Protein AF-0000000080647807 (afdb_homodimer)

Nearest PDB structures (foldseek):
  3f67-assembly1_A  TM=8.325E-01  e=1.699E-20  Klebsiella pneumoniae subsp. pneumoniae MGH 78578
  8b4u-assembly1_A  TM=8.383E-01  e=4.611E-15  Candidatus Bathyarchaeota archaeon
  6lzh-assembly1_B  TM=7.858E-01  e=2.453E-11  Penicillium sp. sh18
  5jib-assembly1_A  TM=7.283E-01  e=8.075E-11  Thermotoga maritima MSB8
  8jh9-assembly1_A  TM=7.045E-01  e=5.667E-08  Sodiomyces alcalophilus

Solvent-accessible surface area (backbone atoms only — not comparable to full-atom values): 27982 Å² total; per-residue (Å²): 134,81,79,75,78,77,77,77,76,76,73,77,74,75,74,72,75,69,77,70,71,71,73,72,78,67,78,42,53,72,74,72,41,59,63,42,74,51,75,47,79,44,72,39,89,96,40,78,34,54,21,46,34,18,24,50,47,76,62,85,82,74,55,84,67,70,60,21,34,28,32,43,39,32,51,35,84,89,44,82,36,63,19,55,54,51,52,33,40,51,45,4,17,71,56,23,30,26,39,33,53,43,79,45,78,88,35,86,70,60,56,69,68,59,51,50,47,41,52,52,44,51,50,51,55,42,45,72,35,86,55,28,36,61,85,16,23,32,35,30,14,29,40,60,13,4,24,47,32,55,47,45,49,26,79,35,82,65,37,43,27,36,38,24,30,53,33,37,50,82,40,27,65,87,75,65,51,76,30,19,65,77,42,53,86,49,40,75,40,44,32,38,40,39,40,22,57,49,9,74,94,44,42,40,69,58,51,55,50,51,51,50,52,34,50,75,71,70,38,53,37,34,39,40,39,37,50,72,33,36,70,57,57,51,50,52,95,49,30,55,39,79,48,71,67,33,50,52,50,52,48,51,51,55,51,48,48,55,66,51,46,104,133,81,80,75,79,77,79,77,75,78,75,77,75,74,74,72,76,68,75,69,72,71,73,71,77,66,77,43,52,72,74,71,42,59,64,43,75,50,77,46,79,42,72,38,89,96,40,78,34,55,21,45,34,18,25,50,47,77,63,86,83,72,58,84,65,70,60,20,33,28,32,43,39,33,49,34,85,88,41,82,35,64,19,55,54,50,51,35,41,51,46,4,17,70,55,24,31,27,39,33,53,45,77,45,79,90,34,87,68,60,56,70,68,59,51,51,47,41,51,52,43,50,49,52,54,43,44,72,35,85,55,28,36,61,83,16,22,32,36,30,16,30,40,60,14,4,23,46,32,55,47,44,49,25,77,34,82,67,37,43,28,36,39,23,30,53,32,36,51,81,41,28,65,87,75,64,50,76,28,21,64,77,43,55,85,48,40,76,40,45,32,36,37,38,40,23,57,49,10,72,95,44,43,41,69,59,53,55,50,49,50,50,52,34,50,75,69,68,37,54,37,36,40,40,38,37,52,72,33,37,70,60,59,52,49,52,94,50,29,55,39,80,48,71,69,33,48,51,50,53,48,52,53,54,52,50,49,55,65,52,47,104

Radius of gyration: 27.38 Å; Cα contacts (8 Å, |Δi|>4): 1092; chains: 2; bounding box: 144×73×65 Å

InterPro domains:
  IPR002925 Dienelactone hydrolase [PF01738] (64-260)
  IPR029058 Alpha/Beta hydrolase fold [G3DSA:3.40.50.1820] (34-259)
  IPR029058 Alpha/Beta hydrolase fold [SSF53474] (39-262)
  IPR051049 Dienelactone hydrolase-like enzyme [PTHR46623] (39-260)

pLDDT: mean 89.29, std 20.25, range [26.98, 98.94]

Sequence (524 aa):
MKILFLILTTVAFVVTAGCVDRAEERGGSAPPLPVESSTATIESGDLTYPAYVASPAPRQDGGDDPTYPGIVMIHSFNGLEPGYRDLADRLAASGHVVIAPEWQTFNRTPRDEVVEELVRTSAAYLVDREDVDGDSLGLTGFCAGGRYTMLFLPGMEEFRSGVAWYGFPYSGGFNDEARPADLIDGLAAPILIIHGTRDVPSPISGIYDYSAALDAAGKYFELKVYQGEGHGFMIASGEREVSFAARDAEGEMARFFERTLKMKILFLILTTVAFVVTAGCVDRAEERGGSAPPLPVESSTATIESGDLTYPAYVASPAPRQDGGDDPTYPGIVMIHSFNGLEPGYRDLADRLAASGHVVIAPEWQTFNRTPRDEVVEELVRTSAAYLVDREDVDGDSLGLTGFCAGGRYTMLFLPGMEEFRSGVAWYGFPYSGGFNDEARPADLIDGLAAPILIIHGTRDVPSPISGIYDYSAALDAAGKYFELKVYQGEGHGFMIASGEREVSFAARDAEGEMARFFERTLK

Organism: Methanothrix harundinacea (strain 6Ac) (NCBI:txid1110509)

Foldseek 3Di:
DPPPPPPPPPPPPPPPPPPPPPPPVPVPQPFFAAKDKDWDWFDFPPDIWIKIKMAGDADPVPDDQAAAAEEEEEEALVWLFVAVSVLQNRLRRSGYIYIYTGQPVPHSFDDLVSVLRRSVRVLVVQLPDPRHDQQQYEYEYAACSLQNQLQNQLPDPSYQEYEHELYAQAACGPVRHDGSLVRLLSHDHEYEYEYECAAPVHHVVVVVVSVVSNVVSVHHYHYHYDYPQYGPNQDDPSHGDDDPSNVVVSVVVSVRSVVRRD/DPPPPPPPPPPPPPPPPPPPPPPPVCVPQPFFAAKDKDWDWFDFPPDIWIKIKMAGDADPVPDDQAAAAEEEEEEALVWLFVAVSVLQNRLRRSGYIYIYTGQPVPHSFDDLVSVLRRSVRVLVVQLPDPRHDQQQYEYEYAACSLQNQLQNQLPDPSYQEYERELYAQAACGPVRHDGSLVRLLSHDHEYEYEYECAAPVHHVVVVVVSVVSNVVSVHHYHYHYDYPQYGPNQADPSHGDDDPSNVVVSVVVSVRSVVRRD

Structure (mmCIF, N/CA/C/O backbone):
data_AF-0000000080647807-model_v1
#
loop_
_entity.id
_entity.type
_entity.pdbx_description
1 polymer 'Dienelactone hydrolase'
#
loop_
_atom_site.group_PDB
_atom_site.id
_atom_site.type_symbol
_atom_site.label_atom_id
_atom_site.label_alt_id
_atom_site.label_comp_id
_atom_site.label_asym_id
_atom_site.label_entity_id
_atom_site.label_seq_id
_atom_site.pdbx_PDB_ins_code
_atom_site.Cartn_x
_atom_site.Cartn_y
_atom_site.Cartn_z
_atom_site.occupancy
_atom_site.B_iso_or_equiv
_atom_site.auth_seq_id
_atom_site.auth_comp_id
_atom_site.auth_asym_id
_atom_site.auth_atom_id
_atom_site.pdbx_PDB_model_num
ATOM 1 N N . MET A 1 1 ? -75.25 -8.133 -22.609 1 26.98 1 MET A N 1
ATOM 2 C CA . MET A 1 1 ? -74.062 -8.945 -22.422 1 26.98 1 MET A CA 1
ATOM 3 C C . MET A 1 1 ? -72.938 -8.547 -23.406 1 26.98 1 MET A C 1
ATOM 5 O O . MET A 1 1 ? -72.75 -9.203 -24.422 1 26.98 1 MET A O 1
ATOM 9 N N . LYS A 1 2 ? -72.938 -7.191 -23.75 1 31.86 2 LYS A N 1
ATOM 10 C CA . LYS A 1 2 ? -72.062 -6.602 -24.719 1 31.86 2 LYS A CA 1
ATOM 11 C C . LYS A 1 2 ? -70.562 -6.906 -24.344 1 31.86 2 LYS A C 1
ATOM 13 O O . LYS A 1 2 ? -70.188 -6.664 -23.203 1 31.86 2 LYS A O 1
ATOM 18 N N . ILE A 1 3 ? -70 -7.863 -25 1 32.81 3 ILE A N 1
ATOM 19 C CA . ILE A 1 3 ? -68.625 -8.352 -24.922 1 32.81 3 ILE A CA 1
ATOM 20 C C . ILE A 1 3 ? -67.688 -7.215 -25.25 1 32.81 3 ILE A C 1
ATOM 22 O O . ILE A 1 3 ? -67.688 -6.676 -26.359 1 32.81 3 ILE A O 1
ATOM 26 N N . LEU A 1 4 ? -67.438 -6.32 -24.281 1 35.28 4 LEU A N 1
ATOM 27 C CA . LEU A 1 4 ? -66.438 -5.266 -24.391 1 35.28 4 LEU A CA 1
ATOM 28 C C . LEU A 1 4 ? -65.062 -5.848 -24.734 1 35.28 4 LEU A C 1
ATOM 30 O O . LEU A 1 4 ? -64.562 -6.734 -24.047 1 35.28 4 LEU A O 1
ATOM 34 N N . PHE A 1 5 ? -64.75 -5.871 -26.031 1 34.56 5 PHE A N 1
ATOM 35 C CA . PHE A 1 5 ? -63.469 -6.219 -26.594 1 34.56 5 PHE A CA 1
ATOM 36 C C . PHE A 1 5 ? -62.375 -5.352 -25.984 1 34.56 5 PHE A C 1
ATOM 38 O O . PHE A 1 5 ? -62.406 -4.125 -26.062 1 34.56 5 PHE A O 1
ATOM 45 N N . LEU A 1 6 ? -61.75 -5.801 -24.875 1 34.25 6 LEU A N 1
ATOM 46 C CA . LEU A 1 6 ? -60.594 -5.219 -24.219 1 34.25 6 LEU A CA 1
ATOM 47 C C . LEU A 1 6 ? -59.406 -5.188 -25.156 1 34.25 6 LEU A C 1
ATOM 49 O O . LEU A 1 6 ? -58.938 -6.23 -25.625 1 34.25 6 LEU A O 1
ATOM 53 N N . ILE A 1 7 ? -59.312 -4.168 -25.984 1 34 7 ILE A N 1
ATOM 54 C CA . ILE A 1 7 ? -58.156 -3.953 -26.828 1 34 7 ILE A CA 1
ATOM 55 C C . ILE A 1 7 ? -56.906 -3.832 -25.969 1 34 7 ILE A C 1
ATOM 57 O O . ILE A 1 7 ? -56.844 -2.975 -25.094 1 34 7 ILE A O 1
ATOM 61 N N . LEU A 1 8 ? -56.188 -4.941 -25.75 1 32.09 8 LEU A N 1
ATOM 62 C CA . LEU A 1 8 ? -54.906 -5.051 -25.109 1 32.09 8 LEU A CA 1
ATOM 63 C C . LEU A 1 8 ? -53.844 -4.258 -25.875 1 32.09 8 LEU A C 1
ATOM 65 O O . LEU A 1 8 ? -53.531 -4.574 -27.031 1 32.09 8 LEU A O 1
ATOM 69 N N . THR A 1 9 ? -53.875 -2.936 -25.781 1 33.09 9 THR A N 1
ATOM 70 C CA . THR A 1 9 ? -52.781 -2.148 -26.391 1 33.09 9 THR A CA 1
ATOM 71 C C . THR A 1 9 ? -51.438 -2.561 -25.828 1 33.09 9 THR A C 1
ATOM 73 O O . THR A 1 9 ? -51.219 -2.537 -24.609 1 33.09 9 THR A O 1
ATOM 76 N N . THR A 1 10 ? -50.781 -3.488 -26.484 1 32.62 10 THR A N 1
ATOM 77 C CA . THR A 1 10 ? -49.406 -3.871 -26.219 1 32.62 10 THR A CA 1
ATOM 78 C C . THR A 1 10 ? -48.469 -2.666 -26.328 1 32.62 10 THR A C 1
ATOM 80 O O . THR A 1 10 ? -48.375 -2.039 -27.391 1 32.62 10 THR A O 1
ATOM 83 N N . VAL A 1 11 ? -48.438 -1.833 -25.328 1 33.22 11 VAL A N 1
ATOM 84 C CA . VAL A 1 11 ? -47.438 -0.768 -25.328 1 33.22 11 VAL A CA 1
ATOM 85 C C . VAL A 1 11 ? -46.031 -1.371 -25.406 1 33.22 11 VAL A C 1
ATOM 87 O O . VAL A 1 11 ? -45.625 -2.16 -24.547 1 33.22 11 VAL A O 1
ATOM 90 N N . ALA A 1 12 ? -45.531 -1.524 -26.641 1 32.16 12 ALA A N 1
ATOM 91 C CA . ALA A 1 12 ? -44.125 -1.856 -26.859 1 32.16 12 ALA A CA 1
ATOM 92 C C . ALA A 1 12 ? -43.219 -0.862 -26.156 1 32.16 12 ALA A C 1
ATOM 94 O O . ALA A 1 12 ? -43.219 0.33 -26.469 1 32.16 12 ALA A O 1
ATOM 95 N N . PHE A 1 13 ? -42.938 -1.121 -24.844 1 32.56 13 PHE A N 1
ATOM 96 C CA . PHE A 1 13 ? -41.906 -0.36 -24.156 1 32.56 13 PHE A CA 1
ATOM 97 C C . PHE A 1 13 ? -40.594 -0.429 -24.938 1 32.56 13 PHE A C 1
ATOM 99 O O . PHE A 1 13 ? -40.031 -1.511 -25.109 1 32.56 13 PHE A O 1
ATOM 106 N N . VAL A 1 14 ? -40.438 0.444 -25.891 1 33.66 14 VAL A N 1
ATOM 107 C CA . VAL A 1 14 ? -39.094 0.639 -26.469 1 33.66 14 VAL A CA 1
ATOM 108 C C . VAL A 1 14 ? -38.094 0.962 -25.344 1 33.66 14 VAL A C 1
ATOM 110 O O . VAL A 1 14 ? -38.219 1.992 -24.688 1 33.66 14 V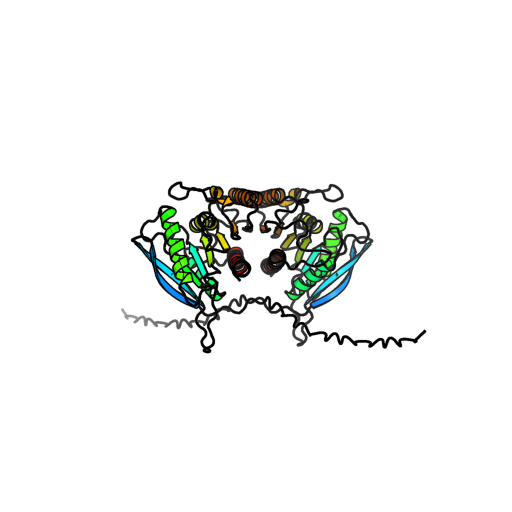AL A O 1
ATOM 113 N N . VAL A 1 15 ? -37.594 -0.108 -24.688 1 31.3 15 VAL A N 1
ATOM 114 C CA . VAL A 1 15 ? -36.438 0.089 -23.812 1 31.3 15 VAL A CA 1
ATOM 115 C C . VAL A 1 15 ? -35.312 0.758 -24.609 1 31.3 15 VAL A C 1
ATOM 117 O O . VAL A 1 15 ? -34.781 0.178 -25.547 1 31.3 15 VAL A O 1
ATOM 120 N N . THR A 1 16 ? -35.406 2.072 -24.766 1 32.31 16 THR A N 1
ATOM 121 C CA . THR A 1 16 ? -34.188 2.744 -25.234 1 32.31 16 THR A CA 1
ATOM 122 C C . THR A 1 16 ? -33 2.326 -24.406 1 32.31 16 THR A C 1
ATOM 124 O O . THR A 1 16 ? -33.031 2.387 -23.172 1 32.31 16 THR A O 1
ATOM 127 N N . ALA A 1 17 ? -32.312 1.291 -24.891 1 32.06 17 ALA A N 1
ATOM 128 C CA . ALA A 1 17 ? -30.953 1 -24.391 1 32.06 17 ALA A CA 1
ATOM 129 C C . ALA A 1 17 ? -30.141 2.277 -24.25 1 32.06 17 ALA A C 1
ATOM 131 O O . ALA A 1 17 ? -29.734 2.881 -25.25 1 32.06 17 ALA A O 1
ATOM 132 N N . GLY A 1 18 ? -30.562 3.141 -23.266 1 29.88 18 GLY A N 1
ATOM 133 C CA . GLY A 1 18 ? -29.609 4.207 -23 1 29.88 18 GLY A CA 1
ATOM 134 C C . GLY A 1 18 ? -28.172 3.73 -22.984 1 29.88 18 GLY A C 1
ATOM 135 O O . GLY A 1 18 ? -27.859 2.725 -22.344 1 29.88 18 GLY A O 1
ATOM 136 N N . CYS A 1 19 ? -27.422 3.998 -24.016 1 30.75 19 CYS A N 1
ATOM 137 C CA . CYS A 1 19 ? -25.969 3.889 -24 1 30.75 19 CYS A CA 1
ATOM 138 C C . CYS A 1 19 ? -25.391 4.422 -22.703 1 30.75 19 CYS A C 1
ATOM 140 O O . CYS A 1 19 ? -25.453 5.625 -22.438 1 30.75 19 CYS A O 1
ATOM 142 N N . VAL A 1 20 ? -25.625 3.66 -21.641 1 31.44 20 VAL A N 1
ATOM 143 C CA . VAL A 1 20 ? -24.766 4.027 -20.516 1 31.44 20 VAL A CA 1
ATOM 144 C C . VAL A 1 20 ? -23.359 4.328 -21.016 1 31.44 20 VAL A C 1
ATOM 146 O O . VAL A 1 20 ? -22.703 3.467 -21.609 1 31.44 20 VAL A O 1
ATOM 149 N N . ASP A 1 21 ? -23.078 5.48 -21.359 1 28.31 21 ASP A N 1
ATOM 150 C CA . ASP A 1 21 ? -21.688 5.93 -21.453 1 28.31 21 ASP A CA 1
ATOM 151 C C . ASP A 1 21 ? -20.844 5.34 -20.328 1 28.31 21 ASP A C 1
ATOM 153 O O . ASP A 1 21 ? -21.109 5.59 -19.156 1 28.31 21 ASP A O 1
ATOM 157 N N . ARG A 1 22 ? -20.5 4.094 -20.453 1 27 22 ARG A N 1
ATOM 158 C CA . ARG A 1 22 ? -19.453 3.59 -19.578 1 27 22 ARG A CA 1
ATOM 159 C C . ARG A 1 22 ? -18.375 4.641 -19.359 1 27 22 ARG A C 1
ATOM 161 O O . ARG A 1 22 ? -17.609 4.945 -20.281 1 27 22 ARG A O 1
ATOM 168 N N . ALA A 1 23 ? -18.672 5.645 -18.531 1 32.81 23 ALA A N 1
ATOM 169 C CA . ALA A 1 23 ? -17.547 6.441 -18.047 1 32.81 23 ALA A CA 1
ATOM 170 C C . ALA A 1 23 ? -16.281 5.598 -17.938 1 32.81 23 ALA A C 1
ATOM 172 O O . ALA A 1 23 ? -16.234 4.633 -17.172 1 32.81 23 ALA A O 1
ATOM 173 N N . GLU A 1 24 ? -15.508 5.383 -18.969 1 30.88 24 GLU A N 1
ATOM 174 C CA . GLU A 1 24 ? -14.148 4.859 -19 1 30.88 24 GLU A CA 1
ATOM 175 C C . GLU A 1 24 ? -13.359 5.297 -17.766 1 30.88 24 GLU A C 1
ATOM 177 O O . GLU A 1 24 ? -13.195 6.496 -17.516 1 30.88 24 GLU A O 1
ATOM 182 N N . GLU A 1 25 ? -13.547 4.719 -16.641 1 34.53 25 GLU A N 1
ATOM 183 C CA . GLU A 1 25 ? -12.617 4.852 -15.523 1 34.53 25 GLU A CA 1
ATOM 184 C C . GLU A 1 25 ? -11.18 4.957 -16.016 1 34.53 25 GLU A C 1
ATOM 186 O O . GLU A 1 25 ? -10.562 3.947 -16.344 1 34.53 25 GLU A O 1
ATOM 191 N N . ARG A 1 26 ? -10.875 5.867 -16.828 1 34.81 26 ARG A N 1
ATOM 192 C CA . ARG A 1 26 ? -9.508 6.168 -17.234 1 34.81 26 ARG A CA 1
ATOM 193 C C . ARG A 1 26 ? -8.562 6.125 -16.031 1 34.81 26 ARG A C 1
ATOM 195 O O . ARG A 1 26 ? -8.555 7.039 -15.211 1 34.81 26 ARG A O 1
ATOM 202 N N . GLY A 1 27 ? -8.367 5.09 -15.414 1 39.53 27 GLY A N 1
ATOM 203 C CA . GLY A 1 27 ? -7.371 4.836 -14.391 1 39.53 27 GLY A CA 1
ATOM 204 C C . GLY A 1 27 ? -6.066 5.57 -14.633 1 39.53 27 GLY A C 1
ATOM 205 O O . GLY A 1 27 ? -5.035 5.219 -14.055 1 39.53 27 GLY A O 1
ATOM 206 N N . GLY A 1 28 ? -5.918 6.164 -15.773 1 44.56 28 GLY A N 1
ATOM 207 C CA . GLY A 1 28 ? -4.668 6.867 -16.016 1 44.56 28 GLY A CA 1
ATOM 208 C C . GLY A 1 28 ? -4.504 8.102 -15.148 1 44.56 28 GLY A C 1
ATOM 209 O O . GLY A 1 28 ? -5.461 8.852 -14.945 1 44.56 28 GLY A O 1
ATOM 210 N N . SER A 1 29 ? -3.631 8.062 -14.141 1 54.59 29 SER A N 1
ATOM 211 C CA . SER A 1 29 ? -3.35 9.289 -13.391 1 54.59 29 SER A CA 1
ATOM 212 C C . SER A 1 29 ? -3.275 10.5 -14.32 1 54.59 29 SER A C 1
ATOM 214 O O . SER A 1 29 ? -2.645 10.438 -15.375 1 54.59 29 SER A O 1
ATOM 216 N N . ALA A 1 30 ? -4.191 11.484 -14.234 1 63.38 30 ALA A N 1
ATOM 217 C CA . ALA A 1 30 ? -4.133 12.766 -14.945 1 63.38 30 ALA A CA 1
ATOM 218 C C . ALA A 1 30 ? -2.715 13.328 -14.945 1 63.38 30 ALA A C 1
ATOM 220 O O . ALA A 1 30 ? -1.951 13.102 -14.008 1 63.38 30 ALA A O 1
ATOM 221 N N . PRO A 1 31 ? -2.246 13.812 -16.062 1 77.88 31 PRO A N 1
ATOM 222 C CA . PRO A 1 31 ? -0.929 14.453 -16.062 1 77.88 31 PRO A CA 1
ATOM 223 C C . PRO A 1 31 ? -0.747 15.43 -14.906 1 77.88 31 PRO A C 1
ATOM 225 O O . PRO A 1 31 ? -1.718 16.031 -14.453 1 77.88 31 PRO A O 1
ATOM 228 N N . PRO A 1 32 ? 0.466 15.477 -14.453 1 89.88 32 PRO A N 1
ATOM 229 C CA . PRO A 1 32 ? 0.713 16.406 -13.352 1 89.88 32 PRO A CA 1
ATOM 230 C C . PRO A 1 32 ? 0.361 17.844 -13.711 1 89.88 32 PRO A C 1
ATOM 232 O O . PRO A 1 32 ? 0.574 18.281 -14.852 1 89.88 32 PRO A O 1
ATOM 235 N N . LEU A 1 33 ? -0.166 18.562 -12.789 1 92.25 33 LEU A N 1
ATOM 236 C CA . LEU A 1 33 ? -0.517 19.969 -12.945 1 92.25 33 LEU A CA 1
ATOM 237 C C . LEU A 1 33 ? 0.7 20.859 -12.727 1 92.25 33 LEU A C 1
ATOM 239 O O . LEU A 1 33 ? 1.596 20.516 -11.953 1 92.25 33 LEU A O 1
ATOM 243 N N . PRO A 1 34 ? 0.728 22 -13.445 1 94.56 34 PRO A N 1
ATOM 244 C CA . PRO A 1 34 ? 1.737 23 -13.07 1 94.56 34 PRO A CA 1
ATOM 245 C C . PRO A 1 34 ? 1.571 23.484 -11.633 1 94.56 34 PRO A C 1
ATOM 247 O O . PRO A 1 34 ? 0.445 23.609 -11.148 1 94.56 34 PRO A O 1
ATOM 250 N N . VAL A 1 35 ? 2.727 23.797 -10.953 1 97.75 35 VAL A N 1
ATOM 251 C CA . VAL A 1 35 ? 2.688 24.094 -9.523 1 97.75 35 VAL A CA 1
ATOM 252 C C . VAL A 1 35 ? 3.234 25.5 -9.273 1 97.75 35 VAL A C 1
ATOM 254 O O . VAL A 1 35 ? 4.176 25.938 -9.945 1 97.75 35 VAL A O 1
ATOM 257 N N . GLU A 1 36 ? 2.621 26.172 -8.383 1 97.06 36 GLU A N 1
ATOM 258 C CA . GLU A 1 36 ? 3.143 27.406 -7.816 1 97.06 36 GLU A CA 1
ATOM 259 C C . GLU A 1 36 ? 3.445 27.25 -6.332 1 97.06 36 GLU A C 1
ATOM 261 O O . GLU A 1 36 ? 2.711 26.562 -5.609 1 97.06 36 GLU A O 1
ATOM 266 N N . SER A 1 37 ? 4.598 27.828 -5.926 1 97.94 37 SER A N 1
ATOM 267 C CA . SER A 1 37 ? 4.957 27.75 -4.512 1 97.94 37 SER A CA 1
ATOM 268 C C . SER A 1 37 ? 5.273 29.141 -3.961 1 97.94 37 SER A C 1
ATOM 270 O O . SER A 1 37 ? 5.602 30.062 -4.719 1 97.94 37 SER A O 1
ATOM 272 N N . SER A 1 38 ? 5.023 29.328 -2.678 1 97.88 38 SER A N 1
ATOM 273 C CA . SER A 1 38 ? 5.285 30.578 -1.972 1 97.88 38 SER A CA 1
ATOM 274 C C . SER A 1 38 ? 5.469 30.344 -0.477 1 97.88 38 SER A C 1
ATOM 276 O O . SER A 1 38 ? 5.359 29.219 -0.005 1 97.88 38 SER A O 1
ATOM 278 N N . THR A 1 39 ? 5.906 31.344 0.196 1 98.19 39 THR A N 1
ATOM 279 C CA . THR A 1 39 ? 5.953 31.328 1.653 1 98.19 39 THR A CA 1
ATOM 280 C C . THR A 1 39 ? 4.848 32.219 2.24 1 98.19 39 THR A C 1
ATOM 282 O O . THR A 1 39 ? 4.738 33.375 1.895 1 98.19 39 THR A O 1
ATOM 285 N N . ALA A 1 40 ? 4.051 31.641 3.023 1 98.38 40 ALA A N 1
ATOM 286 C CA . ALA A 1 40 ? 3.014 32.344 3.754 1 98.38 40 ALA A CA 1
ATOM 287 C C . ALA A 1 40 ? 3.445 32.625 5.191 1 98.38 40 ALA A C 1
ATOM 289 O O . ALA A 1 40 ? 4.426 32.062 5.672 1 98.38 40 ALA A O 1
ATOM 290 N N . THR A 1 41 ? 2.721 33.562 5.82 1 97.94 41 THR A N 1
ATOM 291 C CA . THR A 1 41 ? 2.865 33.844 7.242 1 97.94 41 THR A CA 1
ATOM 292 C C . THR A 1 41 ? 1.622 33.406 8.008 1 97.94 41 THR A C 1
ATOM 294 O O . THR A 1 41 ? 0.505 33.812 7.676 1 97.94 41 THR A O 1
ATOM 297 N N . ILE A 1 42 ? 1.852 32.594 8.992 1 98.5 42 ILE A N 1
ATOM 298 C CA . ILE A 1 42 ? 0.759 32.062 9.805 1 98.5 42 ILE A CA 1
ATOM 299 C C . ILE A 1 42 ? 0.851 32.656 11.219 1 98.5 42 ILE A C 1
ATOM 301 O O . ILE A 1 42 ? 1.848 32.438 11.914 1 98.5 42 ILE A O 1
ATOM 305 N N . GLU A 1 43 ? -0.216 33.375 11.641 1 97.81 43 GLU A N 1
ATOM 306 C CA . GLU A 1 43 ? -0.291 33.875 13.016 1 97.81 43 GLU A CA 1
ATOM 307 C C . GLU A 1 43 ? -0.899 32.812 13.945 1 97.81 43 GLU A C 1
ATOM 309 O O . GLU A 1 43 ? -2.062 32.438 13.797 1 97.81 43 GLU A O 1
ATOM 314 N N . SER A 1 44 ? -0.14 32.344 14.844 1 97.56 44 SER A N 1
ATOM 315 C CA . SER A 1 44 ? -0.573 31.375 15.836 1 97.56 44 SER A CA 1
ATOM 316 C C . SER A 1 44 ? -0.218 31.812 17.25 1 97.56 44 SER A C 1
ATOM 318 O O . SER A 1 44 ? 0.961 31.922 17.594 1 97.56 44 SER A O 1
ATOM 320 N N . GLY A 1 45 ? -1.226 32.031 18.016 1 94.19 45 GLY A N 1
ATOM 321 C CA . GLY A 1 45 ? -0.971 32.75 19.266 1 94.19 45 GLY A CA 1
ATOM 322 C C . GLY A 1 45 ? -0.378 34.125 19.078 1 94.19 45 GLY A C 1
ATOM 323 O O . GLY A 1 45 ? -0.914 34.938 18.312 1 94.19 45 GLY A O 1
ATOM 324 N N . ASP A 1 46 ? 0.695 34.375 19.812 1 94.69 46 ASP A N 1
ATOM 325 C CA . ASP A 1 46 ? 1.36 35.656 19.703 1 94.69 46 ASP A CA 1
ATOM 326 C C . ASP A 1 46 ? 2.578 35.594 18.781 1 94.69 46 ASP A C 1
ATOM 328 O O . ASP A 1 46 ? 3.414 36.5 18.781 1 94.69 46 ASP A O 1
ATOM 332 N N . LEU A 1 47 ? 2.588 34.469 18.047 1 97.25 47 LEU A N 1
ATOM 333 C CA . LEU A 1 47 ? 3.768 34.25 17.219 1 97.25 47 LEU A CA 1
ATOM 334 C C . LEU A 1 47 ? 3.389 34.188 15.734 1 97.25 47 LEU A C 1
ATOM 336 O O . LEU A 1 47 ? 2.242 33.875 15.398 1 97.25 47 LEU A O 1
ATOM 340 N N . THR A 1 48 ? 4.328 34.562 14.883 1 97.88 48 THR A N 1
ATOM 341 C CA . THR A 1 48 ? 4.16 34.5 13.438 1 97.88 48 THR A CA 1
ATOM 342 C C . THR A 1 48 ? 5.113 33.469 12.812 1 97.88 48 THR A C 1
ATOM 344 O O . THR A 1 48 ? 6.332 33.625 12.906 1 97.88 48 THR A O 1
ATOM 347 N N . TYR A 1 49 ? 4.547 32.438 12.164 1 98.69 49 TYR A N 1
ATOM 348 C CA . TYR A 1 49 ? 5.352 31.359 11.609 1 98.69 49 TYR A CA 1
ATOM 349 C C . TYR A 1 49 ? 5.395 31.438 10.094 1 98.69 49 TYR A C 1
ATOM 351 O O . TYR A 1 49 ? 4.375 31.688 9.445 1 98.69 49 TYR A O 1
ATOM 359 N N . PRO A 1 50 ? 6.586 31.297 9.516 1 98.69 50 PRO A N 1
ATOM 360 C CA . PRO A 1 50 ? 6.602 31.047 8.07 1 98.69 50 PRO A CA 1
ATOM 361 C C . PRO A 1 50 ? 6.062 29.672 7.703 1 98.69 50 PRO A C 1
ATOM 363 O O . PRO A 1 50 ? 6.188 28.719 8.484 1 98.69 50 PRO A O 1
ATOM 366 N N . ALA A 1 51 ? 5.422 29.578 6.562 1 98.88 51 ALA A N 1
ATOM 367 C CA . ALA A 1 51 ? 4.918 28.297 6.043 1 98.88 51 ALA A CA 1
ATOM 368 C C . ALA A 1 51 ? 5.09 28.219 4.531 1 98.88 51 ALA A C 1
ATOM 370 O O . ALA A 1 51 ? 4.805 29.172 3.812 1 98.88 51 ALA A O 1
ATOM 371 N N . TYR A 1 52 ? 5.652 27.078 4.066 1 98.88 52 TYR A N 1
ATOM 372 C CA . TYR A 1 52 ? 5.738 26.812 2.635 1 98.88 52 TYR A CA 1
ATOM 373 C C . TYR A 1 52 ? 4.379 26.406 2.074 1 98.88 52 TYR A C 1
ATOM 375 O O . TYR A 1 52 ? 3.682 25.578 2.656 1 98.88 52 TYR A O 1
ATOM 383 N N . VAL A 1 53 ? 3.949 27.062 0.97 1 98.88 53 VAL A N 1
ATOM 384 C CA . VAL A 1 53 ? 2.68 26.734 0.327 1 98.88 53 VAL A CA 1
ATOM 385 C C .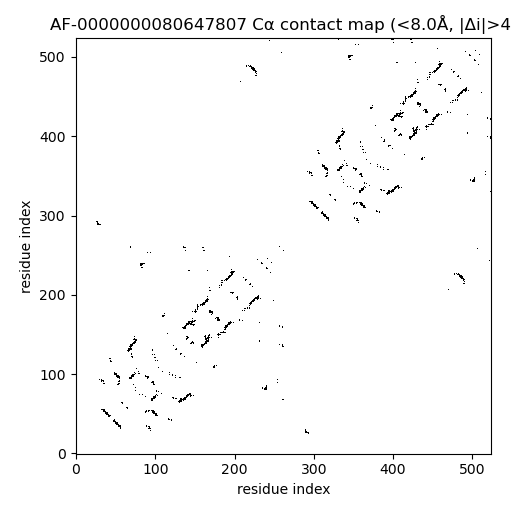 VAL A 1 53 ? 2.926 26.297 -1.115 1 98.88 53 VAL A C 1
ATOM 387 O O . VAL A 1 53 ? 3.643 26.969 -1.861 1 98.88 53 VAL A O 1
ATOM 390 N N . ALA A 1 54 ? 2.441 25.172 -1.491 1 98.81 54 ALA A N 1
ATOM 391 C CA . ALA A 1 54 ? 2.453 24.656 -2.863 1 98.81 54 ALA A CA 1
ATOM 392 C C . ALA A 1 54 ? 1.034 24.422 -3.373 1 98.81 54 ALA A C 1
ATOM 394 O O . ALA A 1 54 ? 0.213 23.812 -2.68 1 98.81 54 ALA A O 1
ATOM 395 N N . SER A 1 55 ? 0.677 24.906 -4.555 1 98.12 55 SER A N 1
ATOM 396 C CA . SER A 1 55 ? -0.657 24.766 -5.125 1 98.12 55 SER A CA 1
ATOM 397 C C . SER A 1 55 ? -0.593 24.562 -6.637 1 98.12 55 SER A C 1
ATOM 399 O O . SER A 1 55 ? 0.379 24.969 -7.281 1 98.12 55 SER A O 1
ATOM 401 N N . PRO A 1 56 ? -1.625 23.828 -7.168 1 96.5 56 PRO A N 1
ATOM 402 C CA . PRO A 1 56 ? -1.733 23.875 -8.625 1 96.5 56 PRO A CA 1
ATOM 403 C C . PRO A 1 56 ? -1.8 25.312 -9.164 1 96.5 56 PRO A C 1
ATOM 405 O O . PRO A 1 56 ? -2.432 26.172 -8.555 1 96.5 56 PRO A O 1
ATOM 408 N N . ALA A 1 57 ? -1.14 25.484 -10.266 1 94.25 57 ALA A N 1
ATOM 409 C CA . ALA A 1 57 ? -1.192 26.797 -10.898 1 94.25 57 ALA A CA 1
ATOM 410 C C . ALA A 1 57 ? -2.58 27.062 -11.469 1 94.25 57 ALA A C 1
ATOM 412 O O . ALA A 1 57 ? -3.271 26.141 -11.914 1 94.25 57 ALA A O 1
ATOM 413 N N . PRO A 1 58 ? -2.98 28.281 -11.391 1 89.62 58 PRO A N 1
ATOM 414 C CA . PRO A 1 58 ? -4.273 28.625 -11.984 1 89.62 58 PRO A CA 1
ATOM 415 C C . PRO A 1 58 ? -4.336 28.297 -13.477 1 89.62 58 PRO A C 1
ATOM 417 O O . PRO A 1 58 ? -3.311 28.328 -14.164 1 89.62 58 PRO A O 1
ATOM 420 N N . ARG A 1 59 ? -5.59 27.922 -13.875 1 83.06 59 ARG A N 1
ATOM 421 C CA . ARG A 1 59 ? -5.793 27.672 -15.297 1 83.06 59 ARG A CA 1
ATOM 422 C C . ARG A 1 59 ? -5.508 28.906 -16.125 1 83.06 59 ARG A C 1
ATOM 424 O O . ARG A 1 59 ? -5.801 30.031 -15.703 1 83.06 59 ARG A O 1
ATOM 431 N N . GLN A 1 60 ? -4.934 28.656 -17.297 1 80.38 60 GLN A N 1
ATOM 432 C CA . GLN A 1 60 ? -4.59 29.766 -18.172 1 80.38 60 GLN A CA 1
ATOM 433 C C . GLN A 1 60 ? -5.688 30.031 -19.203 1 80.38 60 GLN A C 1
ATOM 435 O O . GLN A 1 60 ? -5.699 31.062 -19.859 1 80.38 60 GLN A O 1
ATOM 440 N N . ASP A 1 61 ? -6.605 29.078 -19.328 1 78.75 61 ASP A N 1
ATOM 441 C CA . ASP A 1 61 ? -7.602 29.188 -20.391 1 78.75 61 ASP A CA 1
ATOM 442 C C . ASP A 1 61 ? -8.812 30 -19.938 1 78.75 61 ASP A C 1
ATOM 444 O O . ASP A 1 61 ? -9.82 30.078 -20.641 1 78.75 61 ASP A O 1
ATOM 448 N N . GLY A 1 62 ? -8.789 30.641 -18.828 1 71.06 62 GLY A N 1
ATOM 449 C CA . GLY A 1 62 ? -9.836 31.531 -18.375 1 71.06 62 GLY A CA 1
ATOM 450 C C . GLY A 1 62 ? -11 30.797 -17.719 1 71.06 62 GLY A C 1
ATOM 451 O O . GLY A 1 62 ? -11.984 31.422 -17.312 1 71.06 62 GLY A O 1
ATOM 452 N N . GLY A 1 63 ? -10.953 29.453 -17.844 1 73.69 63 GLY A N 1
ATOM 453 C CA . GLY A 1 63 ? -12.039 28.734 -17.188 1 73.69 63 GLY A CA 1
ATOM 454 C C . GLY A 1 63 ? -11.977 28.812 -15.68 1 73.69 63 GLY A C 1
ATOM 455 O O . GLY A 1 63 ? -11.023 29.344 -15.117 1 73.69 63 GLY A O 1
ATOM 456 N N . ASP A 1 64 ? -13.094 28.516 -15.039 1 78.06 64 ASP A N 1
ATOM 457 C CA . ASP A 1 64 ? -13.133 28.5 -13.578 1 78.06 64 ASP A CA 1
ATOM 458 C C . ASP A 1 64 ? -12.117 27.5 -13.016 1 78.06 64 ASP A C 1
ATOM 460 O O . ASP A 1 64 ? -12.008 26.375 -13.5 1 78.06 64 ASP A O 1
ATOM 464 N N . ASP A 1 65 ? -11.305 28.094 -12.109 1 79.19 65 ASP A N 1
ATOM 465 C CA . ASP A 1 65 ? -10.375 27.203 -11.438 1 79.19 65 ASP A CA 1
ATOM 466 C C . ASP A 1 65 ? -11.109 26.234 -10.508 1 79.19 65 ASP A C 1
ATOM 468 O O . ASP A 1 65 ? -11.984 26.641 -9.742 1 79.19 65 ASP A O 1
ATOM 472 N N . PRO A 1 66 ? -10.758 25.016 -10.688 1 87.75 66 PRO A N 1
ATOM 473 C CA . PRO A 1 66 ? -11.344 24.078 -9.727 1 87.75 66 PRO A CA 1
ATOM 474 C C . PRO A 1 66 ? -10.812 24.266 -8.312 1 87.75 66 PRO A C 1
ATOM 476 O O . PRO A 1 66 ? -9.789 24.922 -8.117 1 87.75 66 PRO A O 1
ATOM 479 N N . THR A 1 67 ? -11.609 23.922 -7.324 1 95.25 67 THR A N 1
ATOM 480 C CA . THR A 1 67 ? -11.094 23.828 -5.961 1 95.25 67 THR A CA 1
ATOM 481 C C . THR A 1 67 ? -10.406 22.484 -5.742 1 95.25 67 THR A C 1
ATOM 483 O O . THR A 1 67 ? -10.75 21.484 -6.383 1 95.25 67 THR A O 1
ATOM 486 N N . TYR A 1 68 ? -9.414 22.531 -4.914 1 97.31 68 TYR A N 1
ATOM 487 C CA . TYR A 1 68 ? -8.625 21.344 -4.598 1 97.31 68 TYR A CA 1
ATOM 488 C C . TYR A 1 68 ? -8.688 21.031 -3.109 1 97.31 68 TYR A C 1
ATOM 490 O O . TYR A 1 68 ? -8.883 21.922 -2.285 1 97.31 68 TYR A O 1
ATOM 498 N N . PRO A 1 69 ? -8.539 19.75 -2.752 1 98.44 69 PRO A N 1
ATOM 499 C CA . PRO A 1 69 ? -8.336 19.438 -1.335 1 98.44 69 PRO A CA 1
ATOM 500 C C . PRO A 1 69 ? -7.094 20.109 -0.754 1 98.44 69 PRO A C 1
ATOM 502 O O . PRO A 1 69 ? -6.129 20.359 -1.479 1 98.44 69 PRO A O 1
ATOM 505 N N . GLY A 1 70 ? -7.121 20.453 0.546 1 98.75 70 GLY A N 1
ATOM 506 C CA . GLY A 1 70 ? -5.988 21.016 1.257 1 98.75 70 GLY A CA 1
ATOM 507 C C . GLY A 1 70 ? -5.285 20.016 2.158 1 98.75 70 GLY A C 1
ATOM 508 O O . GLY A 1 70 ? -5.926 19.156 2.748 1 98.75 70 GLY A O 1
ATOM 509 N N . ILE A 1 71 ? -3.977 20.125 2.266 1 98.94 71 ILE A N 1
ATOM 510 C CA . ILE A 1 71 ? -3.186 19.25 3.129 1 98.94 71 ILE A CA 1
ATOM 511 C C . ILE A 1 71 ? -2.27 20.094 4.012 1 98.94 71 ILE A C 1
ATOM 513 O O . ILE A 1 71 ? -1.583 21 3.527 1 98.94 71 ILE A O 1
ATOM 517 N N . VAL A 1 72 ? -2.291 19.875 5.305 1 98.94 72 VAL A N 1
ATOM 518 C CA . VAL A 1 72 ? -1.253 20.359 6.203 1 98.94 72 VAL A CA 1
ATOM 519 C C . VAL A 1 72 ? -0.157 19.312 6.359 1 98.94 72 VAL A C 1
ATOM 521 O O . VAL A 1 72 ? -0.439 18.156 6.676 1 98.94 72 VAL A O 1
ATOM 524 N N . MET A 1 73 ? 1.065 19.703 6.094 1 98.94 73 MET A N 1
ATOM 525 C CA . MET A 1 73 ? 2.209 18.797 6.168 1 98.94 73 MET A CA 1
ATOM 526 C C . MET A 1 73 ? 3.148 19.203 7.301 1 98.94 73 MET A C 1
ATOM 528 O O . MET A 1 73 ? 3.621 20.344 7.344 1 98.94 73 MET A O 1
ATOM 532 N N . ILE A 1 74 ? 3.438 18.281 8.219 1 98.94 74 ILE A N 1
ATOM 533 C CA . ILE A 1 74 ? 4.324 18.531 9.344 1 98.94 74 ILE A CA 1
ATOM 534 C C . ILE A 1 74 ? 5.668 17.844 9.109 1 98.94 74 ILE A C 1
ATOM 536 O O . ILE A 1 74 ? 5.742 16.625 9.016 1 98.94 74 ILE A O 1
ATOM 540 N N . HIS A 1 75 ? 6.723 18.625 9.062 1 98.5 75 HIS A N 1
ATOM 541 C CA . HIS A 1 75 ? 8.055 18.109 8.75 1 98.5 75 HIS A CA 1
ATOM 542 C C . HIS A 1 75 ? 8.672 17.422 9.953 1 98.5 75 HIS A C 1
ATOM 544 O O . HIS A 1 75 ? 8.117 17.469 11.055 1 98.5 75 HIS A O 1
ATOM 550 N N . SER A 1 76 ? 9.797 16.734 9.742 1 97.88 76 SER A N 1
ATOM 551 C CA . SER A 1 76 ? 10.562 16 10.75 1 97.88 76 SER A CA 1
ATOM 552 C C . SER A 1 76 ? 11.305 16.953 11.68 1 97.88 76 SER A C 1
ATOM 554 O O . SER A 1 76 ? 11.25 18.172 11.492 1 97.88 76 SER A O 1
ATOM 556 N N . PHE A 1 77 ? 12.039 16.406 12.594 1 96.81 77 PHE A N 1
ATOM 557 C CA . PHE A 1 77 ? 12.711 17.156 13.641 1 96.81 77 PHE A CA 1
ATOM 558 C C . PHE A 1 77 ? 13.82 18.031 13.055 1 96.81 77 PHE A C 1
ATOM 560 O O . PHE A 1 77 ? 14.148 19.078 13.617 1 96.81 77 PHE A O 1
ATOM 567 N N . ASN A 1 78 ? 14.344 17.672 11.891 1 95.81 78 ASN A N 1
ATOM 568 C CA . ASN A 1 78 ? 15.477 18.406 11.336 1 95.81 78 ASN A CA 1
ATOM 569 C C . ASN A 1 78 ? 15.031 19.641 10.562 1 95.81 78 ASN A C 1
ATOM 571 O O . ASN A 1 78 ? 15.852 20.328 9.953 1 95.81 78 ASN A O 1
ATOM 575 N N . GLY A 1 79 ? 13.773 19.922 10.578 1 96.81 79 GLY A N 1
ATOM 576 C CA . GLY A 1 79 ? 13.273 21.125 9.938 1 96.81 79 GLY A CA 1
ATOM 577 C C . GLY A 1 79 ? 12.633 20.859 8.586 1 96.81 79 GLY A C 1
ATOM 578 O O . GLY A 1 79 ? 12.492 19.703 8.18 1 96.81 79 GLY A O 1
ATOM 579 N N . LEU A 1 80 ? 12.148 21.938 7.988 1 97.56 80 LEU A N 1
ATOM 580 C CA . LEU A 1 80 ? 11.555 21.844 6.656 1 97.56 80 LEU A CA 1
ATOM 581 C C . LEU A 1 80 ? 12.641 21.75 5.59 1 97.56 80 LEU A C 1
ATOM 583 O O . LEU A 1 80 ? 12.852 22.703 4.824 1 97.56 80 LEU A O 1
ATOM 587 N N . GLU A 1 81 ? 13.242 20.625 5.488 1 96.38 81 GLU A N 1
ATOM 588 C CA . GLU A 1 81 ? 14.305 20.375 4.523 1 96.38 81 GLU A CA 1
ATOM 589 C C . GLU A 1 81 ? 13.781 20.406 3.092 1 96.38 81 GLU A C 1
ATOM 591 O O . GLU A 1 81 ? 12.578 20.266 2.863 1 96.38 81 GLU A O 1
ATOM 596 N N . PRO A 1 82 ? 14.672 20.609 2.09 1 97.25 82 PRO A N 1
ATOM 597 C CA . PRO A 1 82 ? 14.258 20.734 0.69 1 97.25 82 PRO A CA 1
ATOM 598 C C . PRO A 1 82 ? 13.43 19.547 0.214 1 97.25 82 PRO A C 1
ATOM 600 O O . PRO A 1 82 ? 12.516 19.703 -0.604 1 97.25 82 PRO A O 1
ATOM 603 N N . GLY A 1 83 ? 13.727 18.391 0.732 1 97.75 83 GLY A N 1
ATOM 604 C CA . GLY A 1 83 ? 12.984 17.203 0.333 1 97.75 83 GLY A CA 1
ATOM 605 C C . GLY A 1 83 ? 11.5 17.297 0.651 1 97.75 83 GLY A C 1
ATOM 606 O O . GLY A 1 83 ? 10.672 16.781 -0.095 1 97.75 83 GLY A O 1
ATOM 607 N N . TYR A 1 84 ? 11.148 17.938 1.749 1 98.19 84 TYR A N 1
ATOM 608 C CA . TYR A 1 84 ? 9.742 18.094 2.107 1 98.19 84 TYR A CA 1
ATOM 609 C C . TYR A 1 84 ? 9.055 19.109 1.194 1 98.19 84 TYR A C 1
ATOM 611 O O . TYR A 1 84 ? 7.867 18.953 0.883 1 98.19 84 TYR A O 1
ATOM 619 N N . ARG A 1 85 ? 9.773 20.125 0.8 1 98.38 85 ARG A N 1
ATOM 620 C CA . ARG A 1 85 ? 9.219 21.062 -0.173 1 98.38 85 ARG A CA 1
ATOM 621 C C . ARG A 1 85 ? 8.938 20.375 -1.503 1 98.38 85 ARG A C 1
ATOM 623 O O . ARG A 1 85 ? 7.906 20.609 -2.131 1 98.38 85 ARG A O 1
ATOM 630 N N . ASP A 1 86 ? 9.875 19.516 -1.866 1 98.06 86 ASP A N 1
ATOM 631 C CA . ASP A 1 86 ? 9.672 18.734 -3.074 1 98.06 86 ASP A CA 1
ATOM 632 C C . ASP A 1 86 ? 8.422 17.859 -2.959 1 98.06 86 ASP A C 1
ATOM 634 O O . ASP A 1 86 ? 7.633 17.766 -3.9 1 98.06 86 ASP A O 1
ATOM 638 N N . LEU A 1 87 ? 8.227 17.203 -1.831 1 98.19 87 LEU A N 1
ATOM 639 C CA . LEU A 1 87 ? 7.051 16.375 -1.605 1 98.19 87 LEU A CA 1
ATOM 640 C C . LEU A 1 87 ? 5.777 17.203 -1.658 1 98.19 87 LEU A C 1
ATOM 642 O O . LEU A 1 87 ? 4.77 16.781 -2.227 1 98.19 87 LEU A O 1
ATOM 646 N N . ALA A 1 88 ? 5.797 18.406 -1.074 1 98.69 88 ALA A N 1
ATOM 647 C CA . ALA A 1 88 ? 4.656 19.312 -1.133 1 98.69 88 ALA A CA 1
ATOM 648 C C . ALA A 1 88 ? 4.324 19.688 -2.576 1 98.69 88 ALA A C 1
ATOM 650 O O . ALA A 1 88 ? 3.154 19.672 -2.971 1 98.69 88 ALA A O 1
ATOM 651 N N . ASP A 1 89 ? 5.363 20 -3.371 1 98.38 89 ASP A N 1
ATOM 652 C CA . ASP A 1 89 ? 5.172 20.344 -4.773 1 98.38 89 ASP A CA 1
ATOM 653 C C . ASP A 1 89 ? 4.559 19.188 -5.555 1 98.38 89 ASP A C 1
ATOM 655 O O . ASP A 1 89 ? 3.705 19.391 -6.418 1 98.38 89 ASP A O 1
ATOM 659 N N . ARG A 1 90 ? 4.973 18.031 -5.219 1 97.44 90 ARG A N 1
ATOM 660 C CA . ARG A 1 90 ? 4.465 16.859 -5.922 1 97.44 90 ARG A CA 1
ATOM 661 C C . ARG A 1 90 ? 3.004 16.594 -5.566 1 97.44 90 ARG A C 1
ATOM 663 O O . ARG A 1 90 ? 2.209 16.219 -6.43 1 97.44 90 ARG A O 1
ATOM 670 N N . LEU A 1 91 ? 2.662 16.781 -4.305 1 98 91 LEU A N 1
ATOM 671 C CA . LEU A 1 91 ? 1.256 16.688 -3.928 1 98 91 LEU A CA 1
ATOM 672 C C . LEU A 1 91 ? 0.428 17.75 -4.633 1 98 91 LEU A C 1
ATOM 674 O O . LEU A 1 91 ? -0.695 17.484 -5.066 1 98 91 LEU A O 1
ATOM 678 N N . ALA A 1 92 ? 0.976 18.922 -4.777 1 98.12 92 ALA A N 1
ATOM 679 C CA . ALA A 1 92 ? 0.29 20 -5.492 1 98.12 92 ALA A CA 1
ATOM 680 C C . ALA A 1 92 ? 0.077 19.625 -6.957 1 98.12 92 ALA A C 1
ATOM 682 O O . ALA A 1 92 ? -1.002 19.859 -7.512 1 98.12 92 ALA A O 1
ATOM 683 N N . ALA A 1 93 ? 1.109 19.031 -7.559 1 96.69 93 ALA A N 1
ATOM 684 C CA . ALA A 1 93 ? 1.033 18.609 -8.953 1 96.69 93 ALA A CA 1
ATOM 685 C C . ALA A 1 93 ? -0.054 17.562 -9.156 1 96.69 93 ALA A C 1
ATOM 687 O O . ALA A 1 93 ? -0.583 17.406 -10.266 1 96.69 93 ALA A O 1
ATOM 688 N N . SER A 1 94 ? -0.338 16.875 -8.055 1 94.94 94 SER A N 1
ATOM 689 C CA . SER A 1 94 ? -1.367 15.852 -8.125 1 94.94 94 SER A CA 1
ATOM 690 C C . SER A 1 94 ? -2.73 16.406 -7.727 1 94.94 94 SER A C 1
ATOM 692 O O . SER A 1 94 ? -3.676 15.641 -7.512 1 94.94 94 SER A O 1
ATOM 694 N N . GLY A 1 95 ? -2.875 17.688 -7.508 1 95.88 95 GLY A N 1
ATOM 695 C CA . GLY A 1 95 ? -4.18 18.312 -7.312 1 95.88 95 GLY A CA 1
ATOM 696 C C . GLY A 1 95 ? -4.512 18.547 -5.852 1 95.88 95 GLY A C 1
ATOM 697 O O . GLY A 1 95 ? -5.656 18.359 -5.434 1 95.88 95 GLY A O 1
ATOM 698 N N . HIS A 1 96 ? -3.555 18.938 -5.086 1 98.06 96 HIS A N 1
ATOM 699 C CA . HIS A 1 96 ? -3.754 19.344 -3.701 1 98.06 96 HIS A CA 1
ATOM 700 C C . HIS A 1 96 ? -3.105 20.703 -3.428 1 98.06 96 HIS A C 1
ATOM 702 O O . HIS A 1 96 ? -2.148 21.078 -4.105 1 98.06 96 HIS A O 1
ATOM 708 N N . VAL A 1 97 ? -3.668 21.391 -2.525 1 98.56 97 VAL A N 1
ATOM 709 C CA . VAL A 1 97 ? -2.979 22.562 -1.973 1 98.56 97 VAL A CA 1
ATOM 710 C C . VAL A 1 97 ? -2.338 22.188 -0.636 1 98.56 97 VAL A C 1
ATOM 712 O O . VAL A 1 97 ? -3.016 21.703 0.268 1 98.56 97 VAL A O 1
ATOM 715 N N . VAL A 1 98 ? -1.023 22.438 -0.539 1 98.88 98 VAL A N 1
ATOM 716 C CA . VAL A 1 98 ? -0.286 21.969 0.632 1 98.88 98 VAL A CA 1
ATOM 717 C C . VAL A 1 98 ? 0.291 23.172 1.387 1 98.88 98 VAL A C 1
ATOM 719 O O . VAL A 1 98 ? 0.828 24.094 0.776 1 98.88 98 VAL A O 1
ATOM 722 N N . ILE A 1 99 ? 0.123 23.188 2.684 1 98.94 99 ILE A N 1
ATOM 723 C CA . ILE A 1 99 ? 0.823 24.141 3.541 1 98.94 99 ILE A CA 1
ATOM 724 C C . ILE A 1 99 ? 1.699 23.391 4.539 1 98.94 99 ILE A C 1
ATOM 726 O O . ILE A 1 99 ? 1.251 22.422 5.164 1 98.94 99 ILE A O 1
ATOM 730 N N . ALA A 1 100 ? 2.953 23.797 4.652 1 98.94 100 ALA A N 1
ATOM 731 C CA . ALA A 1 100 ? 3.928 23.219 5.574 1 98.94 100 ALA A CA 1
ATOM 732 C C . ALA A 1 100 ? 4.5 24.281 6.504 1 98.94 100 ALA A C 1
ATOM 734 O O . ALA A 1 100 ? 5.488 24.938 6.172 1 98.94 100 ALA A O 1
ATOM 735 N N . PRO A 1 101 ? 3.936 24.375 7.715 1 98.88 101 PRO A N 1
ATOM 736 C CA . PRO A 1 101 ? 4.449 25.391 8.648 1 98.88 101 PRO A CA 1
ATOM 737 C C . PRO A 1 101 ? 5.777 24.984 9.281 1 98.88 101 PRO A C 1
ATOM 739 O O . PRO A 1 101 ? 5.996 23.797 9.57 1 98.88 101 PRO A O 1
ATOM 742 N N . GLU A 1 102 ? 6.629 25.922 9.492 1 98.75 102 GLU A N 1
ATOM 743 C CA . GLU A 1 102 ? 7.883 25.672 10.195 1 98.75 102 GLU A CA 1
ATOM 744 C C . GLU A 1 102 ? 7.68 25.703 11.711 1 98.75 102 GLU A C 1
ATOM 746 O O . GLU A 1 102 ? 8.07 26.672 12.375 1 98.75 102 GLU A O 1
ATOM 751 N N . TRP A 1 103 ? 7.285 24.594 12.242 1 98.25 103 TRP A N 1
ATOM 752 C CA . TRP A 1 103 ? 6.742 24.531 13.594 1 98.25 103 TRP A CA 1
ATOM 753 C C . TRP A 1 103 ? 7.844 24.688 14.633 1 98.25 103 TRP A C 1
ATOM 755 O O . TRP A 1 103 ? 7.566 24.938 15.812 1 98.25 103 TRP A O 1
ATOM 765 N N . GLN A 1 104 ? 9.094 24.688 14.203 1 98.25 104 GLN A N 1
ATOM 766 C CA . GLN A 1 104 ? 10.219 24.797 15.133 1 98.25 104 GLN A CA 1
ATOM 767 C C . GLN A 1 104 ? 10.781 26.219 15.141 1 98.25 104 GLN A C 1
ATOM 769 O O . GLN A 1 104 ? 11.812 26.484 15.758 1 98.25 104 GLN A O 1
ATOM 774 N N . THR A 1 105 ? 10.195 27.172 14.477 1 98.25 105 THR A N 1
ATOM 775 C CA . THR A 1 105 ? 10.727 28.516 14.25 1 98.25 105 THR A CA 1
ATOM 776 C C . THR A 1 105 ? 11.156 29.156 15.57 1 98.25 105 THR A C 1
ATOM 778 O O . THR A 1 105 ? 12.188 29.812 15.633 1 98.25 105 THR A O 1
ATOM 781 N N . PHE A 1 106 ? 10.484 28.969 16.656 1 97.69 106 PHE A N 1
ATOM 782 C CA . PHE A 1 106 ? 10.742 29.719 17.891 1 97.69 106 PHE A CA 1
ATOM 783 C C . PHE A 1 106 ? 11.25 28.781 18.984 1 97.69 106 PHE A C 1
ATOM 785 O O . PHE A 1 106 ? 11.836 29.234 19.969 1 97.69 106 PHE A O 1
ATOM 792 N N . ASN A 1 107 ? 10.898 27.547 18.859 1 97.25 107 ASN A N 1
ATOM 793 C CA . ASN A 1 107 ? 11.32 26.5 19.797 1 97.25 107 ASN A CA 1
ATOM 794 C C . ASN A 1 107 ? 11.562 25.172 19.078 1 97.25 107 ASN A C 1
ATOM 796 O O . ASN A 1 107 ? 10.68 24.672 18.375 1 97.25 107 ASN A O 1
ATOM 800 N N . ARG A 1 108 ? 12.734 24.625 19.25 1 97.25 108 ARG A N 1
ATOM 801 C CA . ARG A 1 108 ? 13.094 23.375 18.594 1 97.25 108 ARG A CA 1
ATOM 802 C C . ARG A 1 108 ? 12.195 22.234 19.062 1 97.25 108 ARG A C 1
ATOM 804 O O . ARG A 1 108 ? 11.953 21.297 18.312 1 97.25 108 ARG A O 1
ATOM 811 N N . THR A 1 109 ? 11.781 22.234 20.281 1 97.69 109 THR A N 1
ATOM 812 C CA . THR A 1 109 ? 10.945 21.188 20.875 1 97.69 109 THR A CA 1
ATOM 813 C C . THR A 1 109 ? 9.75 21.797 21.594 1 97.69 109 THR A C 1
ATOM 815 O O . THR A 1 109 ? 9.602 21.625 22.812 1 97.69 109 THR A O 1
ATOM 818 N N . PRO A 1 110 ? 8.883 22.422 20.875 1 97.56 110 PRO A N 1
ATOM 819 C CA . PRO A 1 110 ? 7.727 23.062 21.516 1 97.56 110 PRO A CA 1
ATOM 820 C C . PRO A 1 110 ? 6.785 22.047 22.156 1 97.56 110 PRO A C 1
ATOM 822 O O . PRO A 1 110 ? 6.855 20.844 21.859 1 97.56 110 PRO A O 1
ATOM 825 N N . ARG A 1 111 ? 5.969 22.547 23.109 1 97.38 111 ARG A N 1
ATOM 826 C CA . ARG A 1 111 ? 4.891 21.719 23.641 1 97.38 111 ARG A CA 1
ATOM 827 C C . ARG A 1 111 ? 3.92 21.297 22.547 1 97.38 111 ARG A C 1
ATOM 829 O O . ARG A 1 111 ? 3.773 22 21.531 1 97.38 111 ARG A O 1
ATOM 836 N N . ASP A 1 112 ? 3.264 20.156 22.781 1 97.88 112 ASP A N 1
ATOM 837 C CA . ASP A 1 112 ? 2.322 19.625 21.797 1 97.88 112 ASP A CA 1
ATOM 838 C C . ASP A 1 112 ? 1.223 20.641 21.484 1 97.88 112 ASP A C 1
ATOM 840 O O . ASP A 1 112 ? 0.796 20.781 20.344 1 97.88 112 ASP A O 1
ATOM 844 N N . GLU A 1 113 ? 0.779 21.391 22.516 1 97.12 113 GLU A N 1
ATOM 845 C CA . GLU A 1 113 ? -0.322 22.328 22.344 1 97.12 113 GLU A CA 1
ATOM 846 C C . GLU A 1 113 ? 0.059 23.453 21.391 1 97.12 113 GLU A C 1
ATOM 848 O O . GLU A 1 113 ? -0.788 23.969 20.656 1 97.12 113 GLU A O 1
ATOM 853 N N . VAL A 1 114 ? 1.302 23.844 21.375 1 97.88 114 VAL A N 1
ATOM 854 C CA . VAL A 1 114 ? 1.788 24.891 20.484 1 97.88 114 VAL A CA 1
ATOM 855 C C . VAL A 1 114 ? 1.725 24.422 19.047 1 97.88 114 VAL A C 1
ATOM 857 O O . VAL A 1 114 ? 1.248 25.156 18.172 1 97.88 114 VAL A O 1
ATOM 860 N N . VAL A 1 115 ? 2.162 23.219 18.797 1 98.31 115 VAL A N 1
ATOM 861 C CA . VAL A 1 115 ? 2.137 22.656 17.438 1 98.31 115 VAL A CA 1
ATOM 862 C C . VAL A 1 115 ? 0.691 22.438 17 1 98.31 115 VAL A C 1
ATOM 864 O O . VAL A 1 115 ? 0.34 22.703 15.852 1 98.31 115 VAL A O 1
ATOM 867 N N . GLU A 1 116 ? -0.138 21.969 17.938 1 98.25 116 GLU A N 1
ATOM 868 C CA . GLU A 1 116 ? -1.553 21.766 17.656 1 98.25 116 GLU A CA 1
ATOM 869 C C . GLU A 1 116 ? -2.209 23.047 17.156 1 98.25 116 GLU A C 1
ATOM 871 O O . GLU A 1 116 ? -2.916 23.047 16.141 1 98.25 116 GLU A O 1
ATOM 876 N N . GLU A 1 117 ? -1.979 24.125 17.891 1 98.25 117 GLU A N 1
ATOM 877 C CA . GLU A 1 117 ? -2.553 25.422 17.516 1 98.25 117 GLU A CA 1
ATOM 878 C C . GLU A 1 117 ? -2.062 25.859 16.141 1 98.25 117 GLU A C 1
ATOM 880 O O . GLU A 1 117 ? -2.838 26.375 15.328 1 98.25 117 GLU A O 1
ATOM 885 N N . LEU A 1 118 ? -0.841 25.641 15.875 1 98.75 118 LEU A N 1
ATOM 886 C CA . LEU A 1 118 ? -0.274 26.016 14.586 1 98.75 118 LEU A CA 1
ATOM 887 C C . LEU A 1 118 ? -0.894 25.203 13.461 1 98.75 118 LEU A C 1
ATOM 889 O O . LEU A 1 118 ? -1.162 25.719 12.375 1 98.75 118 LEU A O 1
ATOM 893 N N . VAL A 1 119 ? -1.103 23.891 13.672 1 98.81 119 VAL A N 1
ATOM 894 C CA . VAL A 1 119 ? -1.742 23.031 12.688 1 98.81 119 VAL A CA 1
ATOM 895 C C . VAL A 1 119 ? -3.164 23.516 12.414 1 98.81 119 VAL A C 1
ATOM 897 O O . VAL A 1 119 ? -3.578 23.641 11.258 1 98.81 119 VAL A O 1
ATOM 900 N N . ARG A 1 120 ? -3.91 23.906 13.438 1 98.5 120 ARG A N 1
ATOM 901 C CA . ARG A 1 120 ? -5.277 24.391 13.281 1 98.5 120 ARG A CA 1
ATOM 902 C C . ARG A 1 120 ? -5.305 25.703 12.508 1 98.5 120 ARG A C 1
ATOM 904 O O . ARG A 1 120 ? -6.156 25.906 11.641 1 98.5 120 ARG A O 1
ATOM 911 N N . THR A 1 121 ? -4.379 26.609 12.867 1 98.56 121 THR A N 1
ATOM 912 C CA . THR A 1 121 ? -4.352 27.891 12.188 1 98.56 121 THR A CA 1
ATOM 913 C C . THR A 1 121 ? -3.926 27.734 10.727 1 98.56 121 THR A C 1
ATOM 915 O O . THR A 1 121 ? -4.398 28.453 9.852 1 98.56 121 THR A O 1
ATOM 918 N N . SER A 1 122 ? -3.051 26.766 10.445 1 98.81 122 SER A N 1
ATOM 919 C CA . SER A 1 122 ? -2.67 26.453 9.07 1 98.81 122 SER A CA 1
ATOM 920 C C . SER A 1 122 ? -3.85 25.891 8.289 1 98.81 122 SER A C 1
ATOM 922 O O . SER A 1 122 ? -4.031 26.203 7.113 1 98.81 122 SER A O 1
ATOM 924 N N . ALA A 1 123 ? -4.641 25.047 8.945 1 98.75 123 ALA A N 1
ATOM 925 C CA . ALA A 1 123 ? -5.863 24.547 8.328 1 98.75 123 ALA A CA 1
ATOM 926 C C . ALA A 1 123 ? -6.824 25.688 7.996 1 98.75 123 ALA A C 1
ATOM 928 O O . ALA A 1 123 ? -7.414 25.719 6.914 1 98.75 123 ALA A O 1
ATOM 929 N N . ALA A 1 124 ? -6.977 26.609 8.914 1 98.5 124 ALA A N 1
ATOM 930 C CA . ALA A 1 124 ? -7.848 27.766 8.695 1 98.5 124 ALA A CA 1
ATOM 931 C C . ALA A 1 124 ? -7.359 28.609 7.516 1 98.5 124 ALA A C 1
ATOM 933 O O . ALA A 1 124 ? -8.164 29.109 6.727 1 98.5 124 ALA A O 1
ATOM 934 N N . TYR A 1 125 ? -6.047 28.766 7.43 1 98.44 125 TYR A N 1
ATOM 935 C CA . TYR A 1 125 ? -5.453 29.453 6.293 1 98.44 125 TYR A CA 1
ATOM 936 C C . TYR A 1 125 ? -5.871 28.797 4.98 1 98.44 125 TYR A C 1
ATOM 938 O O . TYR A 1 125 ? -6.234 29.5 4.023 1 98.44 125 TYR A O 1
ATOM 946 N N . LEU A 1 126 ? -5.805 27.453 4.922 1 98.56 126 LEU A N 1
ATOM 947 C CA . LEU A 1 126 ? -6.199 26.734 3.721 1 98.56 126 LEU A CA 1
ATOM 948 C C . LEU A 1 126 ? -7.676 26.953 3.408 1 98.56 126 LEU A C 1
ATOM 950 O O . LEU A 1 126 ? -8.039 27.188 2.254 1 98.56 126 LEU A O 1
ATOM 954 N N . VAL A 1 127 ? -8.547 26.891 4.418 1 98.12 127 VAL A N 1
ATOM 955 C CA . VAL A 1 127 ? -9.992 27.031 4.25 1 98.12 127 VAL A CA 1
ATOM 956 C C . VAL A 1 127 ? -10.32 28.406 3.678 1 98.12 127 VAL A C 1
ATOM 958 O O . VAL A 1 127 ? -11.266 28.562 2.902 1 98.12 127 VAL A O 1
ATOM 961 N N . ASP A 1 128 ? -9.508 29.406 3.955 1 97.62 128 ASP A N 1
ATOM 962 C CA . ASP A 1 128 ? -9.758 30.781 3.539 1 97.62 128 ASP A CA 1
ATOM 963 C C . ASP A 1 128 ? -9.328 31 2.092 1 97.62 128 ASP A C 1
ATOM 965 O O . ASP A 1 128 ? -9.633 32.031 1.5 1 97.62 128 ASP A O 1
ATOM 969 N N . ARG A 1 129 ? -8.648 30.031 1.521 1 96.81 129 ARG A N 1
ATOM 970 C CA . ARG A 1 129 ? -8.211 30.172 0.135 1 96.81 129 ARG A CA 1
ATOM 971 C C . ARG A 1 129 ? -9.344 29.828 -0.829 1 96.81 129 ARG A C 1
ATOM 973 O O . ARG A 1 129 ? -10.117 28.906 -0.587 1 96.81 129 ARG A O 1
ATOM 980 N N . GLU A 1 130 ? -9.352 30.531 -1.962 1 94.94 130 GLU A N 1
ATOM 981 C CA . GLU A 1 130 ? -10.391 30.328 -2.965 1 94.94 130 GLU A CA 1
ATOM 982 C C . GLU A 1 130 ? -10.188 29 -3.711 1 94.94 130 GLU A C 1
ATOM 984 O O . GLU A 1 130 ? -11.148 28.406 -4.191 1 94.94 130 GLU A O 1
ATOM 989 N N . ASP A 1 131 ? -8.961 28.531 -3.768 1 96.25 131 ASP A N 1
ATOM 990 C CA . ASP A 1 131 ? -8.664 27.344 -4.562 1 96.25 131 ASP A CA 1
ATOM 991 C C . ASP A 1 131 ? -8.703 26.094 -3.703 1 96.25 131 ASP A C 1
ATOM 993 O O . ASP A 1 131 ? -8.266 25.016 -4.141 1 96.25 131 ASP A O 1
ATOM 997 N N . VAL A 1 132 ? -9.234 26.234 -2.475 1 97.81 132 VAL A N 1
ATOM 998 C CA . VAL A 1 132 ? -9.273 25.078 -1.59 1 97.81 132 VAL A CA 1
ATOM 999 C C . VAL A 1 132 ? -10.719 24.719 -1.248 1 97.81 132 VAL A C 1
ATOM 1001 O O . VAL A 1 132 ? -11.523 25.609 -0.967 1 97.81 132 VAL A O 1
ATOM 1004 N N . ASP A 1 133 ? -11.023 23.422 -1.411 1 97.62 133 ASP A N 1
ATOM 1005 C CA . ASP A 1 133 ? -12.258 22.891 -0.837 1 97.62 133 ASP A CA 1
ATOM 1006 C C . ASP A 1 133 ? -12.133 22.719 0.674 1 97.62 133 ASP A C 1
ATOM 1008 O O . ASP A 1 133 ? -11.523 21.75 1.142 1 97.62 133 ASP A O 1
ATOM 1012 N N . GLY A 1 134 ? -12.734 23.594 1.411 1 96.94 134 GLY A N 1
ATOM 1013 C CA . GLY A 1 134 ? -12.57 23.672 2.855 1 96.94 134 GLY A CA 1
ATOM 1014 C C . GLY A 1 134 ? -13.102 22.438 3.574 1 96.94 134 GLY A C 1
ATOM 1015 O O . GLY A 1 134 ? -12.797 22.219 4.746 1 96.94 134 GLY A O 1
ATOM 1016 N N . ASP A 1 135 ? -13.891 21.625 2.912 1 96.88 135 ASP A N 1
ATOM 1017 C CA . ASP A 1 135 ? -14.461 20.422 3.51 1 96.88 135 ASP A CA 1
ATOM 1018 C C . ASP A 1 135 ? -13.602 19.203 3.203 1 96.88 135 ASP A C 1
ATOM 1020 O O . ASP A 1 135 ? -13.953 18.078 3.586 1 96.88 135 ASP A O 1
ATOM 1024 N N . SER A 1 136 ? -12.469 19.359 2.537 1 98.06 136 SER A N 1
ATOM 1025 C CA . SER A 1 136 ? -11.586 18.281 2.115 1 98.06 136 SER A CA 1
ATOM 1026 C C . SER A 1 136 ? -10.148 18.547 2.535 1 98.06 136 SER A C 1
ATOM 1028 O O . SER A 1 136 ? -9.281 18.781 1.69 1 98.06 136 SER A O 1
ATOM 1030 N N . LEU A 1 137 ? -9.914 18.484 3.832 1 98.81 137 LEU A N 1
ATOM 1031 C CA . LEU A 1 137 ? -8.578 18.719 4.367 1 98.81 137 LEU A CA 1
ATOM 1032 C C . LEU A 1 137 ? -7.938 17.422 4.832 1 98.81 137 LEU A C 1
ATOM 1034 O O . LEU A 1 137 ? -8.609 16.562 5.418 1 98.81 137 LEU A O 1
ATOM 1038 N N . GLY A 1 138 ? -6.703 17.266 4.539 1 98.94 138 GLY A N 1
ATOM 1039 C CA . GLY A 1 138 ? -5.891 16.156 5.031 1 98.94 138 GLY A CA 1
ATOM 1040 C C . GLY A 1 138 ? -4.734 16.609 5.902 1 98.94 138 GLY A C 1
ATOM 1041 O O . GLY A 1 138 ? -4.328 17.781 5.844 1 98.94 138 GLY A O 1
ATOM 1042 N N . LEU A 1 139 ? -4.254 15.766 6.75 1 98.94 139 LEU A N 1
ATOM 1043 C CA . LEU A 1 139 ? -3.098 15.977 7.617 1 98.94 139 LEU A CA 1
ATOM 1044 C C . LEU A 1 139 ? -2.033 14.914 7.367 1 98.94 139 LEU A C 1
ATOM 1046 O O . LEU A 1 139 ? -2.344 13.719 7.293 1 98.94 139 LEU A O 1
ATOM 1050 N N . THR A 1 140 ? -0.789 15.344 7.137 1 98.94 140 THR A N 1
ATOM 1051 C CA . THR A 1 140 ? 0.304 14.383 7.012 1 98.94 140 THR A CA 1
ATOM 1052 C C . THR A 1 140 ? 1.553 14.898 7.723 1 98.94 140 THR A C 1
ATOM 1054 O O . THR A 1 140 ? 1.68 16.094 7.988 1 98.94 140 THR A O 1
ATOM 1057 N N . GLY A 1 141 ? 2.387 13.992 8.086 1 98.88 141 GLY A N 1
ATOM 1058 C CA . GLY A 1 141 ? 3.639 14.367 8.727 1 98.88 141 GLY A CA 1
ATOM 1059 C C . GLY A 1 141 ? 4.637 13.227 8.805 1 98.88 141 GLY A C 1
ATOM 1060 O O . GLY A 1 141 ? 4.262 12.062 8.664 1 98.88 141 GLY A O 1
ATOM 1061 N N . PHE A 1 142 ? 5.875 13.578 9.055 1 98.69 142 PHE A N 1
ATOM 1062 C CA . PHE A 1 142 ? 7.008 12.664 8.992 1 98.69 142 PHE A CA 1
ATOM 1063 C C . PHE A 1 142 ? 7.789 12.672 10.297 1 98.69 142 PHE A C 1
ATOM 1065 O O . PHE A 1 142 ? 8.102 13.742 10.836 1 98.69 142 PHE A O 1
ATOM 1072 N N . CYS A 1 143 ? 8.172 11.414 10.773 1 98.06 143 CYS A N 1
ATOM 1073 C CA . CYS A 1 143 ? 8.945 11.312 12.016 1 98.06 143 CYS A CA 1
ATOM 1074 C C . CYS A 1 143 ? 8.219 12 13.164 1 98.06 143 CYS A C 1
ATOM 1076 O O . CYS A 1 143 ? 7.113 11.609 13.531 1 98.06 143 CYS A O 1
ATOM 1078 N N . ALA A 1 144 ? 8.734 13.094 13.719 1 97.94 144 ALA A N 1
ATOM 1079 C CA . ALA A 1 144 ? 7.996 13.898 14.695 1 97.94 144 ALA A CA 1
ATOM 1080 C C . ALA A 1 144 ? 6.648 14.336 14.133 1 97.94 144 ALA A C 1
ATOM 1082 O O . ALA A 1 144 ? 5.637 14.32 14.844 1 97.94 144 ALA A O 1
ATOM 1083 N N . GLY A 1 145 ? 6.648 14.703 12.906 1 98.56 145 GLY A N 1
ATOM 1084 C CA . GLY A 1 145 ? 5.398 15.047 12.242 1 98.56 145 GLY A CA 1
ATOM 1085 C C . GLY A 1 145 ? 4.438 13.875 12.141 1 98.56 145 GLY A C 1
ATOM 1086 O O . GLY A 1 145 ? 3.221 14.062 12.141 1 98.56 145 GLY A O 1
ATOM 1087 N N . GLY A 1 146 ? 5.008 12.641 11.938 1 98.75 146 GLY A N 1
ATOM 1088 C CA . GLY A 1 146 ? 4.184 11.445 11.992 1 98.75 146 GLY A CA 1
ATOM 1089 C C . GLY A 1 146 ? 3.52 11.234 13.336 1 98.75 146 GLY A C 1
ATOM 1090 O O . GLY A 1 146 ? 2.34 10.883 13.398 1 98.75 146 GLY A O 1
ATOM 1091 N N . ARG A 1 147 ? 4.273 11.43 14.398 1 98.69 147 ARG A N 1
ATOM 1092 C CA . ARG A 1 147 ? 3.684 11.383 15.727 1 98.69 147 ARG A CA 1
ATOM 1093 C C . ARG A 1 147 ? 2.553 12.398 15.867 1 98.69 147 ARG A C 1
ATOM 1095 O O . ARG A 1 147 ? 1.482 12.078 16.391 1 98.69 147 ARG A O 1
ATOM 1102 N N . TYR A 1 148 ? 2.791 13.625 15.406 1 98.75 148 TYR A N 1
ATOM 1103 C CA . TYR A 1 148 ? 1.79 14.68 15.523 1 98.75 148 TYR A CA 1
ATOM 1104 C C . TYR A 1 148 ? 0.546 14.344 14.711 1 98.75 148 TYR A C 1
ATOM 1106 O O . TYR A 1 148 ? -0.576 14.633 15.125 1 98.75 148 TYR A O 1
ATOM 1114 N N . THR A 1 149 ? 0.731 13.758 13.516 1 98.88 149 THR A N 1
ATOM 1115 C CA . THR A 1 149 ? -0.412 13.328 12.727 1 98.88 149 THR A CA 1
ATOM 1116 C C . THR A 1 149 ? -1.266 12.328 13.5 1 98.88 149 THR A C 1
ATOM 1118 O O . THR A 1 149 ? -2.486 12.484 13.586 1 98.88 149 THR A O 1
ATOM 1121 N N . MET A 1 150 ? -0.599 11.352 14.125 1 98.75 150 MET A N 1
ATOM 1122 C CA . MET A 1 150 ? -1.284 10.336 14.922 1 98.75 150 MET A CA 1
ATOM 1123 C C . MET A 1 150 ? -1.925 10.961 16.156 1 98.75 150 MET A C 1
ATOM 1125 O O . MET A 1 150 ? -2.992 10.531 16.594 1 98.75 150 MET A O 1
ATOM 1129 N N . LEU A 1 151 ? -1.303 11.953 16.703 1 98.69 151 LEU A N 1
ATOM 1130 C CA . LEU A 1 151 ? -1.723 12.586 17.953 1 98.69 151 LEU A CA 1
ATOM 1131 C C . LEU A 1 151 ? -2.916 13.508 17.719 1 98.69 151 LEU A C 1
ATOM 1133 O O . LEU A 1 151 ? -3.857 13.523 18.516 1 98.69 151 LEU A O 1
ATOM 1137 N N . PHE A 1 152 ? -2.908 14.312 16.609 1 98.56 152 PHE A N 1
ATOM 1138 C CA . PHE A 1 152 ? -3.852 15.414 16.469 1 98.56 152 PHE A CA 1
ATOM 1139 C C . PHE A 1 152 ? -5.082 14.969 15.688 1 98.56 152 PHE A C 1
ATOM 1141 O O . PHE A 1 152 ? -6.18 15.492 15.898 1 98.56 152 PHE A O 1
ATOM 1148 N N . LEU A 1 153 ? -4.949 14.008 14.805 1 98.5 153 LEU A N 1
ATOM 1149 C CA . LEU A 1 153 ? -6.035 13.633 13.906 1 98.5 153 LEU A CA 1
ATOM 1150 C C . LEU A 1 153 ? -7.281 13.234 14.695 1 98.5 153 LEU A C 1
ATOM 1152 O O . LEU A 1 153 ? -8.391 13.641 14.352 1 98.5 153 LEU A O 1
ATOM 1156 N N . PRO A 1 154 ? -7.191 12.484 15.797 1 97.69 154 PRO A N 1
ATOM 1157 C CA . PRO A 1 154 ? -8.375 12.094 16.562 1 97.69 154 PRO A CA 1
ATOM 1158 C C . PRO A 1 154 ? -9.125 13.297 17.141 1 97.69 154 PRO A C 1
ATOM 1160 O O . PRO A 1 154 ? -10.336 13.227 17.359 1 97.69 154 PRO A O 1
ATOM 1163 N N . GLY A 1 155 ? -8.586 14.438 17.312 1 95.31 155 GLY A N 1
ATOM 1164 C CA . GLY A 1 155 ? -9.219 15.578 17.953 1 95.31 155 GLY A CA 1
ATOM 1165 C C . GLY A 1 155 ? -9.5 16.719 17 1 95.31 155 GLY A C 1
ATOM 1166 O O . GLY A 1 155 ? -10.023 17.766 17.406 1 95.31 155 GLY A O 1
ATOM 1167 N N . MET A 1 156 ? -9.18 16.5 15.742 1 96.88 156 MET A N 1
ATOM 1168 C CA . MET A 1 156 ? -9.352 17.578 14.766 1 96.88 156 MET A CA 1
ATOM 1169 C C . MET A 1 156 ? -10.336 17.172 13.672 1 96.88 156 MET A C 1
ATOM 1171 O O . MET A 1 156 ? -9.938 16.609 12.648 1 96.88 156 MET A O 1
ATOM 1175 N N . GLU A 1 157 ? -11.539 17.594 13.812 1 95.5 157 GLU A N 1
ATOM 1176 C CA . GLU A 1 157 ? -12.641 17.125 12.977 1 95.5 157 GLU A CA 1
ATOM 1177 C C . GLU A 1 157 ? -12.594 17.781 11.594 1 95.5 157 GLU A C 1
ATOM 1179 O O . GLU A 1 157 ? -13.266 17.312 10.664 1 95.5 157 GLU A O 1
ATOM 1184 N N . GLU A 1 158 ? -11.844 18.828 11.508 1 96.44 158 GLU A N 1
ATOM 1185 C CA . GLU A 1 158 ? -11.766 19.484 10.211 1 96.44 158 GLU A CA 1
ATOM 1186 C C . GLU A 1 158 ? -10.992 18.641 9.203 1 96.44 158 GLU A C 1
ATOM 1188 O O . GLU A 1 158 ? -11.125 18.844 7.992 1 96.44 158 GLU A O 1
ATOM 1193 N N . PHE A 1 159 ? -10.141 17.734 9.695 1 98.62 159 PHE A N 1
ATOM 1194 C CA . PHE A 1 159 ? -9.406 16.875 8.789 1 98.62 159 PHE A CA 1
ATOM 1195 C C . PHE A 1 159 ? -10.203 15.609 8.477 1 98.62 159 PHE A C 1
ATOM 1197 O O . PHE A 1 159 ? -10.711 14.945 9.383 1 98.62 159 PHE A O 1
ATOM 1204 N N . ARG A 1 160 ? -10.242 15.266 7.215 1 98.44 160 ARG A N 1
ATOM 1205 C CA . ARG A 1 160 ? -11.031 14.133 6.75 1 98.44 160 ARG A CA 1
ATOM 1206 C C . ARG A 1 160 ? -10.148 12.93 6.449 1 98.44 160 ARG A C 1
ATOM 1208 O O . ARG A 1 160 ? -10.648 11.844 6.145 1 98.44 160 ARG A O 1
ATOM 1215 N N . SER A 1 161 ? -8.875 13.094 6.559 1 98.56 161 SER A N 1
ATOM 1216 C CA . SER A 1 161 ? -7.906 12.062 6.203 1 98.56 161 SER A CA 1
ATOM 1217 C C . SER A 1 161 ? -6.535 12.352 6.801 1 98.56 161 SER A C 1
ATOM 1219 O O . SER A 1 161 ? -6.172 13.516 6.996 1 98.56 161 SER A O 1
ATOM 1221 N N . GLY A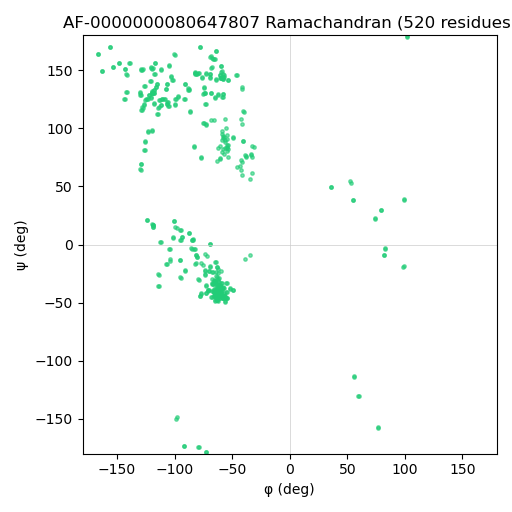 1 162 ? -5.762 11.312 7.117 1 98.81 162 GLY A N 1
ATOM 1222 C CA . GLY A 1 162 ? -4.41 11.484 7.629 1 98.81 162 GLY A CA 1
ATOM 1223 C C . GLY A 1 162 ? -3.434 10.453 7.102 1 98.81 162 GLY A C 1
ATOM 1224 O O . GLY A 1 162 ? -3.814 9.312 6.84 1 98.81 162 GLY A O 1
ATOM 1225 N N . VAL A 1 163 ? -2.203 10.82 6.91 1 98.94 163 VAL A N 1
ATOM 1226 C CA . VAL A 1 163 ? -1.112 9.906 6.598 1 98.94 163 VAL A CA 1
ATOM 1227 C C . VAL A 1 163 ? 0.049 10.133 7.559 1 98.94 163 VAL A C 1
ATOM 1229 O O . VAL A 1 163 ? 0.632 11.219 7.594 1 98.94 163 VAL A O 1
ATOM 1232 N N . ALA A 1 164 ? 0.387 9.148 8.32 1 98.94 164 ALA A N 1
ATOM 1233 C CA . ALA A 1 164 ? 1.481 9.227 9.281 1 98.94 164 ALA A CA 1
ATOM 1234 C C . ALA A 1 164 ? 2.691 8.43 8.812 1 98.94 164 ALA A C 1
ATOM 1236 O O . ALA A 1 164 ? 2.6 7.219 8.602 1 98.94 164 ALA A O 1
ATOM 1237 N N . TRP A 1 165 ? 3.797 9.125 8.672 1 98.75 165 TRP A N 1
ATOM 1238 C CA . TRP A 1 165 ? 5.039 8.508 8.219 1 98.75 165 TRP A CA 1
ATOM 1239 C C . TRP A 1 165 ? 5.961 8.211 9.398 1 98.75 165 TRP A C 1
ATOM 1241 O O . TRP A 1 165 ? 6.383 9.125 10.109 1 98.75 165 TRP A O 1
ATOM 1251 N N . TYR A 1 166 ? 6.332 6.906 9.602 1 97.94 166 TYR A N 1
ATOM 1252 C CA . TYR A 1 166 ? 7.27 6.426 10.609 1 97.94 166 TYR A CA 1
ATOM 1253 C C . TYR A 1 166 ? 7.156 7.238 11.891 1 97.94 166 TYR A C 1
ATOM 1255 O O . TYR A 1 166 ? 8.156 7.742 12.398 1 97.94 166 TYR A O 1
ATOM 1263 N N . GLY A 1 167 ? 5.828 7.375 12.336 1 98.38 167 GLY A N 1
ATOM 1264 C CA . GLY A 1 167 ? 5.516 8.086 13.562 1 98.38 167 GLY A CA 1
ATOM 1265 C C . GLY A 1 167 ? 5.766 7.266 14.812 1 98.38 167 GLY A C 1
ATOM 1266 O O . GLY A 1 167 ? 6.316 6.164 14.734 1 98.38 167 GLY A O 1
ATOM 1267 N N . PHE A 1 168 ? 5.391 7.828 15.953 1 98.19 168 PHE A N 1
ATOM 1268 C CA . PHE A 1 168 ? 5.641 7.246 17.266 1 98.19 168 PHE A CA 1
ATOM 1269 C C . PHE A 1 168 ? 4.344 7.125 18.062 1 98.19 168 PHE A C 1
ATOM 1271 O O . PHE A 1 168 ? 4.035 7.98 18.891 1 98.19 168 PHE A O 1
ATOM 1278 N N . PRO A 1 169 ? 3.666 6.016 17.906 1 98.19 169 PRO A N 1
ATOM 1279 C CA . PRO A 1 169 ? 2.348 5.91 18.547 1 98.19 169 PRO A CA 1
ATOM 1280 C C . PRO A 1 169 ? 2.426 5.828 20.062 1 98.19 169 PRO A C 1
ATOM 1282 O O . PRO A 1 169 ? 1.453 6.148 20.75 1 98.19 169 PRO A O 1
ATOM 1285 N N . TYR A 1 170 ? 3.609 5.488 20.609 1 97.81 170 TYR A N 1
ATOM 1286 C CA . TYR A 1 170 ? 3.676 5.27 22.047 1 97.81 170 TYR A CA 1
ATOM 1287 C C . TYR A 1 170 ? 4.656 6.234 22.703 1 97.81 170 TYR A C 1
ATOM 1289 O O . TYR A 1 170 ? 5.109 6 23.828 1 97.81 170 TYR A O 1
ATOM 1297 N N . SER A 1 171 ? 4.98 7.242 22.031 1 96.31 171 SER A N 1
ATOM 1298 C CA . SER A 1 171 ? 5.895 8.242 22.562 1 96.31 171 SER A CA 1
ATOM 1299 C C . SER A 1 171 ? 5.141 9.477 23.047 1 96.31 171 SER A C 1
ATOM 1301 O O . SER A 1 171 ? 4.223 9.953 22.375 1 96.31 171 SER A O 1
ATOM 1303 N N . GLY A 1 172 ? 5.602 10.047 24.172 1 94.5 172 GLY A N 1
ATOM 1304 C CA . GLY A 1 172 ? 5.07 11.297 24.688 1 94.5 172 GLY A CA 1
ATOM 1305 C C . GLY A 1 172 ? 5.711 12.523 24.062 1 94.5 172 GLY A C 1
ATOM 1306 O O . GLY A 1 172 ? 5.438 13.656 24.484 1 94.5 172 GLY A O 1
ATOM 1307 N N . GLY A 1 173 ? 6.539 12.273 23.141 1 94.5 173 GLY A N 1
ATOM 1308 C CA . GLY A 1 173 ? 7.195 13.375 22.469 1 94.5 173 GLY A CA 1
ATOM 1309 C C . GLY A 1 173 ? 8.312 14 23.281 1 94.5 173 GLY A C 1
ATOM 1310 O O . GLY A 1 173 ? 8.938 13.328 24.109 1 94.5 173 GLY A O 1
ATOM 1311 N N . PHE A 1 174 ? 8.602 15.203 22.938 1 92.12 174 PHE A N 1
ATOM 1312 C CA . PHE A 1 174 ? 9.781 15.891 23.453 1 92.12 174 PHE A CA 1
ATOM 1313 C C . PHE A 1 174 ? 9.57 16.281 24.906 1 92.12 174 PHE A C 1
ATOM 1315 O O . PHE A 1 174 ? 10.531 16.453 25.656 1 92.12 174 PHE A O 1
ATOM 1322 N N . ASN A 1 175 ? 8.367 16.375 25.281 1 93.5 175 ASN A N 1
ATOM 1323 C CA . ASN A 1 175 ? 8.047 16.875 26.625 1 93.5 175 ASN A CA 1
ATOM 1324 C C . ASN A 1 175 ? 7.297 15.812 27.438 1 93.5 175 ASN A C 1
ATOM 1326 O O . ASN A 1 175 ? 6.66 16.141 28.438 1 93.5 175 ASN A O 1
ATOM 1330 N N . ASP A 1 176 ? 7.348 14.578 26.938 1 93 176 ASP A N 1
ATOM 1331 C CA . ASP A 1 176 ? 6.73 13.438 27.594 1 93 176 ASP A CA 1
ATOM 1332 C C . ASP A 1 176 ? 5.266 13.711 27.922 1 93 176 ASP A C 1
ATOM 1334 O O . ASP A 1 176 ? 4.848 13.594 29.078 1 93 176 ASP A O 1
ATOM 1338 N N . GLU A 1 177 ? 4.551 14.086 26.891 1 95.12 177 GLU A N 1
ATOM 1339 C CA . GLU A 1 177 ? 3.133 14.414 27 1 95.12 177 GLU A CA 1
ATOM 1340 C C . GLU A 1 177 ? 2.262 13.234 26.562 1 95.12 177 GLU A C 1
ATOM 1342 O O . GLU A 1 177 ? 2.541 12.086 26.922 1 95.12 177 GLU A O 1
ATOM 1347 N N . ALA A 1 178 ? 1.089 13.477 26.031 1 94.19 178 ALA A N 1
ATOM 1348 C CA . ALA A 1 178 ? 0.176 12.406 25.641 1 94.19 178 ALA A CA 1
ATOM 1349 C C . ALA A 1 178 ? 0.77 11.562 24.516 1 94.19 178 ALA A C 1
ATOM 1351 O O . ALA A 1 178 ? 1.466 12.078 23.641 1 94.19 178 ALA A O 1
ATOM 1352 N N . ARG A 1 179 ? 0.508 10.352 24.656 1 97.69 179 ARG A N 1
ATOM 1353 C CA . ARG A 1 179 ? 0.883 9.445 23.578 1 97.69 179 ARG A CA 1
ATOM 1354 C C . ARG A 1 179 ? -0.252 9.289 22.562 1 97.69 179 ARG A C 1
ATOM 1356 O O . ARG A 1 179 ? -1.417 9.164 22.953 1 97.69 179 ARG A O 1
ATOM 1363 N N . PRO A 1 180 ? 0.064 9.273 21.234 1 98.56 180 PRO A N 1
ATOM 1364 C CA . PRO A 1 180 ? -0.982 9.07 20.219 1 98.56 180 PRO A CA 1
ATOM 1365 C C . PRO A 1 180 ? -1.877 7.875 20.531 1 98.56 180 PRO A C 1
ATOM 1367 O O . PRO A 1 180 ? -3.094 7.945 20.344 1 98.56 180 PRO A O 1
ATOM 1370 N N . ALA A 1 181 ? -1.299 6.77 21.047 1 98 181 ALA A N 1
ATOM 1371 C CA . ALA A 1 181 ? -2.039 5.539 21.312 1 98 181 ALA A CA 1
ATOM 1372 C C . ALA A 1 181 ? -3.111 5.766 22.375 1 98 181 ALA A C 1
ATOM 1374 O O . ALA A 1 181 ? -4.098 5.023 22.438 1 98 181 ALA A O 1
ATOM 1375 N N . ASP A 1 182 ? -2.953 6.828 23.141 1 97.12 182 ASP A N 1
ATOM 1376 C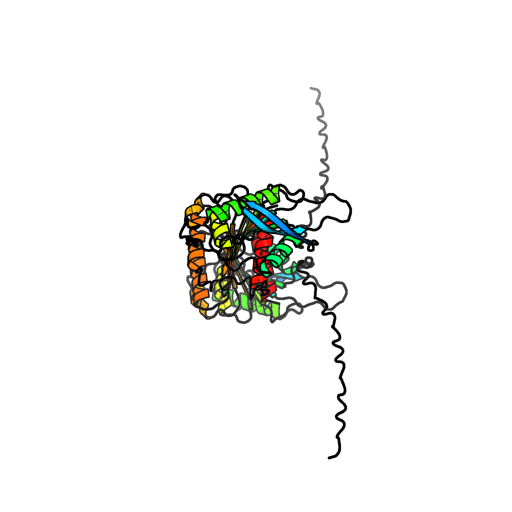 CA . ASP A 1 182 ? -3.904 7.129 24.203 1 97.12 182 ASP A CA 1
ATOM 1377 C C . ASP A 1 182 ? -5.148 7.824 23.656 1 97.12 182 ASP A C 1
ATOM 1379 O O . ASP A 1 182 ? -6.164 7.934 24.344 1 97.12 182 ASP A O 1
ATOM 1383 N N . LEU A 1 183 ? -5.105 8.234 22.422 1 97.56 183 LEU A N 1
ATOM 1384 C CA . LEU A 1 183 ? -6.164 9.086 21.891 1 97.56 183 LEU A CA 1
ATOM 1385 C C . LEU A 1 183 ? -6.879 8.406 20.734 1 97.56 183 LEU A C 1
ATOM 1387 O O . LEU A 1 183 ? -7.641 9.047 20 1 97.56 183 LEU A O 1
ATOM 1391 N N . ILE A 1 184 ? -6.758 7.113 20.547 1 96.94 184 ILE A N 1
ATOM 1392 C CA . ILE A 1 184 ? -7.258 6.34 19.406 1 96.94 184 ILE A CA 1
ATOM 1393 C C . ILE A 1 184 ? -8.781 6.473 19.328 1 96.94 184 ILE A C 1
ATOM 1395 O O . ILE A 1 184 ? -9.344 6.531 18.234 1 96.94 184 ILE A O 1
ATOM 1399 N N . ASP A 1 185 ? -9.438 6.543 20.438 1 97.06 185 ASP A N 1
ATOM 1400 C CA . ASP A 1 185 ? -10.898 6.512 20.484 1 97.06 185 ASP A CA 1
ATOM 1401 C C . ASP A 1 185 ? -11.492 7.727 19.766 1 97.06 185 ASP A C 1
ATOM 1403 O O . ASP A 1 185 ? -12.602 7.652 19.219 1 97.06 185 ASP A O 1
ATOM 1407 N N . GLY A 1 186 ? -10.773 8.812 19.734 1 97.81 186 GLY A N 1
ATOM 1408 C CA . GLY A 1 186 ? -11.273 10.031 19.109 1 97.81 186 GLY A CA 1
ATOM 1409 C C . GLY A 1 186 ? -11.078 10.055 17.609 1 97.81 186 GLY A C 1
ATOM 1410 O O . GLY A 1 186 ? -11.578 10.953 16.938 1 97.81 186 GLY A O 1
ATOM 1411 N N . LEU A 1 187 ? -10.422 9.039 17.062 1 98.19 187 LEU A N 1
ATOM 1412 C CA . LEU A 1 187 ? -10.133 9.039 15.633 1 98.19 187 LEU A CA 1
ATOM 1413 C C . LEU A 1 187 ? -11.391 8.789 14.812 1 98.19 187 LEU A C 1
ATOM 1415 O O . LEU A 1 187 ? -12.055 7.766 14.984 1 98.19 187 LEU A O 1
ATOM 1419 N N . ALA A 1 188 ? -11.711 9.75 13.945 1 97.31 188 ALA A N 1
ATOM 1420 C CA . ALA A 1 188 ? -12.883 9.617 13.086 1 97.31 188 ALA A CA 1
ATOM 1421 C C . ALA A 1 188 ? -12.477 9.508 11.617 1 97.31 188 ALA A C 1
ATOM 1423 O O . ALA A 1 188 ? -13.117 8.789 10.844 1 97.31 188 ALA A O 1
ATOM 1424 N N . ALA A 1 189 ? -11.461 10.195 11.25 1 98.06 189 ALA A N 1
ATOM 1425 C CA . ALA A 1 189 ? -10.984 10.203 9.867 1 98.06 189 ALA A CA 1
ATOM 1426 C C . ALA A 1 189 ? -10.164 8.953 9.562 1 98.06 189 ALA A C 1
ATOM 1428 O O . ALA A 1 189 ? -9.5 8.406 10.445 1 98.06 189 ALA A O 1
ATOM 1429 N N . PRO A 1 190 ? -10.188 8.43 8.305 1 98.44 190 PRO A N 1
ATOM 1430 C CA . PRO A 1 190 ? -9.25 7.371 7.918 1 98.44 190 PRO A CA 1
ATOM 1431 C C . PRO A 1 190 ? -7.789 7.797 8.047 1 98.44 190 PRO A C 1
ATOM 1433 O O . PRO A 1 190 ? -7.457 8.961 7.797 1 98.44 190 PRO A O 1
ATOM 1436 N N . ILE A 1 191 ? -6.957 6.852 8.453 1 98.88 191 ILE A N 1
ATOM 1437 C CA . ILE A 1 191 ? -5.535 7.148 8.57 1 98.88 191 ILE A CA 1
ATOM 1438 C C . ILE A 1 191 ? -4.723 6.07 7.852 1 98.88 191 ILE A C 1
ATOM 1440 O O . ILE A 1 191 ? -5.043 4.883 7.941 1 98.88 191 ILE A O 1
ATOM 1444 N N . LEU A 1 192 ? -3.791 6.457 7.023 1 98.88 192 LEU A N 1
ATOM 1445 C CA . LEU A 1 192 ? -2.768 5.586 6.461 1 98.88 192 LEU A CA 1
ATOM 1446 C C . LEU A 1 192 ? -1.467 5.691 7.246 1 98.88 192 LEU A C 1
ATOM 1448 O O . LEU A 1 192 ? -0.974 6.793 7.496 1 98.88 192 LEU A O 1
ATOM 1452 N N . ILE A 1 193 ? -0.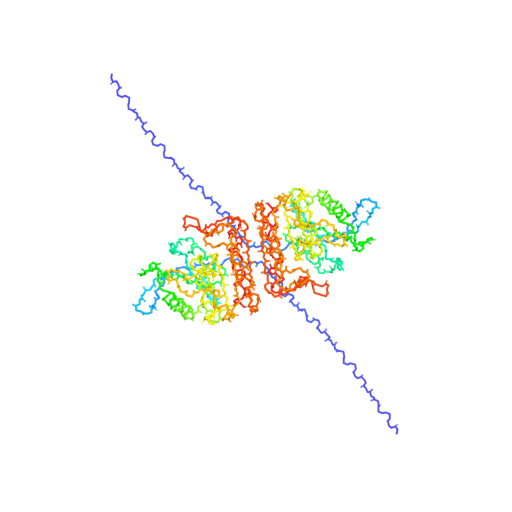959 4.555 7.664 1 98.88 193 ILE A N 1
ATOM 1453 C CA . ILE A 1 193 ? 0.322 4.477 8.359 1 98.88 193 ILE A CA 1
ATOM 1454 C C . ILE A 1 193 ? 1.363 3.83 7.445 1 98.88 193 ILE A C 1
ATOM 1456 O O . ILE A 1 193 ? 1.131 2.75 6.895 1 98.88 193 ILE A O 1
ATOM 1460 N N . ILE A 1 194 ? 2.486 4.512 7.223 1 98.88 194 ILE A N 1
ATOM 1461 C CA . ILE A 1 194 ? 3.58 4.008 6.398 1 98.88 194 ILE A CA 1
ATOM 1462 C C . ILE A 1 194 ? 4.848 3.891 7.238 1 98.88 194 ILE A C 1
ATOM 1464 O O . ILE A 1 194 ? 5.246 4.844 7.91 1 98.88 194 ILE A O 1
ATOM 1468 N N . HIS A 1 195 ? 5.52 2.736 7.195 1 98.81 195 HIS A N 1
ATOM 1469 C CA . HIS A 1 195 ? 6.617 2.471 8.125 1 98.81 195 HIS A CA 1
ATOM 1470 C C . HIS A 1 195 ? 7.613 1.484 7.527 1 98.81 195 HIS A C 1
ATOM 1472 O O . HIS A 1 195 ? 7.277 0.731 6.609 1 98.81 195 HIS A O 1
ATOM 1478 N N . GLY A 1 196 ? 8.867 1.554 7.949 1 98.25 196 GLY A N 1
ATOM 1479 C CA . GLY A 1 196 ? 9.891 0.58 7.625 1 98.25 196 GLY A CA 1
ATOM 1480 C C . GLY A 1 196 ? 10.227 -0.342 8.781 1 98.25 196 GLY A C 1
ATOM 1481 O O . GLY A 1 196 ? 10.164 0.065 9.945 1 98.25 196 GLY A O 1
ATOM 1482 N N . THR A 1 197 ? 10.719 -1.546 8.461 1 97.69 197 THR A N 1
ATOM 1483 C CA . THR A 1 197 ? 10.953 -2.516 9.523 1 97.69 197 THR A CA 1
ATOM 1484 C C . THR A 1 197 ? 12.289 -2.246 10.219 1 97.69 197 THR A C 1
ATOM 1486 O O . THR A 1 197 ? 12.539 -2.756 11.312 1 97.69 197 THR A O 1
ATOM 1489 N N . ARG A 1 198 ? 13.156 -1.471 9.625 1 97 198 ARG A N 1
ATOM 1490 C CA . ARG A 1 198 ? 14.453 -1.198 10.234 1 97 198 ARG A CA 1
ATOM 1491 C C . ARG A 1 198 ? 14.461 0.166 10.922 1 97 198 ARG A C 1
ATOM 1493 O O . ARG A 1 198 ? 15.516 0.792 11.055 1 97 198 ARG A O 1
ATOM 1500 N N . ASP A 1 199 ? 13.289 0.639 11.211 1 97.31 199 ASP A N 1
ATOM 1501 C CA . ASP A 1 199 ? 13.141 1.864 11.992 1 97.31 199 ASP A CA 1
ATOM 1502 C C . ASP A 1 199 ? 13.5 1.627 13.453 1 97.31 199 ASP A C 1
ATOM 1504 O O . ASP A 1 199 ? 12.672 1.139 14.227 1 97.31 199 ASP A O 1
ATOM 1508 N N . VAL A 1 200 ? 14.664 2.051 13.914 1 95.25 200 VAL A N 1
ATOM 1509 C CA . VAL A 1 200 ? 15.156 1.753 15.258 1 95.25 200 VAL A CA 1
ATOM 1510 C C . VAL A 1 200 ? 14.469 2.66 16.281 1 95.25 200 VAL A C 1
ATOM 1512 O O . VAL A 1 200 ? 13.969 2.189 17.297 1 95.25 200 VAL A O 1
ATOM 1515 N N . PRO A 1 201 ? 14.344 4 15.953 1 95.5 201 PRO A N 1
ATOM 1516 C CA . PRO A 1 201 ? 13.703 4.863 16.953 1 95.5 201 PRO A CA 1
ATOM 1517 C C . PRO A 1 201 ? 12.227 4.539 17.141 1 95.5 201 PRO A C 1
ATOM 1519 O O . PRO A 1 201 ? 11.672 4.801 18.219 1 95.5 201 PRO A O 1
ATOM 1522 N N . SER A 1 202 ? 11.547 4.07 16.172 1 97.12 202 SER A N 1
ATOM 1523 C CA . SER A 1 202 ? 10.156 3.652 16.219 1 97.12 202 SER A CA 1
ATOM 1524 C C . SER A 1 202 ? 9.992 2.225 15.703 1 97.12 202 SER A C 1
ATOM 1526 O O . SER A 1 202 ? 9.578 2.012 14.562 1 97.12 202 SER A O 1
ATOM 1528 N N . PRO A 1 203 ? 10.258 1.282 16.562 1 97.44 203 PRO A N 1
ATOM 1529 C CA . PRO A 1 203 ? 10.281 -0.113 16.125 1 97.44 203 PRO A CA 1
ATOM 1530 C C . PRO A 1 203 ? 8.961 -0.558 15.492 1 97.44 203 PRO A C 1
ATOM 1532 O O . PRO A 1 203 ? 7.891 -0.177 15.969 1 97.44 203 PRO A O 1
ATOM 1535 N N . ILE A 1 204 ? 9.023 -1.402 14.477 1 97.88 204 ILE A N 1
ATOM 1536 C CA . ILE A 1 204 ? 7.883 -1.854 13.688 1 97.88 204 ILE A CA 1
ATOM 1537 C C . ILE A 1 204 ? 6.898 -2.605 14.578 1 97.88 204 ILE A C 1
ATOM 1539 O O . ILE A 1 204 ? 5.684 -2.543 14.367 1 97.88 204 ILE A O 1
ATOM 1543 N N . SER A 1 205 ? 7.371 -3.297 15.617 1 96.81 205 SER A N 1
ATOM 1544 C CA . SER A 1 205 ? 6.488 -4.012 16.531 1 96.81 205 SER A CA 1
ATOM 1545 C C . SER A 1 205 ? 5.484 -3.064 17.188 1 96.81 205 SER A C 1
ATOM 1547 O O . SER A 1 205 ? 4.32 -3.424 17.375 1 96.81 205 SER A O 1
ATOM 1549 N N . GLY A 1 206 ? 5.91 -1.812 17.531 1 97.38 206 GLY A N 1
ATOM 1550 C CA . GLY A 1 206 ? 5.004 -0.817 18.078 1 97.38 206 GLY A CA 1
ATOM 1551 C C . GLY A 1 206 ? 3.928 -0.385 17.109 1 97.38 206 GLY A C 1
ATOM 1552 O O . GLY A 1 206 ? 2.809 -0.063 17.516 1 97.38 206 GLY A O 1
ATOM 1553 N N . ILE A 1 207 ? 4.242 -0.398 15.828 1 98.38 207 ILE A N 1
ATOM 1554 C CA . ILE A 1 207 ? 3.293 -0.026 14.789 1 98.38 207 ILE A CA 1
ATOM 1555 C C . ILE A 1 207 ? 2.244 -1.126 14.633 1 98.38 207 ILE A C 1
ATOM 1557 O O . ILE A 1 207 ? 1.056 -0.84 14.469 1 98.38 207 ILE A O 1
ATOM 1561 N N . TYR A 1 208 ? 2.672 -2.422 14.672 1 97.62 208 TYR A N 1
ATOM 1562 C CA . TYR A 1 208 ? 1.716 -3.523 14.648 1 97.62 208 TYR A CA 1
ATOM 1563 C C . TYR A 1 208 ? 0.779 -3.457 15.852 1 97.62 208 TYR A C 1
ATOM 1565 O O . TYR A 1 208 ? -0.431 -3.65 15.711 1 97.62 208 TYR A O 1
ATOM 1573 N N . ASP A 1 209 ? 1.32 -3.119 17.047 1 97.44 209 ASP A N 1
ATOM 1574 C CA . ASP A 1 209 ? 0.506 -2.971 18.25 1 97.44 209 ASP A CA 1
ATOM 1575 C C . ASP A 1 209 ? -0.51 -1.842 18.078 1 97.44 209 ASP A C 1
ATOM 1577 O O . ASP A 1 209 ? -1.679 -1.995 18.453 1 97.44 209 ASP A O 1
ATOM 1581 N N . TYR A 1 210 ? -0.047 -0.692 17.609 1 98.44 210 TYR A N 1
ATOM 1582 C CA . TYR A 1 210 ? -0.921 0.453 17.391 1 98.44 210 TYR A CA 1
ATOM 1583 C C . TYR A 1 210 ? -2.023 0.109 16.391 1 98.44 210 TYR A C 1
ATOM 1585 O O . TYR A 1 210 ? -3.184 0.471 16.594 1 98.44 210 TYR A O 1
ATOM 1593 N N . SER A 1 211 ? -1.687 -0.635 15.305 1 98.06 211 SER A N 1
ATOM 1594 C CA . SER A 1 211 ? -2.652 -1.081 14.305 1 98.06 211 SER A CA 1
ATOM 1595 C C . SER A 1 211 ? -3.693 -2.012 14.922 1 98.06 211 SER A C 1
ATOM 1597 O O . SER A 1 211 ? -4.883 -1.906 14.617 1 98.06 211 SER A O 1
ATOM 1599 N N . ALA A 1 212 ? -3.264 -2.887 15.734 1 97.31 212 ALA A N 1
ATOM 1600 C CA . ALA A 1 212 ? -4.184 -3.787 16.422 1 97.31 212 ALA A CA 1
ATOM 1601 C C . ALA A 1 212 ? -5.148 -3.008 17.312 1 97.31 212 ALA A C 1
ATOM 1603 O O . ALA A 1 212 ? -6.336 -3.33 17.375 1 97.31 212 ALA A O 1
ATOM 1604 N N . ALA A 1 213 ? -4.625 -1.988 18.016 1 98.06 213 ALA A N 1
ATOM 1605 C CA . ALA A 1 213 ? -5.465 -1.152 18.875 1 98.06 213 ALA A CA 1
ATOM 1606 C C . ALA A 1 213 ? -6.496 -0.384 18.047 1 98.06 213 ALA A C 1
ATOM 1608 O O . ALA A 1 213 ? -7.66 -0.286 18.438 1 98.06 213 ALA A O 1
ATOM 1609 N N . LEU A 1 214 ? -6.051 0.175 16.922 1 98.5 214 LEU A N 1
ATOM 1610 C CA . LEU A 1 214 ? -6.973 0.85 16.016 1 98.5 214 LEU A CA 1
ATOM 1611 C C . LEU A 1 214 ? -8.086 -0.096 15.562 1 98.5 214 LEU A C 1
ATOM 1613 O O . LEU A 1 214 ? -9.258 0.284 15.547 1 98.5 214 LEU A O 1
ATOM 1617 N N . ASP A 1 215 ? -7.656 -1.291 15.234 1 97.5 215 ASP A N 1
ATOM 1618 C CA . ASP A 1 215 ? -8.609 -2.297 14.773 1 97.5 215 ASP A CA 1
ATOM 1619 C C . ASP A 1 215 ? -9.617 -2.641 15.867 1 97.5 215 ASP A C 1
ATOM 1621 O O . ASP A 1 215 ? -10.828 -2.688 15.617 1 97.5 215 ASP A O 1
ATOM 1625 N N . ALA A 1 216 ? -9.141 -2.885 17.047 1 97 216 ALA A N 1
ATOM 1626 C CA . ALA A 1 216 ? -9.992 -3.229 18.188 1 97 216 ALA A CA 1
ATOM 1627 C C . ALA A 1 216 ? -11 -2.117 18.469 1 97 216 ALA A C 1
ATOM 1629 O O . ALA A 1 216 ? -12.125 -2.387 18.875 1 97 216 ALA A O 1
ATOM 1630 N N . ALA A 1 217 ? -10.594 -0.867 18.219 1 97.75 217 ALA A N 1
ATOM 1631 C CA . ALA A 1 217 ? -11.445 0.292 18.469 1 97.75 217 ALA A CA 1
ATOM 1632 C C . ALA A 1 217 ? -12.359 0.566 17.281 1 97.75 217 ALA A C 1
ATOM 1634 O O . ALA A 1 217 ? -13.156 1.509 17.312 1 97.75 217 ALA A O 1
ATOM 1635 N N . GLY A 1 218 ? -12.242 -0.187 16.203 1 97.19 218 GLY A N 1
ATOM 1636 C CA . GLY A 1 218 ? -13.094 -0.037 15.031 1 97.19 218 GLY A CA 1
ATOM 1637 C C . GLY A 1 218 ? -12.75 1.188 14.203 1 97.19 218 GLY A C 1
ATOM 1638 O O . GLY A 1 218 ? -13.609 1.729 13.5 1 97.19 218 GLY A O 1
ATOM 1639 N N . LYS A 1 219 ? -11.516 1.707 14.32 1 98.06 219 LYS A N 1
ATOM 1640 C CA . LYS A 1 219 ? -11.086 2.877 13.562 1 98.06 219 LYS A CA 1
ATOM 1641 C C . LYS A 1 219 ? -10.5 2.469 12.211 1 98.06 219 LYS A C 1
ATOM 1643 O O . LYS A 1 219 ? -9.672 1.56 12.141 1 98.06 219 LYS A O 1
ATOM 1648 N N . TYR A 1 220 ? -10.898 3.113 11.148 1 97.62 220 TYR A N 1
ATOM 1649 C CA . TYR A 1 220 ? -10.391 2.73 9.836 1 97.62 220 TYR A CA 1
ATOM 1650 C C . TYR A 1 220 ? -8.938 3.18 9.664 1 97.62 220 TYR A C 1
ATOM 1652 O O . TYR A 1 220 ? -8.609 4.34 9.922 1 97.62 220 TYR A O 1
ATOM 1660 N N . PHE A 1 221 ? -8.148 2.283 9.25 1 98.69 221 PHE A N 1
ATOM 1661 C CA . PHE A 1 221 ? -6.758 2.57 8.906 1 98.69 221 PHE A CA 1
ATOM 1662 C C . PHE A 1 221 ? -6.277 1.655 7.789 1 98.69 221 PHE A C 1
ATOM 1664 O O . PHE A 1 221 ? -6.895 0.624 7.516 1 98.69 221 PHE A O 1
ATOM 1671 N N . GLU A 1 222 ? -5.332 2.064 7.105 1 98.75 222 GLU A N 1
ATOM 1672 C CA . GLU A 1 222 ? -4.473 1.241 6.262 1 98.75 222 GLU A CA 1
ATOM 1673 C C . GLU A 1 222 ? -3.025 1.277 6.742 1 98.75 222 GLU A C 1
ATOM 1675 O O . GLU A 1 222 ? -2.586 2.268 7.328 1 98.75 222 GLU A O 1
ATOM 1680 N N . LEU A 1 223 ? -2.338 0.174 6.574 1 98.88 223 LEU A N 1
ATOM 1681 C CA . LEU A 1 223 ? -0.932 0.052 6.949 1 98.88 223 LEU A CA 1
ATOM 1682 C C . LEU A 1 223 ? -0.095 -0.422 5.766 1 98.88 223 LEU A C 1
ATOM 1684 O O . LEU A 1 223 ? -0.444 -1.404 5.105 1 98.88 223 LEU A O 1
ATOM 1688 N N . LYS A 1 224 ? 0.892 0.278 5.41 1 98.88 224 LYS A N 1
ATOM 1689 C CA . LYS A 1 224 ? 1.888 -0.131 4.426 1 98.88 224 LYS A CA 1
ATOM 1690 C C . LYS A 1 224 ? 3.275 -0.228 5.051 1 98.88 224 LYS A C 1
ATOM 1692 O O . LYS A 1 224 ? 3.768 0.74 5.633 1 98.88 224 LYS A O 1
ATOM 1697 N N . VAL A 1 225 ? 3.881 -1.391 4.988 1 98.75 225 VAL A N 1
ATOM 1698 C CA . VAL A 1 225 ? 5.188 -1.665 5.574 1 98.75 225 VAL A CA 1
ATOM 1699 C C . VAL A 1 225 ? 6.188 -2.002 4.473 1 98.75 225 VAL A C 1
ATOM 1701 O O . VAL A 1 225 ? 5.875 -2.76 3.551 1 98.75 225 VAL A O 1
ATOM 1704 N N . TYR A 1 226 ? 7.371 -1.442 4.535 1 98.44 226 TYR A N 1
ATOM 1705 C CA . TYR A 1 226 ? 8.484 -1.756 3.65 1 98.44 226 TYR A CA 1
ATOM 1706 C C . TYR A 1 226 ? 9.633 -2.4 4.422 1 98.44 226 TYR A C 1
ATOM 1708 O O . TYR A 1 226 ? 10.305 -1.738 5.219 1 98.44 226 TYR A O 1
ATOM 1716 N N . GLN A 1 227 ? 9.883 -3.67 4.16 1 98.12 227 GLN A N 1
ATOM 1717 C CA . GLN A 1 227 ? 10.969 -4.359 4.848 1 98.12 227 GLN A CA 1
ATOM 1718 C C . GLN A 1 227 ? 12.32 -3.721 4.527 1 98.12 227 GLN A C 1
ATOM 1720 O O . GLN A 1 227 ? 12.602 -3.4 3.369 1 98.12 227 GLN A O 1
ATOM 1725 N N . GLY A 1 228 ? 13.07 -3.42 5.52 1 96.88 228 GLY A N 1
ATOM 1726 C CA . GLY A 1 228 ? 14.438 -2.959 5.348 1 96.88 228 GLY A CA 1
ATOM 1727 C C . GLY A 1 228 ? 14.57 -1.451 5.422 1 96.88 228 GLY A C 1
ATOM 1728 O O . GLY A 1 228 ? 15.68 -0.93 5.594 1 96.88 228 GLY A O 1
ATOM 1729 N N . GLU A 1 229 ? 13.484 -0.731 5.242 1 96.81 229 GLU A N 1
ATOM 1730 C CA . GLU A 1 229 ? 13.547 0.727 5.289 1 96.81 229 GLU A CA 1
ATOM 1731 C C . GLU A 1 229 ? 13.703 1.228 6.723 1 96.81 229 GLU A C 1
ATOM 1733 O O . GLU A 1 229 ? 13.086 0.691 7.645 1 96.81 229 GLU A O 1
ATOM 1738 N N . GLY A 1 230 ? 14.602 2.186 6.891 1 95.69 230 GLY A N 1
ATOM 1739 C CA . GLY A 1 230 ? 14.867 2.764 8.195 1 95.69 230 GLY A CA 1
ATOM 1740 C C . GLY A 1 230 ? 14.031 3.998 8.484 1 95.69 230 GLY A C 1
ATOM 1741 O O . GLY A 1 230 ? 13.117 4.328 7.73 1 95.69 230 GLY A O 1
ATOM 1742 N N . HIS A 1 231 ? 14.383 4.625 9.664 1 94.38 231 HIS A N 1
ATOM 1743 C CA . HIS A 1 231 ? 13.695 5.844 10.07 1 94.38 231 HIS A CA 1
ATOM 1744 C C . HIS A 1 231 ? 13.969 6.98 9.094 1 94.38 231 HIS A C 1
ATOM 1746 O O . HIS A 1 231 ? 15.117 7.223 8.719 1 94.38 231 HIS A O 1
ATOM 1752 N N . GLY A 1 232 ? 12.945 7.652 8.531 1 95.12 232 GLY A N 1
ATOM 1753 C CA . GLY A 1 232 ? 13.125 8.797 7.652 1 95.12 232 GLY A CA 1
ATOM 1754 C C . GLY A 1 232 ? 13.508 8.406 6.238 1 95.12 232 GLY A C 1
ATOM 1755 O O . GLY A 1 232 ? 14.219 9.141 5.555 1 95.12 232 GLY A O 1
ATOM 1756 N N . PHE A 1 233 ? 13.094 7.281 5.777 1 93.44 233 PHE A N 1
ATOM 1757 C CA . PHE A 1 233 ? 13.555 6.734 4.504 1 93.44 233 PHE A CA 1
ATOM 1758 C C . PHE A 1 233 ? 13.031 7.566 3.338 1 93.44 233 PHE A C 1
ATOM 1760 O O . PHE A 1 233 ? 13.422 7.344 2.189 1 93.44 233 PHE A O 1
ATOM 1767 N N . MET A 1 234 ? 12.281 8.617 3.613 1 95.75 234 MET A N 1
ATOM 1768 C CA . MET A 1 234 ? 11.781 9.484 2.549 1 95.75 234 MET A CA 1
ATOM 1769 C C . MET A 1 234 ? 12.758 10.625 2.273 1 95.75 234 MET A C 1
ATOM 1771 O O . MET A 1 234 ? 12.656 11.297 1.246 1 95.75 234 MET A O 1
ATOM 1775 N N . ILE A 1 235 ? 13.602 10.945 3.252 1 95.19 235 ILE A N 1
ATOM 1776 C CA . ILE A 1 235 ? 14.555 12.047 3.143 1 95.19 235 ILE A CA 1
ATOM 1777 C C . ILE A 1 235 ? 15.969 11.539 3.373 1 95.19 235 ILE A C 1
ATOM 1779 O O . ILE A 1 235 ? 16.25 10.906 4.391 1 95.19 235 ILE A O 1
ATOM 1783 N N . ALA A 1 236 ? 16.844 11.797 2.443 1 90.75 236 ALA A N 1
ATOM 1784 C CA . ALA A 1 236 ? 18.266 11.492 2.561 1 90.75 236 ALA A CA 1
ATOM 1785 C C . ALA A 1 236 ? 19.125 12.727 2.285 1 90.75 236 ALA A C 1
ATOM 1787 O O . ALA A 1 236 ? 19.031 13.32 1.208 1 90.75 236 ALA A O 1
ATOM 1788 N N . SER A 1 237 ? 19.891 13.133 3.205 1 92.25 237 SER A N 1
ATOM 1789 C CA . SER A 1 237 ? 20.734 14.312 3.1 1 92.25 237 SER A CA 1
ATOM 1790 C C . SER A 1 237 ? 19.922 15.547 2.74 1 92.25 237 SER A C 1
ATOM 1792 O O . SER A 1 237 ? 20.328 16.328 1.878 1 92.25 237 SER A O 1
ATOM 1794 N N . GLY A 1 238 ? 18.781 15.594 3.309 1 93.25 238 GLY A N 1
ATOM 1795 C CA . GLY A 1 238 ? 17.938 16.766 3.172 1 93.25 238 GLY A CA 1
ATOM 1796 C C . GLY A 1 238 ? 17.125 16.766 1.889 1 93.25 238 GLY A C 1
ATOM 1797 O O . GLY A 1 238 ? 16.312 17.672 1.662 1 93.25 238 GLY A O 1
ATOM 1798 N N . GLU A 1 239 ? 17.391 15.719 1.105 1 94.38 239 GLU A N 1
ATOM 1799 C CA . GLU A 1 239 ? 16.703 15.633 -0.181 1 94.38 239 GLU A CA 1
ATOM 1800 C C . GLU A 1 239 ? 15.719 14.469 -0.206 1 94.38 239 GLU A C 1
ATOM 1802 O O . GLU A 1 239 ? 15.922 13.461 0.481 1 94.38 239 GLU A O 1
ATOM 1807 N N . ARG A 1 240 ? 14.703 14.633 -0.984 1 91.25 240 ARG A N 1
ATOM 1808 C CA . ARG A 1 240 ? 13.742 13.555 -1.177 1 91.25 240 ARG A CA 1
ATOM 1809 C C . ARG A 1 240 ? 14.422 12.297 -1.717 1 91.25 240 ARG A C 1
ATOM 1811 O O . ARG A 1 240 ? 15.195 12.367 -2.672 1 91.25 240 ARG A O 1
ATOM 1818 N N . GLU A 1 241 ? 14.164 11.203 -1.083 1 92.25 241 GLU A N 1
ATOM 1819 C CA . GLU A 1 241 ? 14.68 9.922 -1.562 1 92.25 241 GLU A CA 1
ATOM 1820 C C . GLU A 1 241 ? 13.945 9.461 -2.816 1 92.25 241 GLU A C 1
ATOM 1822 O O . GLU A 1 241 ? 12.758 9.734 -2.979 1 92.25 241 GLU A O 1
ATOM 1827 N N . VAL A 1 242 ? 14.734 8.742 -3.719 1 89.38 242 VAL A N 1
ATOM 1828 C CA . VAL A 1 242 ? 14.117 8.344 -4.98 1 89.38 242 VAL A CA 1
ATOM 1829 C C . VAL A 1 242 ? 14.227 6.828 -5.152 1 89.38 242 VAL A C 1
ATOM 1831 O O . VAL A 1 242 ? 14.125 6.316 -6.27 1 89.38 242 VAL A O 1
ATOM 1834 N N . SER A 1 243 ? 14.422 6.094 -4.043 1 92 243 SER A N 1
ATOM 1835 C CA . SER A 1 243 ? 14.414 4.637 -4.102 1 92 243 SER A CA 1
ATOM 1836 C C . SER A 1 243 ? 13.047 4.102 -4.52 1 92 243 SER A C 1
ATOM 1838 O O . SER A 1 243 ? 12.062 4.844 -4.523 1 92 243 SER A O 1
ATOM 1840 N N . PHE A 1 244 ? 12.922 2.842 -4.891 1 90 244 PHE A N 1
ATOM 1841 C CA . PHE A 1 244 ? 11.672 2.205 -5.289 1 90 244 PHE A CA 1
ATOM 1842 C C . PHE A 1 244 ? 10.656 2.258 -4.156 1 90 244 PHE A C 1
ATOM 1844 O O . PHE A 1 244 ? 9.484 2.588 -4.379 1 90 244 PHE A O 1
ATOM 1851 N N . ALA A 1 245 ? 11.141 1.944 -2.93 1 94.25 245 ALA A N 1
ATOM 1852 C CA . ALA A 1 245 ? 10.242 1.986 -1.775 1 94.25 245 ALA A CA 1
ATOM 1853 C C . ALA A 1 245 ? 9.719 3.398 -1.54 1 94.25 245 ALA A C 1
ATOM 1855 O O . ALA A 1 245 ? 8.523 3.592 -1.299 1 94.25 245 ALA A O 1
ATOM 1856 N N . ALA A 1 246 ? 10.625 4.402 -1.643 1 95.94 246 ALA A N 1
ATOM 1857 C CA . ALA A 1 246 ? 10.234 5.785 -1.4 1 95.94 246 ALA A CA 1
ATOM 1858 C C . ALA A 1 246 ? 9.227 6.262 -2.443 1 95.94 246 ALA A C 1
ATOM 1860 O O . ALA A 1 246 ? 8.242 6.914 -2.107 1 95.94 246 ALA A O 1
ATOM 1861 N N . ARG A 1 247 ? 9.492 5.926 -3.676 1 94.19 247 ARG A N 1
ATOM 1862 C CA . ARG A 1 247 ? 8.594 6.328 -4.75 1 94.19 247 ARG A CA 1
ATOM 1863 C C . ARG A 1 247 ? 7.223 5.68 -4.59 1 94.19 247 ARG A C 1
ATOM 1865 O O . ARG A 1 247 ? 6.191 6.336 -4.77 1 94.19 247 ARG A O 1
ATOM 1872 N N . ASP A 1 248 ? 7.223 4.383 -4.301 1 95.5 248 ASP A N 1
ATOM 1873 C CA . ASP A 1 248 ? 5.953 3.699 -4.082 1 95.5 248 ASP A CA 1
ATOM 1874 C C . ASP A 1 248 ? 5.203 4.301 -2.895 1 95.5 248 ASP A C 1
ATOM 1876 O O . ASP A 1 248 ? 3.988 4.512 -2.963 1 95.5 248 ASP A O 1
ATOM 1880 N N . ALA A 1 249 ? 5.914 4.547 -1.828 1 97.75 249 ALA A N 1
ATOM 1881 C CA . ALA A 1 249 ? 5.312 5.094 -0.614 1 97.75 249 ALA A CA 1
ATOM 1882 C C . ALA A 1 249 ? 4.715 6.473 -0.872 1 97.75 249 ALA A C 1
ATOM 1884 O O . ALA A 1 249 ? 3.643 6.801 -0.352 1 97.75 249 ALA A O 1
ATOM 1885 N N . GLU A 1 250 ? 5.426 7.281 -1.63 1 96.88 250 GLU A N 1
ATOM 1886 C CA . GLU A 1 250 ? 4.867 8.57 -2.035 1 96.88 250 GLU A CA 1
ATOM 1887 C C . GLU A 1 250 ? 3.537 8.391 -2.762 1 96.88 250 GLU A C 1
ATOM 1889 O O . GLU A 1 250 ? 2.576 9.117 -2.496 1 96.88 250 GLU A O 1
ATOM 1894 N N . GLY A 1 251 ? 3.523 7.449 -3.646 1 95.5 251 GLY A N 1
ATOM 1895 C CA . GLY A 1 251 ? 2.297 7.145 -4.363 1 95.5 251 GLY A CA 1
ATOM 1896 C C . GLY A 1 251 ? 1.178 6.668 -3.455 1 95.5 251 GLY A C 1
ATOM 1897 O O . GLY A 1 251 ? 0.01 6.996 -3.676 1 95.5 251 GLY A O 1
ATOM 1898 N N . GLU A 1 252 ? 1.55 5.848 -2.414 1 97 252 GLU A N 1
ATOM 1899 C CA . GLU A 1 252 ? 0.574 5.41 -1.422 1 97 252 GLU A CA 1
ATOM 1900 C C . GLU A 1 252 ? -0.146 6.598 -0.792 1 97 252 GLU A C 1
ATOM 1902 O O . GLU A 1 252 ? -1.375 6.602 -0.691 1 97 252 GLU A O 1
ATOM 1907 N N . MET A 1 253 ? 0.59 7.586 -0.414 1 98.25 253 MET A N 1
ATOM 1908 C CA . MET A 1 253 ? 0.008 8.766 0.218 1 98.25 253 MET A CA 1
ATOM 1909 C C . MET A 1 253 ? -0.905 9.508 -0.752 1 98.25 253 MET A C 1
ATOM 1911 O O . MET A 1 253 ? -2.037 9.852 -0.406 1 98.25 253 MET A O 1
ATOM 1915 N N . ALA A 1 254 ? -0.412 9.75 -1.978 1 96.19 254 ALA A N 1
ATOM 1916 C CA . ALA A 1 254 ? -1.196 10.492 -2.961 1 96.19 254 ALA A CA 1
ATOM 1917 C C . ALA A 1 254 ? -2.52 9.789 -3.25 1 96.19 254 ALA A C 1
ATOM 1919 O O . ALA A 1 254 ? -3.576 10.43 -3.266 1 96.19 254 ALA A O 1
ATOM 1920 N N . ARG A 1 255 ? -2.488 8.5 -3.402 1 94.94 255 ARG A N 1
ATOM 1921 C CA . ARG A 1 255 ? -3.689 7.734 -3.725 1 94.94 255 ARG A CA 1
ATOM 1922 C C . ARG A 1 255 ? -4.645 7.684 -2.535 1 94.94 255 ARG A C 1
ATOM 1924 O O . ARG A 1 255 ? -5.863 7.719 -2.709 1 94.94 255 ARG A O 1
ATOM 1931 N N . PHE A 1 256 ? -4.105 7.551 -1.346 1 98.12 256 PHE A N 1
ATOM 1932 C CA . PHE A 1 256 ? -4.949 7.535 -0.155 1 98.12 256 PHE A CA 1
ATOM 1933 C C . PHE A 1 256 ? -5.723 8.844 -0.025 1 98.12 256 PHE A C 1
ATOM 1935 O O . PHE A 1 256 ? -6.934 8.828 0.214 1 98.12 256 PHE A O 1
ATOM 1942 N N . PHE A 1 257 ? -5.004 9.953 -0.223 1 98.12 257 PHE A N 1
ATOM 1943 C CA . PHE A 1 257 ? -5.668 11.25 -0.16 1 98.12 257 PHE A CA 1
ATOM 1944 C C . PHE A 1 257 ? -6.68 11.398 -1.292 1 98.12 257 PHE A C 1
ATOM 1946 O O . PHE A 1 257 ? -7.762 11.953 -1.096 1 98.12 257 PHE A O 1
ATOM 1953 N N . GLU A 1 258 ? -6.371 10.922 -2.443 1 94.38 258 GLU A N 1
ATOM 1954 C CA . GLU A 1 258 ? -7.309 10.984 -3.562 1 94.38 258 GLU A CA 1
ATOM 1955 C C . GLU A 1 258 ? -8.602 10.242 -3.24 1 94.38 258 GLU A C 1
ATOM 1957 O O . GLU A 1 258 ? -9.688 10.711 -3.578 1 94.38 258 GLU A O 1
ATOM 1962 N N . ARG A 1 259 ? -8.477 9.148 -2.564 1 94.69 259 ARG A N 1
ATOM 1963 C CA . ARG A 1 259 ? -9.633 8.305 -2.264 1 94.69 259 ARG A CA 1
ATOM 1964 C C . ARG A 1 259 ? -10.43 8.859 -1.09 1 94.69 259 ARG A C 1
ATOM 1966 O O . ARG A 1 259 ? -11.648 8.711 -1.034 1 94.69 259 ARG A O 1
ATOM 1973 N N . THR A 1 260 ? -9.734 9.531 -0.21 1 96.94 260 THR A N 1
ATOM 1974 C CA . THR A 1 260 ? -10.383 9.82 1.063 1 96.94 260 THR A CA 1
ATOM 1975 C C . THR A 1 260 ? -10.758 11.289 1.156 1 96.94 260 THR A C 1
ATOM 1977 O O . THR A 1 260 ? -11.539 11.688 2.027 1 96.94 260 THR A O 1
ATOM 1980 N N . LEU A 1 261 ? -10.195 12.18 0.301 1 95.44 261 LEU A N 1
ATOM 1981 C CA . LEU A 1 261 ? -10.531 13.594 0.336 1 95.44 261 LEU A CA 1
ATOM 1982 C C . LEU A 1 261 ? -11.461 13.961 -0.818 1 95.44 261 LEU A C 1
ATOM 1984 O O . LEU A 1 261 ? -12.031 15.055 -0.838 1 95.44 261 LEU A O 1
ATOM 1988 N N . LYS A 1 262 ? -11.703 13.195 -1.899 1 75.69 262 LYS A N 1
ATOM 1989 C CA . LYS A 1 262 ? -12.594 13.555 -2.998 1 75.69 262 LYS A CA 1
ATOM 1990 C C . LYS A 1 262 ? -13.984 12.969 -2.789 1 75.69 262 LYS A C 1
ATOM 1992 O O . LYS A 1 262 ? -14.141 11.945 -2.115 1 75.69 262 LYS A O 1
ATOM 1997 N N . MET B 1 1 ? 70.562 27.547 -19.047 1 27.08 1 MET B N 1
ATOM 1998 C CA . MET B 1 1 ? 69.438 28.188 -18.438 1 27.08 1 MET B CA 1
ATOM 1999 C C . MET B 1 1 ? 68.312 28.438 -19.453 1 27.08 1 MET B C 1
ATOM 2001 O O . MET B 1 1 ? 68.125 29.578 -19.875 1 27.08 1 MET B O 1
ATOM 2005 N N . LYS B 1 2 ? 68.25 27.469 -20.5 1 31.66 2 LYS B N 1
ATOM 2006 C CA . LYS B 1 2 ? 67.312 27.578 -21.578 1 31.66 2 LYS B CA 1
ATOM 2007 C C . LYS B 1 2 ? 65.875 27.672 -21.031 1 31.66 2 LYS B C 1
ATOM 2009 O O . LYS B 1 2 ? 65.5 26.891 -20.156 1 31.66 2 LYS B O 1
ATOM 2014 N N . ILE B 1 3 ? 65.25 28.859 -21.125 1 32.5 3 ILE B N 1
ATOM 2015 C CA . ILE B 1 3 ? 63.938 29.281 -20.734 1 32.5 3 ILE B CA 1
ATOM 2016 C C . ILE B 1 3 ? 62.906 28.453 -21.484 1 32.5 3 ILE B C 1
ATOM 2018 O O . ILE B 1 3 ? 62.812 28.531 -22.703 1 32.5 3 ILE B O 1
ATOM 2022 N N . LEU B 1 4 ? 62.688 27.188 -21.141 1 35.03 4 LEU B N 1
ATOM 2023 C CA . LEU B 1 4 ? 61.625 26.359 -21.703 1 35.03 4 LEU B CA 1
ATOM 2024 C C . LEU B 1 4 ? 60.281 27.016 -21.516 1 35.03 4 LEU B C 1
ATOM 2026 O O . LEU B 1 4 ? 59.875 27.328 -20.391 1 35.03 4 LEU B O 1
ATOM 2030 N N . PHE B 1 5 ? 59.906 27.828 -22.531 1 34.16 5 PHE B N 1
ATOM 2031 C CA . PHE B 1 5 ? 58.594 28.453 -22.625 1 34.16 5 PHE B CA 1
ATOM 2032 C C . PHE B 1 5 ? 57.5 27.391 -22.578 1 34.16 5 PHE B C 1
ATOM 2034 O O . PHE B 1 5 ? 57.469 26.484 -23.406 1 34.16 5 PHE B O 1
ATOM 2041 N N . LEU B 1 6 ? 57.031 27.016 -21.391 1 33.34 6 LEU B N 1
ATOM 2042 C CA . LEU B 1 6 ? 55.906 26.125 -21.141 1 33.34 6 LEU B CA 1
ATOM 2043 C C . LEU B 1 6 ? 54.625 26.703 -21.688 1 33.34 6 LEU B C 1
ATOM 2045 O O . LEU B 1 6 ? 54.188 27.797 -21.281 1 33.34 6 LEU B O 1
ATOM 2049 N N . ILE B 1 7 ? 54.375 26.516 -22.984 1 33.34 7 ILE B N 1
ATOM 2050 C CA . ILE B 1 7 ? 53.125 26.922 -23.594 1 33.34 7 ILE B CA 1
ATOM 2051 C C . ILE B 1 7 ? 51.969 26.219 -22.906 1 33.34 7 ILE B C 1
ATOM 2053 O O . ILE B 1 7 ? 51.906 24.984 -22.828 1 33.34 7 ILE B O 1
ATOM 2057 N N . LEU B 1 8 ? 51.344 26.891 -21.906 1 32.56 8 LEU B N 1
ATOM 2058 C CA . LEU B 1 8 ? 50.125 26.5 -21.203 1 32.56 8 LEU B CA 1
ATOM 2059 C C . LEU B 1 8 ? 48.938 26.453 -22.156 1 32.56 8 LEU B C 1
ATOM 2061 O O . LEU B 1 8 ? 48.562 27.484 -22.719 1 32.56 8 LEU B O 1
ATOM 2065 N N . THR B 1 9 ? 48.906 25.453 -23.031 1 32.81 9 THR B N 1
ATOM 2066 C CA . THR B 1 9 ? 47.688 25.328 -23.859 1 32.81 9 THR B CA 1
ATOM 2067 C C . THR B 1 9 ? 46.469 25.156 -22.984 1 32.81 9 THR B C 1
ATOM 2069 O O . THR B 1 9 ? 46.406 24.266 -22.125 1 32.81 9 THR B O 1
ATOM 2072 N N . THR B 1 10 ? 45.75 26.266 -22.734 1 32.66 10 THR B N 1
ATOM 2073 C CA . THR B 1 10 ? 44.438 26.297 -22.094 1 32.66 10 THR B CA 1
ATOM 2074 C C . THR B 1 10 ? 43.438 25.469 -22.859 1 32.66 10 THR B C 1
ATOM 2076 O O . THR B 1 10 ? 43.156 25.734 -24.047 1 32.66 10 THR B O 1
ATOM 2079 N N . VAL B 1 11 ? 43.406 24.156 -22.672 1 34.75 11 VAL B N 1
ATOM 2080 C CA . VAL B 1 11 ? 42.375 23.312 -23.234 1 34.75 11 VAL B CA 1
ATOM 2081 C C . VAL B 1 11 ? 41 23.781 -22.719 1 34.75 11 VAL B C 1
ATOM 2083 O O . VAL B 1 11 ? 40.75 23.797 -21.516 1 34.75 11 VAL B O 1
ATOM 2086 N N . ALA B 1 12 ? 40.375 24.703 -23.453 1 32.34 12 ALA B N 1
ATOM 2087 C CA . ALA B 1 12 ? 38.969 25.047 -23.234 1 32.34 12 ALA B CA 1
ATOM 2088 C C . ALA B 1 12 ? 38.094 23.797 -23.266 1 32.34 12 ALA B C 1
ATOM 2090 O O . ALA B 1 12 ? 37.969 23.141 -24.312 1 32.34 12 ALA B O 1
ATOM 2091 N N . PHE B 1 13 ? 38.031 23.078 -22.125 1 32.81 13 PHE B N 1
ATOM 2092 C CA . PHE B 1 13 ? 37 22.031 -22.016 1 32.81 13 PHE B CA 1
ATOM 2093 C C . PHE B 1 13 ? 35.625 22.594 -22.25 1 32.81 13 PHE B C 1
ATOM 2095 O O . PHE B 1 13 ? 35.156 23.469 -21.5 1 32.81 13 PHE B O 1
ATOM 2102 N N . VAL B 1 14 ? 35.25 22.719 -23.516 1 33.88 14 VAL B N 1
ATOM 2103 C CA . VAL B 1 14 ? 33.844 22.969 -23.812 1 33.88 14 VAL B CA 1
ATOM 2104 C C . VAL B 1 14 ? 33 21.891 -23.156 1 33.88 14 VAL B C 1
ATOM 2106 O O . VAL B 1 14 ? 33.094 20.719 -23.5 1 33.88 14 VAL B O 1
ATOM 2109 N N . VAL B 1 15 ? 32.688 22.078 -21.859 1 31.48 15 VAL B N 1
ATOM 2110 C CA . VAL B 1 15 ? 31.625 21.281 -21.25 1 31.48 15 VAL B CA 1
ATOM 2111 C C . VAL B 1 15 ? 30.344 21.391 -22.062 1 31.48 15 VAL B C 1
ATOM 2113 O O . VAL B 1 15 ? 29.75 22.469 -22.156 1 31.48 15 VAL B O 1
ATOM 2116 N N . THR B 1 16 ? 30.281 20.703 -23.219 1 32.09 16 THR B N 1
ATOM 2117 C CA . THR B 1 16 ? 28.938 20.562 -23.781 1 32.09 16 THR B CA 1
ATOM 2118 C C . THR B 1 16 ? 27.953 20.078 -22.734 1 32.09 16 THR B C 1
ATOM 2120 O O . THR B 1 16 ? 28.172 19.047 -22.094 1 32.09 16 THR B O 1
ATOM 2123 N N . ALA B 1 17 ? 27.312 21 -22.078 1 31.62 17 ALA B N 1
ATOM 2124 C CA . ALA B 1 17 ? 26.109 20.688 -21.297 1 31.62 17 ALA B CA 1
ATOM 2125 C C . ALA B 1 17 ? 25.156 19.797 -22.094 1 31.62 17 ALA B C 1
ATOM 2127 O O . ALA B 1 17 ? 24.531 20.25 -23.047 1 31.62 17 ALA B O 1
ATOM 2128 N N . GLY B 1 18 ? 25.625 18.547 -22.344 1 29.72 18 GLY B N 1
ATOM 2129 C CA . GLY B 1 18 ? 24.578 17.672 -22.875 1 29.72 18 GLY B CA 1
ATOM 2130 C C . GLY B 1 18 ? 23.25 17.828 -22.156 1 29.72 18 GLY B C 1
ATOM 2131 O O . GLY B 1 18 ? 23.203 17.859 -20.922 1 29.72 18 GLY B O 1
ATOM 2132 N N . CYS B 1 19 ? 22.266 18.422 -22.766 1 30.52 19 CYS B N 1
ATOM 2133 C CA . CYS B 1 19 ? 20.875 18.391 -22.359 1 30.52 19 CYS B CA 1
ATOM 2134 C C . CYS B 1 19 ? 20.469 16.984 -21.922 1 30.52 19 CYS B C 1
ATOM 2136 O O . CYS B 1 19 ? 20.438 16.062 -22.734 1 30.52 19 CYS B O 1
ATOM 2138 N N . VAL B 1 20 ? 20.953 16.609 -20.766 1 31.19 20 VAL B N 1
ATOM 2139 C CA . VAL B 1 20 ? 20.281 15.43 -20.234 1 31.19 20 VAL B CA 1
ATOM 2140 C C . VAL B 1 20 ? 18.781 15.547 -20.484 1 31.19 20 VAL B C 1
ATOM 2142 O O . VAL B 1 20 ? 18.125 16.484 -20.016 1 31.19 20 VAL B O 1
ATOM 2145 N N . ASP B 1 21 ? 18.312 15.109 -21.531 1 27.44 21 ASP B N 1
ATOM 2146 C CA . ASP B 1 21 ? 16.875 14.836 -21.656 1 27.44 21 ASP B CA 1
ATOM 2147 C C . ASP B 1 21 ? 16.312 14.242 -20.375 1 27.44 21 ASP B C 1
ATOM 2149 O O . ASP B 1 21 ? 16.75 13.172 -19.938 1 27.44 21 ASP B O 1
ATOM 2153 N N . ARG B 1 22 ? 16.094 15.07 -19.375 1 27.61 22 ARG B N 1
ATOM 2154 C CA . ARG B 1 22 ? 15.258 14.602 -18.266 1 27.61 22 ARG B CA 1
ATOM 2155 C C . ARG B 1 22 ? 14.164 13.664 -18.766 1 27.61 22 ARG B C 1
ATOM 2157 O O . ARG B 1 22 ? 13.227 14.102 -19.438 1 27.61 22 ARG B O 1
ATOM 2164 N N . ALA B 1 23 ? 14.461 12.422 -19.062 1 30.84 23 ALA B N 1
ATOM 2165 C CA . ALA B 1 23 ? 13.375 11.461 -19.203 1 30.84 23 ALA B CA 1
ATOM 2166 C C . ALA B 1 23 ? 12.227 11.797 -18.25 1 30.84 23 ALA B C 1
ATOM 2168 O O . ALA B 1 23 ? 12.406 11.797 -17.031 1 30.84 23 ALA B O 1
ATOM 2169 N N . GLU B 1 24 ? 11.32 12.648 -18.562 1 30.34 24 GLU B N 1
ATOM 2170 C CA . GLU B 1 24 ? 10.031 12.867 -17.922 1 30.34 24 GLU B CA 1
ATOM 2171 C C . GLU B 1 24 ? 9.461 11.562 -17.359 1 30.34 24 GLU B C 1
ATOM 2173 O O . GLU B 1 24 ? 9.266 10.594 -18.109 1 30.34 24 GLU B O 1
ATOM 2178 N N . GLU B 1 25 ? 9.938 11.055 -16.266 1 35.84 25 GLU B N 1
ATOM 2179 C CA . GLU B 1 25 ? 9.25 9.984 -15.562 1 35.84 25 GLU B CA 1
ATOM 2180 C C . GLU B 1 25 ? 7.734 10.109 -15.719 1 35.84 25 GLU B C 1
ATOM 2182 O O . GLU B 1 25 ? 7.117 10.992 -15.133 1 35.84 25 GLU B O 1
ATOM 2187 N N . ARG B 1 26 ? 7.238 10.047 -16.875 1 35.16 26 ARG B N 1
ATOM 2188 C CA . ARG B 1 26 ? 5.801 9.977 -17.125 1 35.16 26 ARG B CA 1
ATOM 2189 C C . ARG B 1 26 ? 5.121 9.031 -16.141 1 35.16 26 ARG B C 1
ATOM 2191 O O . ARG B 1 26 ? 5.188 7.809 -16.297 1 35.16 26 ARG B O 1
ATOM 2198 N N . GLY B 1 27 ? 5.18 9.242 -14.953 1 41.16 27 GLY B N 1
ATOM 2199 C CA . GLY B 1 27 ? 4.418 8.531 -13.945 1 41.16 27 GLY B CA 1
ATOM 2200 C C . GLY B 1 27 ? 2.994 8.227 -14.375 1 41.16 27 GLY B C 1
ATOM 2201 O O . GLY B 1 27 ? 2.143 7.906 -13.547 1 41.16 27 GLY B O 1
ATOM 2202 N N . GLY B 1 28 ? 2.559 8.82 -15.414 1 44.44 28 GLY B N 1
ATOM 2203 C CA . GLY B 1 28 ? 1.216 8.484 -15.859 1 44.44 28 GLY B CA 1
ATOM 2204 C C . GLY B 1 28 ? 1.091 7.043 -16.328 1 44.44 28 GLY B C 1
ATOM 2205 O O . GLY B 1 28 ? 1.975 6.531 -17.016 1 44.44 28 GLY B O 1
ATOM 2206 N N . SER B 1 29 ? 0.427 6.172 -15.547 1 54.84 29 SER B N 1
ATOM 2207 C CA . SER B 1 29 ? 0.186 4.809 -16.016 1 54.84 29 SER B CA 1
ATOM 2208 C C . SER B 1 29 ? -0.183 4.785 -17.484 1 54.84 29 SER B C 1
ATOM 2210 O O . SER B 1 29 ? -1.003 5.586 -17.938 1 54.84 29 SER B O 1
ATOM 2212 N N . ALA B 1 30 ? 0.625 4.203 -18.406 1 63.81 30 ALA B N 1
ATOM 2213 C CA . ALA B 1 30 ? 0.309 3.967 -19.812 1 63.81 30 ALA B CA 1
ATOM 2214 C C . ALA B 1 30 ? -1.128 3.479 -19.984 1 63.81 30 ALA B C 1
ATOM 2216 O O . ALA B 1 30 ? -1.668 2.807 -19.094 1 63.81 30 ALA B O 1
ATOM 2217 N N . PRO B 1 31 ? -1.823 4.031 -20.906 1 77.69 31 PRO B N 1
ATOM 2218 C CA . PRO B 1 31 ? -3.172 3.512 -21.141 1 77.69 31 PRO B CA 1
ATOM 2219 C C . PRO B 1 31 ? -3.217 1.986 -21.188 1 77.69 31 PRO B C 1
ATOM 2221 O O . PRO B 1 31 ? -2.238 1.347 -21.578 1 77.69 31 PRO B O 1
ATOM 2224 N N . PRO B 1 32 ? -4.301 1.478 -20.719 1 90.06 32 PRO B N 1
ATOM 2225 C CA . PRO B 1 32 ? -4.418 0.018 -20.75 1 90.06 32 PRO B CA 1
ATOM 2226 C C . PRO B 1 32 ? -4.281 -0.557 -22.156 1 90.06 32 PRO B C 1
ATOM 2228 O O . PRO B 1 32 ? -4.75 0.048 -23.125 1 90.06 32 PRO B O 1
ATOM 2231 N N . LEU B 1 33 ? -3.652 -1.654 -22.266 1 92.38 33 LEU B N 1
ATOM 2232 C CA . LEU B 1 33 ? -3.473 -2.369 -23.531 1 92.38 33 LEU B CA 1
ATOM 2233 C C . LEU B 1 33 ? -4.703 -3.211 -23.844 1 92.38 33 LEU B C 1
ATOM 2235 O O . LEU B 1 33 ? -5.391 -3.689 -22.953 1 92.38 33 LEU B O 1
ATOM 2239 N N . PRO B 1 34 ? -4.98 -3.359 -25.156 1 94.69 34 PRO B N 1
ATOM 2240 C CA . PRO B 1 34 ? -5.988 -4.363 -25.516 1 94.69 34 PRO B CA 1
ATOM 2241 C C . PRO B 1 34 ? -5.59 -5.773 -25.078 1 94.69 34 PRO B C 1
ATOM 2243 O O . PRO B 1 34 ? -4.406 -6.121 -25.109 1 94.69 34 PRO B O 1
ATOM 2246 N N . VAL B 1 35 ? -6.617 -6.605 -24.688 1 97.81 35 VAL B N 1
ATOM 2247 C CA . VAL B 1 35 ? -6.328 -7.902 -24.094 1 97.81 35 VAL B CA 1
ATOM 2248 C C . VAL B 1 35 ? -6.945 -9.016 -24.922 1 97.81 35 VAL B C 1
ATOM 2250 O O . VAL B 1 35 ? -8.039 -8.852 -25.484 1 97.81 35 VAL B O 1
ATOM 2253 N N . GLU B 1 36 ? -6.227 -10.055 -25.031 1 97.06 36 GLU B N 1
ATOM 2254 C CA . GLU B 1 36 ? -6.742 -11.312 -25.562 1 97.06 36 GLU B CA 1
ATOM 2255 C C . GLU B 1 36 ? -6.73 -12.406 -24.5 1 97.06 36 GLU B C 1
ATOM 2257 O O . GLU B 1 36 ? -5.805 -12.484 -23.688 1 97.06 36 GLU B O 1
ATOM 2262 N N . SER B 1 37 ? -7.832 -13.195 -24.469 1 97.94 37 SER B N 1
ATOM 2263 C CA . SER B 1 37 ? -7.898 -14.289 -23.516 1 97.94 37 SER B CA 1
ATOM 2264 C C . SER B 1 37 ? -8.234 -15.609 -24.203 1 97.94 37 SER B C 1
ATOM 2266 O O . SER B 1 37 ? -8.789 -15.609 -25.312 1 97.94 37 SER B O 1
ATOM 2268 N N . SER B 1 38 ? -7.77 -16.703 -23.641 1 97.88 38 SER B N 1
ATOM 2269 C CA . SER B 1 38 ? -8.008 -18.047 -24.141 1 97.88 38 SER B CA 1
ATOM 2270 C C . SER B 1 38 ? -7.875 -19.078 -23.031 1 97.88 38 SER B C 1
ATOM 2272 O O . SER B 1 38 ? -7.562 -18.75 -21.891 1 97.88 38 SER B O 1
ATOM 2274 N N . THR B 1 39 ? -8.258 -20.266 -23.328 1 98.19 39 THR B N 1
ATOM 2275 C CA . THR B 1 39 ? -8.016 -21.406 -22.438 1 98.19 39 THR B CA 1
ATOM 2276 C C . THR B 1 39 ? -6.906 -22.297 -22.984 1 98.19 39 THR B C 1
ATOM 2278 O O . THR B 1 39 ? -6.977 -22.75 -24.141 1 98.19 39 THR B O 1
ATOM 2281 N N . ALA B 1 40 ? -5.91 -22.484 -22.234 1 98.38 40 ALA B N 1
ATOM 2282 C CA . ALA B 1 40 ? -4.824 -23.391 -22.578 1 98.38 40 ALA B CA 1
ATOM 2283 C C . ALA B 1 40 ? -4.988 -24.734 -21.844 1 98.38 40 ALA B C 1
ATOM 2285 O O . ALA B 1 40 ? -5.797 -24.844 -20.922 1 98.38 40 ALA B O 1
ATOM 2286 N N . THR B 1 41 ? -4.25 -25.719 -22.359 1 97.94 41 THR B N 1
ATOM 2287 C CA . THR B 1 41 ? -4.137 -27.031 -21.703 1 97.94 41 THR B CA 1
ATOM 2288 C C . THR B 1 41 ? -2.734 -27.234 -21.156 1 97.94 41 THR B C 1
ATOM 2290 O O . THR B 1 41 ? -1.746 -27.109 -21.875 1 97.94 41 THR B O 1
ATOM 2293 N N . ILE B 1 42 ? -2.688 -27.516 -19.891 1 98.5 42 ILE B N 1
ATOM 2294 C CA . ILE B 1 42 ? -1.414 -27.734 -19.203 1 98.5 42 ILE B CA 1
ATOM 2295 C C . ILE B 1 42 ? -1.282 -29.188 -18.797 1 98.5 42 ILE B C 1
ATOM 2297 O O . ILE B 1 42 ? -2.10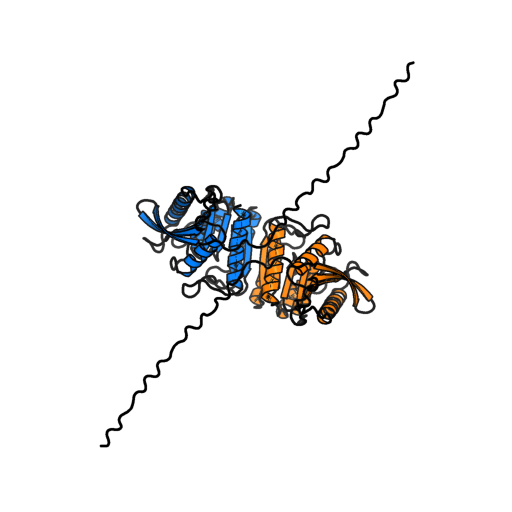2 -29.703 -18.031 1 98.5 42 ILE B O 1
ATOM 2301 N N . GLU B 1 43 ? -0.228 -29.875 -19.312 1 97.75 43 GLU B N 1
ATOM 2302 C CA . GLU B 1 43 ? 0.066 -31.25 -18.906 1 97.75 43 GLU B CA 1
ATOM 2303 C C . GLU B 1 43 ? 0.939 -31.281 -17.656 1 97.75 43 GLU B C 1
ATOM 2305 O O . GLU B 1 43 ? 2.078 -30.797 -17.688 1 97.75 43 GLU B O 1
ATOM 2310 N N . SER B 1 44 ? 0.418 -31.75 -16.609 1 97.56 44 SER B N 1
ATOM 2311 C CA . SER B 1 44 ? 1.125 -31.875 -15.344 1 97.56 44 SER B CA 1
ATOM 2312 C C . SER B 1 44 ? 1.01 -33.281 -14.781 1 97.56 44 SER B C 1
ATOM 2314 O O . SER B 1 44 ? -0.084 -33.75 -14.438 1 97.56 44 SER B O 1
ATOM 2316 N N . GLY B 1 45 ? 2.121 -33.938 -14.688 1 94.25 45 GLY B N 1
ATOM 2317 C CA . GLY B 1 45 ? 2.051 -35.375 -14.438 1 94.25 45 GLY B CA 1
ATOM 2318 C C . GLY B 1 45 ? 1.301 -36.125 -15.516 1 94.25 45 GLY B C 1
ATOM 2319 O O . GLY B 1 45 ? 1.597 -35.969 -16.703 1 94.25 45 GLY B O 1
ATOM 2320 N N . ASP B 1 46 ? 0.377 -36.938 -15.07 1 94.69 46 ASP B N 1
ATOM 2321 C CA . ASP B 1 46 ? -0.416 -37.719 -16.016 1 94.69 46 ASP B CA 1
ATOM 2322 C C . ASP B 1 46 ? -1.776 -37.094 -16.266 1 94.69 46 ASP B C 1
ATOM 2324 O O . ASP B 1 46 ? -2.682 -37.719 -16.812 1 94.69 46 ASP B O 1
ATOM 2328 N N . LEU B 1 47 ? -1.823 -35.812 -15.836 1 97.25 47 LEU B N 1
ATOM 2329 C CA . LEU B 1 47 ? -3.115 -35.156 -15.922 1 97.25 47 LEU B CA 1
ATOM 2330 C C . LEU B 1 47 ? -3.029 -33.906 -16.812 1 97.25 47 LEU B C 1
ATOM 2332 O O . LEU B 1 47 ? -1.947 -33.344 -17 1 97.25 47 LEU B O 1
ATOM 2336 N N . THR B 1 48 ? -4.152 -33.562 -17.422 1 97.81 48 THR B N 1
ATOM 2337 C CA . THR B 1 48 ? -4.266 -32.406 -18.281 1 97.81 48 THR B CA 1
ATOM 2338 C C . THR B 1 48 ? -5.219 -31.375 -17.672 1 97.81 48 THR B C 1
ATOM 2340 O O . THR B 1 48 ? -6.406 -31.656 -17.484 1 97.81 48 THR B O 1
ATOM 2343 N N . TYR B 1 49 ? -4.695 -30.172 -17.359 1 98.69 49 TYR B N 1
ATOM 2344 C CA . TYR B 1 49 ? -5.48 -29.141 -16.688 1 98.69 49 TYR B CA 1
ATOM 2345 C C . TYR B 1 49 ? -5.828 -28 -17.641 1 98.69 49 TYR B C 1
ATOM 2347 O O . TYR B 1 49 ? -4.984 -27.562 -18.406 1 98.69 49 TYR B O 1
ATOM 2355 N N . PRO B 1 50 ? -7.094 -27.578 -17.625 1 98.69 50 PRO B N 1
ATOM 2356 C CA . PRO B 1 50 ? -7.367 -26.297 -18.281 1 98.69 50 PRO B CA 1
ATOM 2357 C C . PRO B 1 50 ? -6.777 -25.109 -17.531 1 98.69 50 PRO B C 1
ATOM 2359 O O . PRO B 1 50 ? -6.656 -25.141 -16.312 1 98.69 50 PRO B O 1
ATOM 2362 N N . ALA B 1 51 ? -6.363 -24.094 -18.266 1 98.88 51 ALA B N 1
ATOM 2363 C CA . ALA B 1 51 ? -5.852 -22.859 -17.672 1 98.88 51 ALA B CA 1
ATOM 2364 C C . ALA B 1 51 ? -6.309 -21.641 -18.469 1 98.88 51 ALA B C 1
ATOM 2366 O O . ALA B 1 51 ? -6.262 -21.641 -19.703 1 98.88 51 ALA B O 1
ATOM 2367 N N . TYR B 1 52 ? -6.832 -20.641 -17.75 1 98.88 52 TYR B N 1
ATOM 2368 C CA . TYR B 1 52 ? -7.168 -19.359 -18.375 1 98.88 52 TYR B CA 1
ATOM 2369 C C . TYR B 1 52 ? -5.914 -18.547 -18.672 1 98.88 52 TYR B C 1
ATOM 2371 O O . TYR B 1 52 ? -5.039 -18.422 -17.812 1 98.88 52 TYR B O 1
ATOM 2379 N N . VAL B 1 53 ? -5.773 -18.031 -19.906 1 98.88 53 VAL B N 1
ATOM 2380 C CA . VAL B 1 53 ? -4.629 -17.219 -20.297 1 98.88 53 VAL B CA 1
ATOM 2381 C C . VAL B 1 53 ? -5.113 -15.844 -20.75 1 98.88 53 VAL B C 1
ATOM 2383 O O . VAL B 1 53 ? -6.027 -15.75 -21.578 1 98.88 53 VAL B O 1
ATOM 2386 N N . ALA B 1 54 ? -4.605 -14.805 -20.188 1 98.81 54 ALA B N 1
ATOM 2387 C CA . ALA B 1 54 ? -4.84 -13.422 -20.609 1 98.81 54 ALA B CA 1
ATOM 2388 C C . ALA B 1 54 ? -3.531 -12.742 -21 1 98.81 54 ALA B C 1
ATOM 2390 O O . ALA B 1 54 ? -2.537 -12.836 -20.281 1 98.81 54 ALA B O 1
ATOM 2391 N N . SER B 1 55 ? -3.453 -12.086 -22.156 1 98.12 55 SER B N 1
ATOM 2392 C CA . SER B 1 55 ? -2.248 -11.422 -22.641 1 98.12 55 SER B CA 1
ATOM 2393 C C . SER B 1 55 ? -2.59 -10.125 -23.375 1 98.12 55 SER B C 1
ATOM 2395 O O . SER B 1 55 ? -3.701 -9.969 -23.875 1 98.12 55 SER B O 1
ATOM 2397 N N . PRO B 1 56 ? -1.619 -9.156 -23.328 1 96.5 56 PRO B N 1
ATOM 2398 C CA . PRO B 1 56 ? -1.805 -8.039 -24.25 1 96.5 56 PRO B CA 1
ATOM 2399 C C . PRO B 1 56 ? -1.984 -8.492 -25.703 1 96.5 56 PRO B C 1
ATOM 2401 O O . PRO B 1 56 ? -1.333 -9.445 -26.141 1 96.5 56 PRO B O 1
ATOM 2404 N N . ALA B 1 57 ? -2.855 -7.805 -26.344 1 94.19 57 ALA B N 1
ATOM 2405 C CA . ALA B 1 57 ? -3.059 -8.117 -27.766 1 94.19 57 ALA B CA 1
ATOM 2406 C C . ALA B 1 57 ? -1.843 -7.711 -28.594 1 94.19 57 ALA B C 1
ATOM 2408 O O . ALA B 1 57 ? -1.166 -6.73 -28.281 1 94.19 57 ALA B O 1
ATOM 2409 N N . PRO B 1 58 ? -1.553 -8.492 -29.562 1 89.38 58 PRO B N 1
ATOM 2410 C CA . PRO B 1 58 ? -0.442 -8.117 -30.438 1 89.38 58 PRO B CA 1
ATOM 2411 C C . PRO B 1 58 ? -0.643 -6.746 -31.078 1 89.38 58 PRO B C 1
ATOM 2413 O O . PRO B 1 58 ? -1.78 -6.328 -31.312 1 89.38 58 PRO B O 1
ATOM 2416 N N . ARG B 1 59 ? 0.532 -6.078 -31.25 1 82.81 59 ARG B N 1
ATOM 2417 C CA . ARG B 1 59 ? 0.48 -4.789 -31.938 1 82.81 59 ARG B CA 1
ATOM 2418 C C . ARG B 1 59 ? -0.074 -4.938 -33.344 1 82.81 59 ARG B C 1
ATOM 2420 O O . ARG B 1 59 ? 0.193 -5.934 -34.031 1 82.81 59 ARG B O 1
ATOM 2427 N N . GLN B 1 60 ? -0.839 -3.934 -33.75 1 80.31 60 GLN B N 1
ATOM 2428 C CA . GLN B 1 60 ? -1.448 -3.98 -35.062 1 80.31 60 GLN B CA 1
ATOM 2429 C C . GLN B 1 60 ? -0.602 -3.227 -36.094 1 80.31 60 GLN B C 1
ATOM 2431 O O . GLN B 1 60 ? -0.815 -3.357 -37.312 1 80.31 60 GLN B O 1
ATOM 2436 N N . ASP B 1 61 ? 0.353 -2.443 -35.625 1 78.56 61 ASP B N 1
ATOM 2437 C CA . ASP B 1 61 ? 1.104 -1.587 -36.531 1 78.56 61 ASP B CA 1
ATOM 2438 C C . ASP B 1 61 ? 2.301 -2.328 -37.125 1 78.56 61 ASP B C 1
ATOM 2440 O O . ASP B 1 61 ? 3.133 -1.731 -37.812 1 78.56 61 ASP B O 1
ATOM 2444 N N . GLY B 1 62 ? 2.43 -3.578 -36.969 1 70.94 62 GLY B N 1
ATOM 2445 C CA . GLY B 1 62 ? 3.461 -4.391 -37.594 1 70.94 62 GLY B CA 1
ATOM 2446 C C . GLY B 1 62 ? 4.793 -4.328 -36.844 1 70.94 62 GLY B C 1
ATOM 2447 O O . GLY B 1 62 ? 5.77 -4.941 -37.281 1 70.94 62 GLY B O 1
ATOM 2448 N N . GLY B 1 63 ? 4.863 -3.408 -35.875 1 73.69 63 GLY B N 1
ATOM 2449 C CA . GLY B 1 63 ? 6.113 -3.373 -35.156 1 73.69 63 GLY B CA 1
ATOM 2450 C C . GLY B 1 63 ? 6.34 -4.609 -34.281 1 73.69 63 GLY B C 1
ATOM 2451 O O . GLY B 1 63 ? 5.465 -5.469 -34.188 1 73.69 63 GLY B O 1
ATOM 2452 N N . ASP B 1 64 ? 7.59 -4.82 -33.906 1 78.06 64 ASP B N 1
ATOM 2453 C CA . ASP B 1 64 ? 7.906 -5.945 -33.031 1 78.06 64 ASP B CA 1
ATOM 2454 C C . ASP B 1 64 ? 7.121 -5.867 -31.719 1 78.06 64 ASP B C 1
ATOM 2456 O O . ASP B 1 64 ? 7.016 -4.797 -31.109 1 78.06 64 ASP B O 1
ATOM 2460 N N . ASP B 1 65 ? 6.441 -7.023 -31.484 1 78.94 65 ASP B N 1
ATOM 2461 C CA . ASP B 1 65 ? 5.75 -7.078 -30.203 1 78.94 65 ASP B CA 1
ATOM 2462 C C . ASP B 1 65 ? 6.746 -7.133 -29.031 1 78.94 65 ASP B C 1
ATOM 2464 O O . ASP B 1 65 ? 7.707 -7.898 -29.078 1 78.94 65 ASP B O 1
ATOM 2468 N N . PRO B 1 66 ? 6.48 -6.262 -28.125 1 87.69 66 PRO B N 1
ATOM 2469 C CA . PRO B 1 66 ? 7.336 -6.375 -26.938 1 87.69 66 PRO B CA 1
ATOM 2470 C C . PRO B 1 66 ? 7.078 -7.652 -26.141 1 87.69 66 PRO B C 1
ATOM 2472 O O . PRO B 1 66 ? 6.051 -8.305 -26.344 1 87.69 66 PRO B O 1
ATOM 2475 N N . THR B 1 67 ? 8.078 -8.141 -25.438 1 95.25 67 THR B N 1
ATOM 2476 C CA . THR B 1 67 ? 7.855 -9.195 -24.453 1 95.25 67 THR B CA 1
ATOM 2477 C C . THR B 1 67 ? 7.355 -8.602 -23.141 1 95.25 67 THR B C 1
ATOM 2479 O O . THR B 1 67 ? 7.668 -7.457 -22.812 1 95.25 67 THR B O 1
ATOM 2482 N N . TYR B 1 68 ? 6.539 -9.367 -22.5 1 97.38 68 TYR B N 1
ATOM 2483 C CA . TYR B 1 68 ? 5.945 -8.953 -21.234 1 97.38 68 TYR B CA 1
ATOM 2484 C C . TYR B 1 68 ? 6.332 -9.914 -20.109 1 97.38 68 TYR B C 1
ATOM 2486 O O . TYR B 1 68 ? 6.598 -11.094 -20.359 1 97.38 68 TYR B O 1
ATOM 2494 N N . PRO B 1 69 ? 6.391 -9.422 -18.875 1 98.44 69 PRO B N 1
ATOM 2495 C CA . PRO B 1 69 ? 6.496 -10.359 -17.75 1 98.44 69 PRO B CA 1
ATOM 2496 C C . PRO B 1 69 ? 5.332 -11.344 -17.688 1 98.44 69 PRO B C 1
ATOM 2498 O O . PRO B 1 69 ? 4.223 -11.023 -18.125 1 98.44 69 PRO B O 1
ATOM 2501 N N . GLY B 1 70 ? 5.574 -12.562 -17.188 1 98.75 70 GLY B N 1
ATOM 2502 C CA . GLY B 1 70 ? 4.551 -13.578 -16.984 1 98.75 70 GLY B CA 1
ATOM 2503 C C . GLY B 1 70 ? 4.137 -13.734 -15.539 1 98.75 70 GLY B C 1
ATOM 2504 O O . GLY B 1 70 ? 4.961 -13.602 -14.633 1 98.75 70 GLY B O 1
ATOM 2505 N N . ILE B 1 71 ? 2.867 -14.008 -15.297 1 98.94 71 ILE B N 1
ATOM 2506 C CA . ILE B 1 71 ? 2.35 -14.219 -13.953 1 98.94 71 ILE B CA 1
ATOM 2507 C C . ILE B 1 71 ? 1.548 -15.516 -13.906 1 98.94 71 ILE B C 1
ATOM 2509 O O . ILE B 1 71 ? 0.696 -15.758 -14.758 1 98.94 71 ILE B O 1
ATOM 2513 N N . VAL B 1 72 ? 1.847 -16.391 -12.961 1 98.94 72 VAL B N 1
ATOM 2514 C CA . VAL B 1 72 ? 0.963 -17.5 -12.617 1 98.94 72 VAL B CA 1
ATOM 2515 C C . VAL B 1 72 ? 0.024 -17.078 -11.484 1 98.94 72 VAL B C 1
ATOM 2517 O O . VAL B 1 72 ? 0.473 -16.578 -10.445 1 98.94 72 VAL B O 1
ATOM 2520 N N . MET B 1 73 ? -1.256 -17.219 -11.711 1 98.94 73 MET B N 1
ATOM 2521 C CA . MET B 1 73 ? -2.271 -16.828 -10.734 1 98.94 73 MET B CA 1
ATOM 2522 C C . MET B 1 73 ? -3.006 -18.062 -10.195 1 98.94 73 MET B C 1
ATOM 2524 O O . MET B 1 73 ? -3.568 -18.844 -10.969 1 98.94 73 MET B O 1
ATOM 2528 N N . ILE B 1 74 ? -3.02 -18.234 -8.867 1 98.94 74 ILE B N 1
ATOM 2529 C CA . ILE B 1 74 ? -3.684 -19.344 -8.219 1 98.94 74 ILE B CA 1
ATOM 2530 C C . ILE B 1 74 ? -4.98 -18.875 -7.566 1 98.94 74 ILE B C 1
ATOM 2532 O O . ILE B 1 74 ? -4.953 -18.047 -6.648 1 98.94 74 ILE B O 1
ATOM 2536 N N . HIS B 1 75 ? -6.098 -19.422 -7.996 1 98.44 75 HIS B N 1
ATOM 2537 C CA . HIS B 1 75 ? -7.406 -18.984 -7.52 1 98.44 75 HIS B CA 1
ATOM 2538 C C . HIS B 1 75 ? -7.707 -19.562 -6.137 1 98.44 75 HIS B C 1
ATOM 2540 O O . HIS B 1 75 ? -6.957 -20.406 -5.633 1 98.44 75 HIS B O 1
ATOM 2546 N N . SER B 1 76 ? -8.781 -19.078 -5.508 1 97.88 76 SER B N 1
ATOM 2547 C CA . SER B 1 76 ? -9.258 -19.484 -4.191 1 97.88 76 SER B CA 1
ATOM 2548 C C . SER B 1 76 ? -9.891 -20.875 -4.238 1 97.88 76 SER B C 1
ATOM 2550 O O . SER B 1 76 ? -10 -21.469 -5.305 1 97.88 76 SER B O 1
ATOM 2552 N N . PHE B 1 77 ? -10.367 -21.312 -3.119 1 96.75 77 PHE B N 1
ATOM 2553 C CA . PHE B 1 77 ? -10.898 -22.656 -2.951 1 96.75 77 PHE B CA 1
ATOM 2554 C C . PHE B 1 77 ? -12.18 -22.844 -3.76 1 96.75 77 PHE B C 1
ATOM 2556 O O . PHE B 1 77 ? -12.492 -23.953 -4.188 1 96.75 77 PHE B O 1
ATOM 2563 N N . ASN B 1 78 ? -12.875 -21.75 -4.07 1 95.62 78 ASN B N 1
ATOM 2564 C CA . ASN B 1 78 ? -14.156 -21.875 -4.746 1 95.62 78 ASN B CA 1
ATOM 2565 C C . ASN B 1 78 ? -13.992 -22 -6.258 1 95.62 78 ASN B C 1
ATOM 2567 O O . ASN B 1 78 ? -14.977 -22.031 -6.996 1 95.62 78 ASN B O 1
ATOM 2571 N N . GLY B 1 79 ? -12.789 -22.062 -6.711 1 96.75 79 GLY B N 1
ATOM 2572 C CA . GLY B 1 79 ? -12.539 -22.266 -8.133 1 96.75 79 GLY B CA 1
ATOM 2573 C C . GLY B 1 79 ? -12.156 -20.984 -8.852 1 96.75 79 GLY B C 1
ATOM 2574 O O . GLY B 1 79 ? -11.984 -19.938 -8.227 1 96.75 79 GLY B O 1
ATOM 2575 N N . LEU B 1 80 ? -11.906 -21.141 -10.141 1 97.56 80 LEU B N 1
ATOM 2576 C CA . LEU B 1 80 ? -11.586 -19.984 -10.984 1 97.56 80 LEU B CA 1
ATOM 2577 C C . LEU B 1 80 ? -12.844 -19.203 -11.328 1 97.56 80 LEU B C 1
ATOM 2579 O O . LEU B 1 80 ? -13.281 -19.219 -12.484 1 97.56 80 LEU B O 1
ATOM 2583 N N . GLU B 1 81 ? -13.344 -18.484 -10.398 1 96.44 81 GLU B N 1
ATOM 2584 C CA . GLU B 1 81 ? -14.547 -17.688 -10.562 1 96.44 81 GLU B CA 1
ATOM 2585 C C . GLU B 1 81 ? -14.312 -16.531 -11.547 1 96.44 81 GLU B C 1
ATOM 2587 O O . GLU B 1 81 ? -13.172 -16.156 -11.805 1 96.44 81 GLU B O 1
ATOM 2592 N N . PRO B 1 82 ? -15.398 -15.961 -12.117 1 97.25 82 PRO B N 1
ATOM 2593 C CA . PRO B 1 82 ? -15.273 -14.898 -13.125 1 97.25 82 PRO B CA 1
ATOM 2594 C C . PRO B 1 82 ? -14.445 -13.719 -12.641 1 97.25 82 PRO B C 1
ATOM 2596 O O . PRO B 1 82 ? -13.734 -13.094 -13.43 1 97.25 82 PRO B O 1
ATOM 2599 N N . GLY B 1 83 ? -14.531 -13.445 -11.375 1 97.75 83 GLY B N 1
ATOM 2600 C CA . GLY B 1 83 ? -13.766 -12.328 -10.836 1 97.75 83 GLY B CA 1
ATOM 2601 C C . GLY B 1 83 ? -12.266 -12.492 -11.016 1 97.75 83 GLY B C 1
ATOM 2602 O O . GLY B 1 83 ? -11.555 -11.516 -11.219 1 97.75 83 GLY B O 1
ATOM 2603 N N . TYR B 1 84 ? -11.758 -13.711 -10.938 1 98.19 84 TYR B N 1
ATOM 2604 C CA . TYR B 1 84 ? -10.328 -13.953 -11.125 1 98.19 84 TYR B CA 1
ATOM 2605 C C . TYR B 1 84 ? -9.938 -13.797 -12.586 1 98.19 84 TYR B C 1
ATOM 2607 O O . TYR B 1 84 ? -8.828 -13.352 -12.891 1 98.19 84 TYR B O 1
ATOM 2615 N N . ARG B 1 85 ? -10.812 -14.188 -13.484 1 98.38 85 ARG B N 1
ATOM 2616 C CA . ARG B 1 85 ? -10.555 -13.945 -14.898 1 98.38 85 ARG B CA 1
ATOM 2617 C C . ARG B 1 85 ? -10.477 -12.453 -15.203 1 98.38 85 ARG B C 1
ATOM 2619 O O . ARG B 1 85 ? -9.617 -12.008 -15.961 1 98.38 85 ARG B O 1
ATOM 2626 N N . ASP B 1 86 ? -11.383 -11.742 -14.562 1 98.06 86 ASP B N 1
ATOM 2627 C CA . ASP B 1 86 ? -11.352 -10.289 -14.695 1 98.06 86 ASP B CA 1
ATOM 2628 C C . ASP B 1 86 ? -10.023 -9.719 -14.195 1 98.06 86 ASP B C 1
ATOM 2630 O O . ASP B 1 86 ? -9.43 -8.852 -14.836 1 98.06 86 ASP B O 1
ATOM 2634 N N . LEU B 1 87 ? -9.555 -10.188 -13.047 1 98.25 87 LEU B N 1
ATOM 2635 C CA . LEU B 1 87 ? -8.281 -9.734 -12.492 1 98.25 87 LEU B CA 1
ATOM 2636 C C . LEU B 1 87 ? -7.129 -10.086 -13.43 1 98.25 87 LEU B C 1
ATOM 2638 O O . LEU B 1 87 ? -6.215 -9.281 -13.625 1 98.25 87 LEU B O 1
ATOM 2642 N N . ALA B 1 88 ? -7.152 -11.273 -14.016 1 98.69 88 ALA B N 1
ATOM 2643 C CA . ALA B 1 88 ? -6.137 -11.68 -14.984 1 98.69 88 ALA B CA 1
ATOM 2644 C C . ALA B 1 88 ? -6.129 -10.75 -16.188 1 98.69 88 ALA B C 1
ATOM 2646 O O . ALA B 1 88 ? -5.066 -10.328 -16.656 1 98.69 88 ALA B O 1
ATOM 2647 N N . ASP B 1 89 ? -7.328 -10.422 -16.703 1 98.44 89 ASP B N 1
ATOM 2648 C CA . ASP B 1 89 ? -7.449 -9.523 -17.844 1 98.44 89 ASP B CA 1
ATOM 2649 C C . ASP B 1 89 ? -6.895 -8.141 -17.531 1 98.44 89 ASP B C 1
ATOM 2651 O O . ASP B 1 89 ? -6.25 -7.512 -18.359 1 98.44 89 ASP B O 1
ATOM 2655 N N . ARG B 1 90 ? -7.121 -7.73 -16.344 1 97.44 90 ARG B N 1
ATOM 2656 C CA . ARG B 1 90 ? -6.652 -6.406 -15.945 1 97.44 90 ARG B CA 1
ATOM 2657 C C . ARG B 1 90 ? -5.133 -6.387 -15.82 1 97.44 90 ARG B C 1
ATOM 2659 O O . ARG B 1 90 ? -4.488 -5.398 -16.188 1 97.44 90 ARG B O 1
ATOM 2666 N N . LEU B 1 91 ? -4.566 -7.449 -15.281 1 98 91 LEU B N 1
ATOM 2667 C CA . LEU B 1 91 ? -3.111 -7.551 -15.258 1 98 91 LEU B CA 1
ATOM 2668 C C . LEU B 1 91 ? -2.545 -7.582 -16.672 1 98 91 LEU B C 1
ATOM 2670 O O . LEU B 1 91 ? -1.509 -6.973 -16.953 1 98 91 LEU B O 1
ATOM 2674 N N . ALA B 1 92 ? -3.215 -8.234 -17.562 1 98.12 92 ALA B N 1
ATOM 2675 C CA . ALA B 1 92 ? -2.791 -8.273 -18.969 1 98.12 92 ALA B CA 1
ATOM 2676 C C . ALA B 1 92 ? -2.834 -6.879 -19.594 1 98.12 92 ALA B C 1
ATOM 2678 O O . ALA B 1 92 ? -1.913 -6.484 -20.312 1 98.12 92 ALA B O 1
ATOM 2679 N N . ALA B 1 93 ? -3.898 -6.145 -19.266 1 96.69 93 ALA B N 1
ATOM 2680 C CA . ALA B 1 93 ? -4.059 -4.789 -19.797 1 96.69 93 ALA B CA 1
ATOM 2681 C C . ALA B 1 93 ? -2.934 -3.879 -19.297 1 96.69 93 ALA B C 1
ATOM 2683 O O . ALA B 1 93 ? -2.617 -2.873 -19.938 1 96.69 93 ALA B O 1
ATOM 2684 N N . SER B 1 94 ? -2.383 -4.297 -18.172 1 95.06 94 SER B N 1
ATOM 2685 C CA . SER B 1 94 ? -1.291 -3.508 -17.609 1 95.06 94 SER B CA 1
ATOM 2686 C C . SER B 1 94 ? 0.064 -4.031 -18.078 1 95.06 94 SER B C 1
ATOM 2688 O O . SER B 1 94 ? 1.103 -3.643 -17.531 1 95.06 94 SER B O 1
ATOM 2690 N N . GLY B 1 95 ? 0.128 -4.973 -18.984 1 95.94 95 GLY B N 1
ATOM 2691 C CA . GLY B 1 95 ? 1.377 -5.383 -19.609 1 95.94 95 GLY B CA 1
ATOM 2692 C C . GLY B 1 95 ? 1.966 -6.641 -19 1 95.94 95 GLY B C 1
ATOM 2693 O O . GLY B 1 95 ? 3.184 -6.742 -18.828 1 95.94 95 GLY B O 1
ATOM 2694 N N . HIS B 1 96 ? 1.136 -7.578 -18.656 1 98.12 96 HIS B N 1
ATOM 2695 C CA . HIS B 1 96 ? 1.562 -8.891 -18.188 1 98.12 96 HIS B CA 1
ATOM 2696 C C . HIS B 1 96 ? 0.854 -10.008 -18.953 1 98.12 96 HIS B C 1
ATOM 2698 O O . HIS B 1 96 ? -0.25 -9.805 -19.469 1 98.12 96 HIS B O 1
ATOM 2704 N N . VAL B 1 97 ? 1.518 -11.086 -19.078 1 98.56 97 VAL B N 1
ATOM 2705 C CA . VAL B 1 97 ? 0.843 -12.305 -19.516 1 98.56 97 VAL B CA 1
ATOM 2706 C C . VAL B 1 97 ? 0.517 -13.18 -18.312 1 98.56 97 VAL B C 1
ATOM 2708 O O . VAL B 1 97 ? 1.403 -13.516 -17.516 1 98.56 97 VAL B O 1
ATOM 2711 N N . VAL B 1 98 ? -0.772 -13.531 -18.188 1 98.94 98 VAL B N 1
ATOM 2712 C CA . VAL B 1 98 ? -1.219 -14.227 -16.984 1 98.94 98 VAL B CA 1
ATOM 2713 C C . VAL B 1 98 ? -1.75 -15.609 -17.359 1 98.94 98 VAL B C 1
ATOM 2715 O O . VAL B 1 98 ? -2.479 -15.766 -18.344 1 98.94 98 VAL B O 1
ATOM 2718 N N . ILE B 1 99 ? -1.333 -16.625 -16.625 1 98.94 99 ILE B N 1
ATOM 2719 C CA . ILE B 1 99 ? -1.939 -17.938 -16.734 1 98.94 99 ILE B CA 1
ATOM 2720 C C . ILE B 1 99 ? -2.525 -18.344 -15.375 1 98.94 99 ILE B C 1
ATOM 2722 O O . ILE B 1 99 ? -1.875 -18.188 -14.336 1 98.94 99 ILE B O 1
ATOM 2726 N N . ALA B 1 100 ? -3.77 -18.812 -15.383 1 98.94 100 ALA B N 1
ATOM 2727 C CA . ALA B 1 100 ? -4.484 -19.266 -14.188 1 98.94 100 ALA B CA 1
ATOM 2728 C C . ALA B 1 100 ? -4.961 -20.703 -14.359 1 98.94 100 ALA B C 1
ATOM 2730 O O . ALA B 1 100 ? -6.051 -20.953 -14.875 1 98.94 100 ALA B O 1
ATOM 2731 N N . PRO B 1 101 ? -4.18 -21.641 -13.82 1 98.88 101 PRO B N 1
ATOM 2732 C CA . PRO B 1 101 ? -4.59 -23.047 -13.953 1 98.88 101 PRO B CA 1
ATOM 2733 C C . PRO B 1 101 ? -5.723 -23.422 -13 1 98.88 101 PRO B C 1
ATOM 2735 O O . PRO B 1 101 ? -5.77 -22.938 -11.867 1 98.88 101 PRO B O 1
ATOM 2738 N N . GLU B 1 102 ? -6.613 -24.25 -13.438 1 98.75 102 GLU B N 1
ATOM 2739 C CA . GLU B 1 102 ? -7.676 -24.766 -12.586 1 98.75 102 GLU B CA 1
ATOM 2740 C C . GLU B 1 102 ? -7.191 -25.953 -11.75 1 98.75 102 GLU B C 1
ATOM 2742 O O . GLU B 1 102 ? -7.535 -27.109 -12.031 1 98.75 102 GLU B O 1
ATOM 2747 N N . TRP B 1 103 ? -6.578 -25.641 -10.648 1 98.25 103 TRP B N 1
ATOM 2748 C CA . TRP B 1 103 ? -5.781 -26.609 -9.891 1 98.25 103 TRP B CA 1
ATOM 2749 C C . TRP B 1 103 ? -6.672 -27.625 -9.195 1 98.25 103 TRP B C 1
ATOM 2751 O O . TRP B 1 103 ? -6.195 -28.672 -8.734 1 98.25 103 TRP B O 1
ATOM 2761 N N . GLN B 1 104 ? -7.984 -27.391 -9.195 1 98.19 104 GLN B N 1
ATOM 2762 C CA . GLN B 1 104 ? -8.906 -28.297 -8.516 1 98.19 104 GLN B CA 1
ATOM 2763 C C . GLN B 1 104 ? -9.594 -29.219 -9.516 1 98.19 104 GLN B C 1
ATOM 2765 O O . GLN B 1 104 ? -10.516 -29.969 -9.148 1 98.19 104 GLN B O 1
ATOM 2770 N N . THR B 1 105 ? -9.258 -29.25 -10.766 1 98.19 105 THR B N 1
ATOM 2771 C CA . THR B 1 105 ? -9.945 -29.953 -11.844 1 98.19 105 THR B CA 1
ATOM 2772 C C . THR B 1 105 ? -10.172 -31.422 -11.477 1 98.19 105 THR B C 1
ATOM 2774 O O . THR B 1 105 ? -11.234 -31.969 -11.75 1 98.19 105 THR B O 1
ATOM 2777 N N . PHE B 1 106 ? -9.273 -32.094 -10.82 1 97.62 106 PHE B N 1
ATOM 2778 C CA . PHE B 1 106 ? -9.359 -33.531 -10.609 1 97.62 106 PHE B CA 1
ATOM 2779 C C . PHE B 1 106 ? -9.555 -33.844 -9.133 1 97.62 106 PHE B C 1
ATOM 2781 O O . PHE B 1 106 ? -9.984 -34.969 -8.789 1 97.62 106 PHE B O 1
ATOM 2788 N N . ASN B 1 107 ? -9.102 -32.969 -8.305 1 97.25 107 ASN B N 1
ATOM 2789 C CA . ASN B 1 107 ? -9.234 -33.094 -6.855 1 97.25 107 ASN B CA 1
ATOM 2790 C C . ASN B 1 107 ? -9.484 -31.734 -6.203 1 97.25 107 ASN B C 1
ATOM 2792 O O . ASN B 1 107 ? -8.711 -30.797 -6.41 1 97.25 107 ASN B O 1
ATOM 2796 N N . ARG B 1 108 ? -10.547 -31.656 -5.449 1 97.25 108 ARG B N 1
ATOM 2797 C CA . ARG B 1 108 ? -10.906 -30.406 -4.797 1 97.25 108 ARG B CA 1
ATOM 2798 C C . ARG B 1 108 ? -9.828 -29.969 -3.807 1 97.25 108 ARG B C 1
ATOM 2800 O O . ARG B 1 108 ? -9.648 -28.781 -3.559 1 97.25 108 ARG B O 1
ATOM 2807 N N . THR B 1 109 ? -9.18 -30.875 -3.148 1 97.62 109 THR B N 1
ATOM 2808 C CA . THR B 1 109 ? -8.148 -30.625 -2.15 1 97.62 109 THR B CA 1
ATOM 2809 C C . THR B 1 109 ? -6.902 -31.438 -2.432 1 97.62 109 THR B C 1
ATOM 2811 O O . THR B 1 109 ? -6.492 -32.25 -1.605 1 97.62 109 THR B O 1
ATOM 2814 N N . PRO B 1 110 ? -6.246 -31.188 -3.535 1 97.56 110 PRO B N 1
ATOM 2815 C CA . PRO B 1 110 ? -5.051 -31.969 -3.869 1 97.56 110 PRO B CA 1
ATOM 2816 C C . PRO B 1 110 ? -3.91 -31.75 -2.877 1 97.56 110 PRO B C 1
ATOM 2818 O O . PRO B 1 110 ? -3.926 -30.781 -2.113 1 97.56 110 PRO B O 1
ATOM 2821 N N . ARG B 1 111 ? -2.975 -32.719 -2.855 1 97.38 111 ARG B N 1
ATOM 2822 C CA . ARG B 1 111 ? -1.74 -32.531 -2.1 1 97.38 111 ARG B CA 1
ATOM 2823 C C . ARG B 1 111 ? -0.966 -31.312 -2.613 1 97.38 111 ARG B C 1
ATOM 2825 O O . ARG B 1 111 ? -1.085 -30.953 -3.783 1 97.38 111 ARG B O 1
ATOM 2832 N N . ASP B 1 112 ? -0.173 -30.734 -1.721 1 97.88 112 ASP B N 1
ATOM 2833 C CA . ASP B 1 112 ? 0.604 -29.547 -2.076 1 97.88 112 ASP B CA 1
ATOM 2834 C C . ASP B 1 112 ? 1.52 -29.828 -3.266 1 97.88 112 ASP B C 1
ATOM 2836 O O . ASP B 1 112 ? 1.7 -28.969 -4.133 1 97.88 112 ASP B O 1
ATOM 2840 N N . GLU B 1 113 ? 2.078 -31.047 -3.332 1 97.19 113 GLU B N 1
ATOM 2841 C CA . GLU B 1 113 ? 3.029 -31.391 -4.383 1 97.19 113 GLU B CA 1
ATOM 2842 C C . GLU B 1 113 ? 2.361 -31.391 -5.758 1 97.19 113 GLU B C 1
ATOM 2844 O O . GLU B 1 113 ? 2.992 -31.031 -6.758 1 97.19 113 GLU B O 1
ATOM 2849 N N . VAL B 1 114 ? 1.113 -31.719 -5.824 1 97.88 114 VAL B N 1
ATOM 2850 C CA . VAL B 1 114 ? 0.364 -31.734 -7.074 1 97.88 114 VAL B CA 1
ATOM 2851 C C . VAL B 1 114 ? 0.185 -30.297 -7.578 1 97.88 114 VAL B C 1
ATOM 2853 O O . VAL B 1 114 ? 0.414 -30.016 -8.758 1 97.88 114 VAL B O 1
ATOM 2856 N N . VAL B 1 115 ? -0.18 -29.406 -6.691 1 98.31 115 VAL B N 1
ATOM 2857 C CA . VAL B 1 115 ? -0.365 -28 -7.055 1 98.31 115 VAL B CA 1
ATOM 2858 C C . VAL B 1 115 ? 0.98 -27.391 -7.43 1 98.31 115 VAL B C 1
ATOM 2860 O O . VAL B 1 115 ? 1.071 -26.609 -8.391 1 98.31 115 VAL B O 1
ATOM 2863 N N . GLU B 1 116 ? 2.021 -27.75 -6.676 1 98.31 116 GLU B N 1
ATOM 2864 C CA . GLU B 1 116 ? 3.363 -27.266 -6.965 1 98.31 116 GLU B CA 1
ATOM 2865 C C . GLU B 1 116 ? 3.783 -27.609 -8.391 1 98.31 116 GLU B C 1
ATOM 2867 O O . GLU B 1 116 ? 4.277 -26.75 -9.125 1 98.31 116 GLU B O 1
ATOM 2872 N N . GLU B 1 117 ? 3.592 -28.859 -8.758 1 98.25 117 GLU B N 1
ATOM 2873 C CA . GLU B 1 117 ? 3.955 -29.312 -10.102 1 98.25 117 GLU B CA 1
ATOM 2874 C C . GLU B 1 117 ? 3.162 -28.547 -11.164 1 98.25 117 GLU B C 1
ATOM 2876 O O . GLU B 1 117 ? 3.713 -28.172 -12.203 1 98.25 117 GLU B O 1
ATOM 2881 N N . LEU B 1 118 ? 1.943 -28.328 -10.906 1 98.75 118 LEU B N 1
ATOM 2882 C CA . LEU B 1 118 ? 1.102 -27.609 -11.852 1 98.75 118 LEU B CA 1
ATOM 2883 C C . LEU B 1 118 ? 1.565 -26.172 -12 1 98.75 118 LEU B C 1
ATOM 2885 O O . LEU B 1 118 ? 1.565 -25.625 -13.109 1 98.75 118 LEU B O 1
ATOM 2889 N N . VAL B 1 119 ? 1.939 -25.516 -10.906 1 98.81 119 VAL B N 1
ATOM 2890 C CA . VAL B 1 119 ? 2.453 -24.156 -10.945 1 98.81 119 VAL B CA 1
ATOM 2891 C C . VAL B 1 119 ? 3.742 -24.109 -11.766 1 98.81 119 VAL B C 1
ATOM 2893 O O . VAL B 1 119 ? 3.91 -23.234 -12.625 1 98.81 119 VAL B O 1
ATOM 2896 N N . ARG B 1 120 ? 4.633 -25.078 -11.602 1 98.5 120 ARG B N 1
ATOM 2897 C CA . ARG B 1 120 ? 5.891 -25.125 -12.336 1 98.5 120 ARG B CA 1
ATOM 2898 C C . ARG B 1 120 ? 5.641 -25.328 -13.828 1 98.5 120 ARG B C 1
ATOM 2900 O O . ARG B 1 120 ? 6.285 -24.688 -14.664 1 98.5 120 ARG B O 1
ATOM 2907 N N . THR B 1 121 ? 4.723 -26.25 -14.141 1 98.56 121 THR B N 1
ATOM 2908 C CA . THR B 1 121 ? 4.438 -26.516 -15.547 1 98.56 121 THR B CA 1
ATOM 2909 C C . THR B 1 121 ? 3.756 -25.312 -16.188 1 98.56 121 THR B C 1
ATOM 2911 O O . THR B 1 121 ? 3.975 -25.031 -17.375 1 98.56 121 THR B O 1
ATOM 2914 N N . SER B 1 122 ? 2.939 -24.594 -15.445 1 98.81 122 SER B N 1
ATOM 2915 C CA . SER B 1 122 ? 2.332 -23.359 -15.93 1 98.81 122 SER B CA 1
ATOM 2916 C C . SER B 1 122 ? 3.387 -22.281 -16.188 1 98.81 122 SER B C 1
ATOM 2918 O O . SER B 1 122 ? 3.305 -21.547 -17.172 1 98.81 122 SER B O 1
ATOM 2920 N N . ALA B 1 123 ? 4.359 -22.203 -15.289 1 98.75 123 ALA B N 1
ATOM 2921 C CA . ALA B 1 123 ? 5.48 -21.297 -15.5 1 98.75 123 ALA B CA 1
ATOM 2922 C C . ALA B 1 123 ? 6.242 -21.641 -16.781 1 98.75 123 ALA B C 1
ATOM 2924 O O . ALA B 1 123 ? 6.605 -20.766 -17.562 1 98.75 123 ALA B O 1
ATOM 2925 N N . ALA B 1 124 ? 6.484 -22.922 -17 1 98.5 124 ALA B N 1
ATOM 2926 C CA . ALA B 1 124 ? 7.176 -23.375 -18.203 1 98.5 124 ALA B CA 1
ATOM 2927 C C . ALA B 1 124 ? 6.391 -23.016 -19.453 1 98.5 124 ALA B C 1
ATOM 2929 O O . ALA B 1 124 ? 6.977 -22.641 -20.469 1 98.5 124 ALA B O 1
ATOM 2930 N N . TYR B 1 125 ? 5.074 -23.172 -19.375 1 98.44 125 TYR B N 1
ATOM 2931 C CA . TYR B 1 125 ? 4.203 -22.766 -20.469 1 98.44 125 TYR B CA 1
ATOM 2932 C C . TYR B 1 125 ? 4.422 -21.297 -20.828 1 98.44 125 TYR B C 1
ATOM 2934 O O . TYR B 1 125 ? 4.527 -20.938 -22 1 98.44 125 TYR B O 1
ATOM 2942 N N . LEU B 1 126 ? 4.477 -20.422 -19.781 1 98.56 126 LEU B N 1
ATOM 2943 C CA . LEU B 1 126 ? 4.699 -19 -20 1 98.56 126 LEU B CA 1
ATOM 2944 C C . LEU B 1 126 ? 6.059 -18.75 -20.656 1 98.56 126 LEU B C 1
ATOM 2946 O O . LEU B 1 126 ? 6.168 -17.953 -21.594 1 98.56 126 LEU B O 1
ATOM 2950 N N . VAL B 1 127 ? 7.113 -19.438 -20.188 1 98.06 127 VAL B N 1
ATOM 2951 C CA . VAL B 1 127 ? 8.477 -19.25 -20.672 1 98.06 127 VAL B CA 1
ATOM 2952 C C . VAL B 1 127 ? 8.555 -19.609 -22.141 1 98.06 127 VAL B C 1
ATOM 2954 O O . VAL B 1 127 ? 9.32 -19.016 -22.906 1 98.06 127 VAL B O 1
ATOM 2957 N N . ASP B 1 128 ? 7.727 -20.531 -22.609 1 97.62 128 ASP B N 1
ATOM 2958 C CA . ASP B 1 128 ? 7.762 -21.031 -23.969 1 97.62 128 ASP B CA 1
ATOM 2959 C C . ASP B 1 128 ? 7.035 -20.094 -24.922 1 97.62 128 ASP B C 1
ATOM 2961 O O . ASP B 1 128 ? 7.109 -20.25 -26.141 1 97.62 128 ASP B O 1
ATOM 2965 N N . ARG B 1 129 ? 6.34 -19.109 -24.375 1 96.81 129 ARG B N 1
ATOM 2966 C CA . ARG B 1 129 ? 5.633 -18.156 -25.219 1 96.81 129 ARG B CA 1
ATOM 2967 C C . ARG B 1 129 ? 6.582 -17.078 -25.75 1 96.81 129 ARG B C 1
ATOM 2969 O O . ARG B 1 129 ? 7.473 -16.625 -25.031 1 96.81 129 ARG B O 1
ATOM 2976 N N . GLU B 1 130 ? 6.301 -16.625 -26.969 1 94.94 130 GLU B N 1
ATOM 2977 C CA . GLU B 1 130 ? 7.137 -15.617 -27.609 1 94.94 130 GLU B CA 1
ATOM 2978 C C . GLU B 1 130 ? 6.918 -14.242 -26.984 1 94.94 130 GLU B C 1
ATOM 2980 O O . GLU B 1 130 ? 7.82 -13.398 -26.984 1 94.94 130 GLU B O 1
ATOM 2985 N N . ASP B 1 131 ? 5.754 -14.023 -26.406 1 96.25 131 ASP B N 1
ATOM 2986 C CA . ASP B 1 131 ? 5.422 -12.703 -25.906 1 96.25 131 ASP B CA 1
ATOM 2987 C C . ASP B 1 131 ? 5.742 -12.586 -24.406 1 96.25 131 ASP B C 1
ATOM 2989 O O . ASP B 1 131 ? 5.328 -11.633 -23.75 1 96.25 131 ASP B O 1
ATOM 2993 N N . VAL B 1 132 ? 6.488 -13.586 -23.891 1 97.81 132 VAL B N 1
ATOM 2994 C CA . VAL B 1 132 ? 6.809 -13.555 -22.469 1 97.81 132 VAL B CA 1
ATOM 2995 C C . VAL B 1 132 ? 8.32 -13.469 -22.281 1 97.81 132 VAL B C 1
ATOM 2997 O O . VAL B 1 132 ? 9.078 -14.164 -22.969 1 97.81 132 VAL B O 1
ATOM 3000 N N . ASP B 1 133 ? 8.727 -12.5 -21.438 1 97.62 133 ASP B N 1
ATOM 3001 C CA . ASP B 1 133 ? 10.094 -12.508 -20.922 1 97.62 133 ASP B CA 1
ATOM 3002 C C . ASP B 1 133 ? 10.281 -13.594 -19.859 1 97.62 133 ASP B C 1
ATOM 3004 O O . ASP B 1 133 ? 9.875 -13.422 -18.719 1 97.62 133 ASP B O 1
ATOM 3008 N N . GLY B 1 134 ? 10.93 -14.656 -20.234 1 96.94 134 GLY B N 1
ATOM 3009 C CA . GLY B 1 134 ? 11.047 -15.844 -19.406 1 96.94 134 GLY B CA 1
ATOM 3010 C C . GLY B 1 134 ? 11.82 -15.602 -18.125 1 96.94 134 GLY B C 1
ATOM 3011 O O . GLY B 1 134 ? 11.773 -16.406 -17.203 1 96.94 134 GLY B O 1
ATOM 3012 N N . ASP B 1 135 ? 12.531 -14.508 -18.031 1 96.94 135 ASP B N 1
ATOM 3013 C CA . ASP B 1 135 ? 13.32 -14.18 -16.844 1 96.94 135 ASP B CA 1
ATOM 3014 C C . ASP B 1 135 ? 12.539 -13.266 -15.906 1 96.94 135 ASP B C 1
ATOM 3016 O O . ASP B 1 135 ? 13.055 -12.852 -14.867 1 96.94 135 ASP B O 1
ATOM 3020 N N . SER B 1 136 ? 11.281 -12.953 -16.203 1 98.06 136 SER B N 1
ATOM 3021 C CA . SER B 1 136 ? 10.445 -12.039 -15.438 1 98.06 136 SER B CA 1
ATOM 3022 C C . SER B 1 136 ? 9.094 -12.664 -15.109 1 98.06 136 SER B C 1
ATOM 3024 O O . SER B 1 136 ? 8.062 -12.242 -15.633 1 98.06 136 SER B O 1
ATOM 3026 N N . LEU B 1 137 ? 9.125 -13.648 -14.25 1 98.81 137 LEU B N 1
ATOM 3027 C CA . LEU B 1 137 ? 7.898 -14.344 -13.859 1 98.81 137 LEU B CA 1
ATOM 3028 C C . LEU B 1 137 ? 7.488 -13.961 -12.438 1 98.81 137 LEU B C 1
ATOM 3030 O O . LEU B 1 137 ? 8.344 -13.828 -11.555 1 98.81 137 LEU B O 1
ATOM 3034 N N . GLY B 1 138 ? 6.25 -13.75 -12.25 1 98.94 138 GLY B N 1
ATOM 3035 C CA . GLY B 1 138 ? 5.66 -13.539 -10.938 1 98.94 138 GLY B CA 1
ATOM 3036 C C . GLY B 1 138 ? 4.66 -14.609 -10.555 1 98.94 138 GLY B C 1
ATOM 3037 O O . GLY B 1 138 ? 4.137 -15.32 -11.414 1 98.94 138 GLY B O 1
ATOM 3038 N N . LEU B 1 139 ? 4.438 -14.789 -9.281 1 98.94 139 LEU B N 1
ATOM 3039 C CA . LEU B 1 139 ? 3.461 -15.703 -8.703 1 98.94 139 LEU B CA 1
ATOM 3040 C C . LEU B 1 139 ? 2.473 -14.953 -7.816 1 98.94 139 LEU B C 1
ATOM 3042 O O . LEU B 1 139 ? 2.875 -14.125 -7 1 98.94 139 LEU B O 1
ATOM 3046 N N . THR B 1 140 ? 1.171 -15.164 -8.047 1 98.94 140 THR B N 1
ATOM 3047 C CA . THR B 1 140 ? 0.171 -14.578 -7.16 1 98.94 140 THR B CA 1
ATOM 3048 C C . THR B 1 140 ? -0.958 -15.57 -6.887 1 98.94 140 THR B C 1
ATOM 3050 O O . THR B 1 140 ? -1.139 -16.531 -7.637 1 98.94 140 THR B O 1
ATOM 3053 N N . GLY B 1 141 ? -1.617 -15.375 -5.809 1 98.81 141 GLY B N 1
ATOM 3054 C CA . GLY B 1 141 ? -2.75 -16.219 -5.477 1 98.81 141 GLY B CA 1
ATOM 3055 C C . GLY B 1 141 ? -3.602 -15.672 -4.348 1 98.81 141 GLY B C 1
ATOM 3056 O O . GLY B 1 141 ? -3.156 -14.805 -3.594 1 98.81 141 GLY B O 1
ATOM 3057 N N . PHE B 1 142 ? -4.797 -16.219 -4.23 1 98.62 142 PHE B N 1
ATOM 3058 C CA . PHE B 1 142 ? -5.828 -15.703 -3.332 1 98.62 142 PHE B CA 1
ATOM 3059 C C . PHE B 1 142 ? -6.336 -16.812 -2.412 1 98.62 142 PHE B C 1
ATOM 3061 O O . PHE B 1 142 ? -6.645 -17.906 -2.867 1 98.62 142 PHE B O 1
ATOM 3068 N N . CYS B 1 143 ? -6.496 -16.438 -1.062 1 98.06 143 CYS B N 1
ATOM 3069 C CA . CYS B 1 143 ? -6.988 -17.422 -0.101 1 98.06 143 CYS B CA 1
ATOM 3070 C C . CYS B 1 143 ? -6.117 -18.672 -0.103 1 98.06 143 CYS B C 1
ATOM 3072 O O . CYS B 1 143 ? -4.926 -18.609 0.193 1 98.06 143 CYS B O 1
ATOM 3074 N N . ALA B 1 144 ? -6.613 -19.828 -0.521 1 97.94 144 ALA B N 1
ATOM 3075 C CA . ALA B 1 144 ? -5.781 -21.016 -0.716 1 97.94 144 ALA B CA 1
ATOM 3076 C C . ALA B 1 144 ? -4.617 -20.719 -1.658 1 97.94 144 ALA B C 1
ATOM 3078 O O . ALA B 1 144 ? -3.492 -21.156 -1.419 1 97.94 144 ALA B O 1
ATOM 3079 N N . GLY B 1 145 ? -4.895 -19.984 -2.676 1 98.56 145 GLY B N 1
ATOM 3080 C CA . GLY B 1 145 ? -3.838 -19.562 -3.58 1 98.56 145 GLY B CA 1
ATOM 3081 C C . GLY B 1 145 ? -2.809 -18.656 -2.916 1 98.56 145 GLY B C 1
ATOM 3082 O O . GLY B 1 145 ? -1.638 -18.656 -3.301 1 98.56 145 GLY B O 1
ATOM 3083 N N . GLY B 1 146 ? -3.285 -17.797 -1.962 1 98.75 146 GLY B N 1
ATOM 3084 C CA . GLY B 1 146 ? -2.357 -17.016 -1.16 1 98.75 146 GLY B CA 1
ATOM 3085 C C . GLY B 1 146 ? -1.426 -17.875 -0.322 1 98.75 146 GLY B C 1
ATOM 3086 O O . GLY B 1 146 ? -0.228 -17.594 -0.235 1 98.75 146 GLY B O 1
ATOM 3087 N N . ARG B 1 147 ? -1.978 -18.891 0.3 1 98.69 147 ARG B N 1
ATOM 3088 C CA . ARG B 1 147 ? -1.135 -19.844 1.014 1 98.69 147 ARG B CA 1
ATOM 3089 C C . ARG B 1 147 ? -0.102 -20.469 0.082 1 98.69 147 ARG B C 1
ATOM 3091 O O . ARG B 1 147 ? 1.075 -20.578 0.433 1 98.69 147 ARG B O 1
ATOM 3098 N N . TYR B 1 148 ? -0.541 -20.891 -1.103 1 98.75 148 TYR B N 1
ATOM 3099 C CA . TYR B 1 148 ? 0.358 -21.547 -2.053 1 98.75 148 TYR B CA 1
ATOM 3100 C C . TYR B 1 148 ? 1.445 -20.578 -2.516 1 98.75 148 TYR B C 1
ATOM 3102 O O . TYR B 1 148 ? 2.594 -20.984 -2.713 1 98.75 148 TYR B O 1
ATOM 3110 N N . THR B 1 149 ? 1.092 -19.312 -2.734 1 98.88 149 THR B N 1
ATOM 3111 C CA . THR B 1 149 ? 2.094 -18.312 -3.092 1 98.88 149 THR B CA 1
ATOM 3112 C C . THR B 1 149 ? 3.176 -18.219 -2.02 1 98.88 149 THR B C 1
ATOM 3114 O O . THR B 1 149 ? 4.367 -18.266 -2.328 1 98.88 149 THR B O 1
ATOM 3117 N N . MET B 1 150 ? 2.744 -18.172 -0.749 1 98.75 150 MET B N 1
ATOM 3118 C CA . MET B 1 150 ? 3.666 -18.109 0.381 1 98.75 150 MET B CA 1
ATOM 3119 C C . MET B 1 150 ? 4.473 -19.391 0.5 1 98.75 150 MET B C 1
ATOM 3121 O O . MET B 1 150 ? 5.641 -19.359 0.889 1 98.75 150 MET B O 1
ATOM 3125 N N . LEU B 1 151 ? 3.869 -20.484 0.169 1 98.69 151 LEU B N 1
ATOM 3126 C CA . LEU B 1 151 ? 4.465 -21.812 0.335 1 98.69 151 LEU B CA 1
ATOM 3127 C C . LEU B 1 151 ? 5.492 -22.094 -0.755 1 98.69 151 LEU B C 1
ATOM 3129 O O . LEU B 1 151 ? 6.57 -22.625 -0.478 1 98.69 151 LEU B O 1
ATOM 3133 N N . PHE B 1 152 ? 5.195 -21.719 -2.037 1 98.62 152 PHE B N 1
ATOM 3134 C CA . PHE B 1 152 ? 5.98 -22.203 -3.17 1 98.62 152 PHE B CA 1
ATOM 3135 C C . PHE B 1 152 ? 7.066 -21.188 -3.533 1 98.62 152 PHE B C 1
ATOM 3137 O O . PHE B 1 152 ? 8.133 -21.578 -4.027 1 98.62 152 PHE B O 1
ATOM 3144 N N . LEU B 1 153 ? 6.855 -19.922 -3.277 1 98.5 153 LEU B N 1
ATOM 3145 C CA . LEU B 1 153 ? 7.777 -18.875 -3.725 1 98.5 153 LEU B CA 1
ATOM 3146 C C . LEU B 1 153 ? 9.188 -19.141 -3.195 1 98.5 153 LEU B C 1
ATOM 3148 O O . LEU B 1 153 ? 10.164 -19.016 -3.936 1 98.5 153 LEU B O 1
ATOM 3152 N N . PRO B 1 154 ? 9.406 -19.531 -1.925 1 97.62 154 PRO B N 1
ATOM 3153 C CA . PRO B 1 154 ? 10.75 -19.797 -1.398 1 97.62 154 PRO B CA 1
ATOM 3154 C C . PRO B 1 154 ? 11.469 -20.906 -2.148 1 97.62 154 PRO B C 1
ATOM 3156 O O . PRO B 1 154 ? 12.703 -20.922 -2.215 1 97.62 154 PRO B O 1
ATOM 3159 N N . GLY B 1 155 ? 10.875 -21.812 -2.83 1 95.12 155 GLY B N 1
ATOM 3160 C CA . GLY B 1 155 ? 11.5 -22.969 -3.467 1 95.12 155 GLY B CA 1
ATOM 3161 C C . GLY B 1 155 ? 11.469 -22.891 -4.98 1 95.12 155 GLY B C 1
ATOM 3162 O O . GLY B 1 155 ? 11.961 -23.797 -5.66 1 95.12 155 GLY B O 1
ATOM 3163 N N . MET B 1 156 ? 10.938 -21.797 -5.496 1 96.88 156 MET B N 1
ATOM 3164 C CA . MET B 1 156 ? 10.805 -21.688 -6.945 1 96.88 156 MET B CA 1
ATOM 3165 C C . MET B 1 156 ? 11.594 -20.484 -7.473 1 96.88 156 MET B C 1
ATOM 3167 O O . MET B 1 156 ? 11.055 -19.391 -7.566 1 96.88 156 MET B O 1
ATOM 3171 N N . GLU B 1 157 ? 12.75 -20.734 -7.945 1 95.56 157 GLU B N 1
ATOM 3172 C CA . GLU B 1 157 ? 13.703 -19.703 -8.297 1 95.56 157 GLU B CA 1
ATOM 3173 C C . GLU B 1 157 ? 13.328 -19.016 -9.609 1 95.56 157 GLU B C 1
ATOM 3175 O O . GLU B 1 157 ? 13.844 -17.953 -9.93 1 95.56 157 GLU B O 1
ATOM 3180 N N . GLU B 1 158 ? 12.477 -19.672 -10.336 1 96.44 158 GLU B N 1
ATOM 3181 C CA . GLU B 1 158 ? 12.086 -19.078 -11.609 1 96.44 158 GLU B CA 1
ATOM 3182 C C . GLU B 1 158 ? 11.219 -17.844 -11.398 1 96.44 158 GLU B C 1
ATOM 3184 O O . GLU B 1 158 ? 11.086 -17 -12.297 1 96.44 158 GLU B O 1
ATOM 3189 N N . PHE B 1 159 ? 10.562 -17.75 -10.234 1 98.62 159 PHE B N 1
ATOM 3190 C CA . PHE B 1 159 ? 9.75 -16.578 -9.945 1 98.62 159 PHE B CA 1
ATOM 3191 C C . PHE B 1 159 ? 10.586 -15.484 -9.305 1 98.62 159 PHE B C 1
ATOM 3193 O O . PHE B 1 159 ? 11.32 -15.734 -8.344 1 98.62 159 PHE B O 1
ATOM 3200 N N . ARG B 1 160 ? 10.414 -14.273 -9.789 1 98.44 160 ARG B N 1
ATOM 3201 C CA . ARG B 1 160 ? 11.211 -13.141 -9.336 1 98.44 160 ARG B CA 1
ATOM 3202 C C . ARG B 1 160 ? 10.398 -12.242 -8.406 1 98.44 160 ARG B C 1
ATOM 3204 O O . ARG B 1 160 ? 10.93 -11.281 -7.848 1 98.44 160 ARG B O 1
ATOM 3211 N N . SER B 1 161 ? 9.156 -12.555 -8.219 1 98.56 161 SER B N 1
ATOM 3212 C CA . SER B 1 161 ? 8.242 -11.734 -7.438 1 98.56 161 SER B CA 1
ATOM 3213 C C . SER B 1 161 ? 6.996 -12.508 -7.039 1 98.56 161 SER B C 1
ATOM 3215 O O . SER B 1 161 ? 6.562 -13.406 -7.766 1 98.56 161 SER B O 1
ATOM 3217 N N . GLY B 1 162 ? 6.41 -12.188 -5.887 1 98.88 162 GLY B N 1
ATOM 3218 C CA . GLY B 1 162 ? 5.172 -12.82 -5.457 1 98.88 162 GLY B CA 1
ATOM 3219 C C . GLY B 1 162 ? 4.219 -11.867 -4.773 1 98.88 162 GLY B C 1
ATOM 3220 O O . GLY B 1 162 ? 4.648 -10.922 -4.109 1 98.88 162 GLY B O 1
ATOM 3221 N N . VAL B 1 163 ? 2.941 -12.055 -4.938 1 98.94 163 VAL B N 1
ATOM 3222 C CA . VAL B 1 163 ? 1.903 -11.344 -4.195 1 98.94 163 VAL B CA 1
ATOM 3223 C C . VAL B 1 163 ? 0.935 -12.352 -3.574 1 98.94 163 VAL B C 1
ATOM 3225 O O . VAL B 1 163 ? 0.264 -13.102 -4.289 1 98.94 163 VAL B O 1
ATOM 3228 N N . ALA B 1 164 ? 0.852 -12.375 -2.283 1 98.94 164 ALA B N 1
ATOM 3229 C CA . ALA B 1 164 ? -0.035 -13.281 -1.562 1 98.94 164 ALA B CA 1
ATOM 3230 C C . ALA B 1 164 ? -1.234 -12.539 -0.985 1 98.94 164 ALA B C 1
ATOM 3232 O O . ALA B 1 164 ? -1.071 -11.609 -0.183 1 98.94 164 ALA B O 1
ATOM 3233 N N . TRP B 1 165 ? -2.406 -12.961 -1.39 1 98.75 165 TRP B N 1
ATOM 3234 C CA . TRP B 1 165 ? -3.648 -12.352 -0.934 1 98.75 165 TRP B CA 1
ATOM 3235 C C . TRP B 1 165 ? -4.289 -13.172 0.178 1 98.75 165 TRP B C 1
ATOM 3237 O O . TRP B 1 165 ? -4.652 -14.336 -0.033 1 98.75 165 TRP B O 1
ATOM 3247 N N . TYR B 1 166 ? -4.488 -12.562 1.387 1 97.94 166 TYR B N 1
ATOM 3248 C CA . TYR B 1 166 ? -5.16 -13.141 2.545 1 97.94 166 TYR B CA 1
ATOM 3249 C C . TYR B 1 166 ? -4.875 -14.633 2.652 1 97.94 166 TYR B C 1
ATOM 3251 O O . TYR B 1 166 ? -5.801 -15.445 2.758 1 97.94 166 TYR B O 1
ATOM 3259 N N . GLY B 1 167 ? -3.508 -14.938 2.557 1 98.38 167 GLY B N 1
ATOM 3260 C CA . GLY B 1 167 ? -3.033 -16.312 2.666 1 98.38 167 GLY B CA 1
ATOM 3261 C C . GLY B 1 167 ? -2.947 -16.797 4.102 1 98.38 167 GLY B C 1
ATOM 3262 O O . GLY B 1 167 ? -3.391 -16.109 5.023 1 98.38 167 GLY B O 1
ATOM 3263 N N . PHE B 1 168 ? -2.416 -18 4.266 1 98.19 168 PHE B N 1
ATOM 3264 C CA . PHE B 1 168 ? -2.346 -18.703 5.547 1 98.19 168 PHE B CA 1
ATOM 3265 C C . PHE B 1 168 ? -0.914 -19.109 5.855 1 98.19 168 PHE B C 1
ATOM 3267 O O . PHE B 1 168 ? -0.53 -20.266 5.613 1 98.19 168 PHE B O 1
ATOM 3274 N N . PRO B 1 169 ? -0.17 -18.25 6.492 1 98.19 169 PRO B N 1
ATOM 3275 C CA . PRO B 1 169 ? 1.25 -18.547 6.688 1 98.19 169 PRO B CA 1
ATOM 3276 C C . PRO B 1 169 ? 1.48 -19.703 7.672 1 98.19 169 PRO B C 1
ATOM 3278 O O . PRO B 1 169 ? 2.533 -20.344 7.641 1 98.19 169 PRO B O 1
ATOM 3281 N N . TYR B 1 170 ? 0.458 -20.016 8.5 1 97.81 170 TYR B N 1
ATOM 3282 C CA . TYR B 1 170 ? 0.696 -21.016 9.539 1 97.81 170 TYR B CA 1
ATOM 3283 C C . TYR B 1 170 ? -0.223 -22.219 9.367 1 97.81 170 TYR B C 1
ATOM 3285 O O . TYR B 1 170 ? -0.417 -23 10.305 1 97.81 170 TYR B O 1
ATOM 3293 N N . SER B 1 171 ? -0.772 -22.344 8.242 1 96.31 171 SER B N 1
ATOM 3294 C CA . SER B 1 171 ? -1.656 -23.469 7.957 1 96.31 171 SER B CA 1
ATOM 3295 C C . SER B 1 171 ? -0.942 -24.531 7.137 1 96.31 171 SER B C 1
ATOM 3297 O O . SER B 1 171 ? -0.223 -24.219 6.188 1 96.31 171 SER B O 1
ATOM 3299 N N . GLY B 1 172 ? -1.231 -25.812 7.445 1 94.25 172 GLY B N 1
ATOM 3300 C CA . GLY B 1 172 ? -0.732 -26.938 6.676 1 94.25 172 GLY B CA 1
ATOM 3301 C C . GLY B 1 172 ? -1.597 -27.266 5.473 1 94.25 172 GLY B C 1
ATOM 3302 O O . GLY B 1 172 ? -1.354 -28.266 4.781 1 94.25 172 GLY B O 1
ATOM 3303 N N . GLY B 1 173 ? -2.566 -26.469 5.293 1 94.62 173 GLY B N 1
ATOM 3304 C CA . GLY B 1 173 ? -3.451 -26.672 4.156 1 94.62 173 GLY B CA 1
ATOM 3305 C C . GLY B 1 173 ? -4.441 -27.797 4.363 1 94.62 173 GLY B C 1
ATOM 3306 O O . GLY B 1 173 ? -4.824 -28.094 5.496 1 94.62 173 GLY B O 1
ATOM 3307 N N . PHE B 1 174 ? -4.887 -28.297 3.271 1 92.25 174 PHE B N 1
ATOM 3308 C CA . PHE B 1 174 ? -5.996 -29.25 3.273 1 92.25 174 PHE B CA 1
ATOM 3309 C C . PHE B 1 174 ? -5.543 -30.609 3.783 1 92.25 174 PHE B C 1
ATOM 3311 O O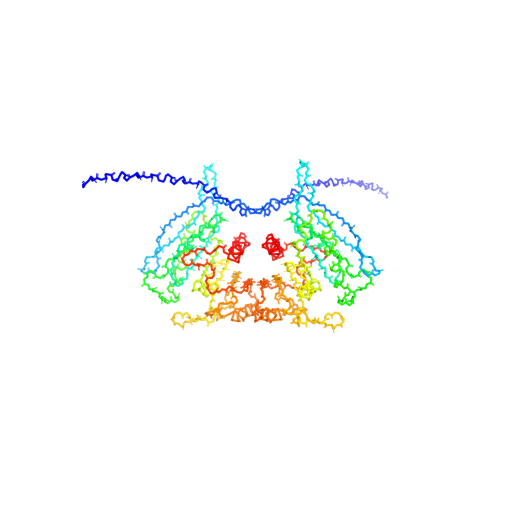 . PHE B 1 174 ? -6.355 -31.391 4.277 1 92.25 174 PHE B O 1
ATOM 3318 N N . ASN B 1 175 ? -4.312 -30.844 3.705 1 93.69 175 ASN B N 1
ATOM 3319 C CA . ASN B 1 175 ? -3.783 -32.156 4.059 1 93.69 175 ASN B CA 1
ATOM 3320 C C . ASN B 1 175 ? -2.797 -32.062 5.219 1 93.69 175 ASN B C 1
ATOM 3322 O O . ASN B 1 175 ? -2.014 -33 5.441 1 93.69 175 ASN B O 1
ATOM 3326 N N . ASP B 1 176 ? -2.83 -30.906 5.895 1 93.25 176 ASP B N 1
ATOM 3327 C CA . ASP B 1 176 ? -1.99 -30.672 7.062 1 93.25 176 ASP B CA 1
ATOM 3328 C C . ASP B 1 176 ? -0.522 -30.953 6.758 1 93.25 176 ASP B C 1
ATOM 3330 O O . ASP B 1 176 ? 0.12 -31.734 7.457 1 93.25 176 ASP B O 1
ATOM 3334 N N . GLU B 1 177 ? -0.05 -30.328 5.699 1 95.31 177 GLU B N 1
ATOM 3335 C CA . GLU B 1 177 ? 1.326 -30.484 5.234 1 95.31 177 GLU B CA 1
ATOM 3336 C C . GLU B 1 177 ? 2.207 -29.344 5.73 1 95.31 177 GLU B C 1
ATOM 3338 O O . GLU B 1 177 ? 2.115 -28.938 6.891 1 95.31 177 GLU B O 1
ATOM 3343 N N . ALA B 1 178 ? 3.225 -28.953 4.977 1 94.25 178 ALA B N 1
ATOM 3344 C CA . ALA B 1 178 ? 4.145 -27.891 5.402 1 94.25 178 ALA B CA 1
ATOM 3345 C C . ALA B 1 178 ? 3.426 -26.562 5.52 1 94.25 178 ALA B C 1
ATOM 3347 O O . ALA B 1 178 ? 2.52 -26.266 4.734 1 94.25 178 ALA B O 1
ATOM 3348 N N . ARG B 1 179 ? 3.82 -25.891 6.48 1 97.75 179 ARG B N 1
ATOM 3349 C CA . ARG B 1 179 ? 3.33 -24.531 6.629 1 97.75 179 ARG B CA 1
ATOM 3350 C C . ARG B 1 179 ? 4.254 -23.531 5.926 1 97.75 179 ARG B C 1
ATOM 3352 O O . ARG B 1 179 ? 5.48 -23.641 6.023 1 97.75 179 ARG B O 1
ATOM 3359 N N . PRO B 1 180 ? 3.689 -22.5 5.211 1 98.56 180 PRO B N 1
ATOM 3360 C CA . PRO B 1 180 ? 4.535 -21.484 4.57 1 98.56 180 PRO B CA 1
ATOM 3361 C C . PRO B 1 180 ? 5.582 -20.906 5.516 1 98.56 180 PRO B C 1
ATOM 3363 O O . PRO B 1 180 ? 6.727 -20.688 5.117 1 98.56 180 PRO B O 1
ATOM 3366 N N . ALA B 1 181 ? 5.219 -20.688 6.789 1 98 181 ALA B N 1
ATOM 3367 C CA . ALA B 1 181 ? 6.105 -20.062 7.766 1 98 181 ALA B CA 1
ATOM 3368 C C . ALA B 1 181 ? 7.34 -20.922 8.016 1 98 181 ALA B C 1
ATOM 3370 O O . ALA B 1 181 ? 8.375 -20.422 8.453 1 98 181 ALA B O 1
ATOM 3371 N N . ASP B 1 182 ? 7.23 -22.203 7.668 1 97.06 182 ASP B N 1
ATOM 3372 C CA . ASP B 1 182 ? 8.344 -23.125 7.879 1 97.06 182 ASP B CA 1
ATOM 3373 C C . ASP B 1 182 ? 9.383 -23 6.766 1 97.06 182 ASP B C 1
ATOM 3375 O O . ASP B 1 182 ? 10.492 -23.516 6.891 1 97.06 182 ASP B O 1
ATOM 3379 N N . LEU B 1 183 ? 9.062 -22.297 5.727 1 97.56 183 LEU B N 1
ATOM 3380 C CA . LEU B 1 183 ? 9.914 -22.312 4.539 1 97.56 183 LEU B CA 1
ATOM 3381 C C . LEU B 1 183 ? 10.453 -20.906 4.242 1 97.56 183 LEU B C 1
ATOM 3383 O O . LEU B 1 183 ? 10.984 -20.656 3.158 1 97.56 183 LEU B O 1
ATOM 3387 N N . ILE B 1 184 ? 10.422 -19.984 5.16 1 97 184 ILE B N 1
ATOM 3388 C CA . ILE B 1 184 ? 10.758 -18.578 4.996 1 97 184 ILE B CA 1
ATOM 3389 C C . ILE B 1 184 ? 12.211 -18.453 4.547 1 97 184 ILE B C 1
ATOM 3391 O O . ILE B 1 184 ? 12.547 -17.578 3.74 1 97 184 ILE B O 1
ATOM 3395 N N . ASP B 1 185 ? 13.07 -19.297 5.012 1 97.06 185 ASP B N 1
ATOM 3396 C CA . ASP B 1 185 ? 14.508 -19.156 4.77 1 97.06 185 ASP B CA 1
ATOM 3397 C C . ASP B 1 185 ? 14.82 -19.297 3.283 1 97.06 185 ASP B C 1
ATOM 3399 O O . ASP B 1 185 ? 15.805 -18.734 2.797 1 97.06 185 ASP B O 1
ATOM 3403 N N . GLY B 1 186 ? 14.008 -20.016 2.545 1 97.81 186 GLY B N 1
ATOM 3404 C CA . GLY B 1 186 ? 14.25 -20.234 1.129 1 97.81 186 GLY B CA 1
ATOM 3405 C C . GLY B 1 186 ? 13.766 -19.094 0.254 1 97.81 186 GLY B C 1
ATOM 3406 O O . GLY B 1 186 ? 14.023 -19.078 -0.952 1 97.81 186 GLY B O 1
ATOM 3407 N N . LEU B 1 187 ? 13.125 -18.094 0.858 1 98.19 187 LEU B N 1
ATOM 3408 C CA . LEU B 1 187 ? 12.555 -17.016 0.066 1 98.19 187 LEU B CA 1
ATOM 3409 C C . LEU B 1 187 ? 13.648 -16.094 -0.469 1 98.19 187 LEU B C 1
ATOM 3411 O O . LEU B 1 187 ? 14.43 -15.531 0.305 1 98.19 187 LEU B O 1
ATOM 3415 N N . ALA B 1 188 ? 13.711 -15.984 -1.799 1 97.31 188 ALA B N 1
ATOM 3416 C CA . ALA B 1 188 ? 14.703 -15.125 -2.436 1 97.31 188 ALA B CA 1
ATOM 3417 C C . ALA B 1 188 ? 14.031 -13.945 -3.135 1 97.31 188 ALA B C 1
ATOM 3419 O O . ALA B 1 188 ? 14.57 -12.836 -3.16 1 97.31 188 ALA B O 1
ATOM 3420 N N . ALA B 1 189 ? 12.891 -14.172 -3.691 1 98.06 189 ALA B N 1
ATOM 3421 C CA . ALA B 1 189 ? 12.156 -13.141 -4.422 1 98.06 189 ALA B CA 1
ATOM 3422 C C . ALA B 1 189 ? 11.414 -12.219 -3.467 1 98.06 189 ALA B C 1
ATOM 3424 O O . ALA B 1 189 ? 10.992 -12.641 -2.387 1 98.06 189 ALA B O 1
ATOM 3425 N N . PRO B 1 190 ? 11.242 -10.906 -3.801 1 98.44 190 PRO B N 1
ATOM 3426 C CA . PRO B 1 190 ? 10.352 -10.039 -3.023 1 98.44 190 PRO B CA 1
ATOM 3427 C C . PRO B 1 190 ? 8.906 -10.547 -2.994 1 98.44 190 PRO B C 1
ATOM 3429 O O . PRO B 1 190 ? 8.43 -11.102 -3.984 1 98.44 190 PRO B O 1
ATOM 3432 N N . ILE B 1 191 ? 8.266 -10.359 -1.85 1 98.88 191 ILE B N 1
ATOM 3433 C CA . ILE B 1 191 ? 6.871 -10.766 -1.736 1 98.88 191 ILE B CA 1
ATOM 3434 C C . ILE B 1 191 ? 6.043 -9.625 -1.16 1 98.88 191 ILE B C 1
ATOM 3436 O O . ILE B 1 191 ? 6.488 -8.93 -0.242 1 98.88 191 ILE B O 1
ATOM 3440 N N . LEU B 1 192 ? 4.938 -9.297 -1.777 1 98.88 192 LEU B N 1
ATOM 3441 C CA . LEU B 1 192 ? 3.914 -8.414 -1.229 1 98.88 192 LEU B CA 1
ATOM 3442 C C . LEU B 1 192 ? 2.787 -9.219 -0.589 1 98.88 192 LEU B C 1
ATOM 3444 O O . LEU B 1 192 ? 2.248 -10.141 -1.208 1 98.88 192 LEU B O 1
ATOM 3448 N N . ILE B 1 193 ? 2.482 -8.898 0.644 1 98.88 193 ILE B N 1
ATOM 3449 C CA . ILE B 1 193 ? 1.375 -9.508 1.366 1 98.88 193 ILE B CA 1
ATOM 3450 C C . ILE B 1 193 ? 0.242 -8.5 1.531 1 98.88 193 ILE B C 1
ATOM 3452 O O . ILE B 1 193 ? 0.463 -7.383 2 1 98.88 193 ILE B O 1
ATOM 3456 N N . ILE B 1 194 ? -0.962 -8.859 1.09 1 98.94 194 ILE B N 1
ATOM 3457 C CA . ILE B 1 194 ? -2.143 -8.008 1.209 1 98.94 194 ILE B CA 1
ATOM 3458 C C . ILE B 1 194 ? -3.205 -8.719 2.049 1 98.94 194 ILE B C 1
ATOM 3460 O O . ILE B 1 194 ? -3.553 -9.875 1.777 1 98.94 194 ILE B O 1
ATOM 3464 N N . HIS B 1 195 ? -3.756 -8.031 3.062 1 98.81 195 HIS B N 1
ATOM 3465 C CA . HIS B 1 195 ? -4.613 -8.703 4.035 1 98.81 195 HIS B CA 1
ATOM 3466 C C . HIS B 1 195 ? -5.613 -7.727 4.648 1 98.81 195 HIS B C 1
ATOM 3468 O O . HIS B 1 195 ? -5.402 -6.512 4.621 1 98.81 195 HIS B O 1
ATOM 3474 N N . GLY B 1 196 ? -6.754 -8.219 5.086 1 98.31 196 GLY B N 1
ATOM 3475 C CA . GLY B 1 196 ? -7.734 -7.469 5.855 1 98.31 196 GLY B CA 1
ATOM 3476 C C . GLY B 1 196 ? -7.742 -7.832 7.328 1 98.31 196 GLY B C 1
ATOM 3477 O O . GLY B 1 196 ? -7.488 -8.984 7.691 1 98.31 196 GLY B O 1
ATOM 3478 N N . THR B 1 197 ? -8.172 -6.887 8.172 1 97.75 197 THR B N 1
ATOM 3479 C CA . THR B 1 197 ? -8.094 -7.137 9.609 1 97.75 197 THR B CA 1
ATOM 3480 C C . THR B 1 197 ? -9.289 -7.973 10.07 1 97.75 197 THR B C 1
ATOM 3482 O O . THR B 1 197 ? -9.266 -8.539 11.164 1 97.75 197 THR B O 1
ATOM 3485 N N . ARG B 1 198 ? -10.336 -8.07 9.281 1 97.06 198 ARG B N 1
ATOM 3486 C CA . ARG B 1 198 ? -11.508 -8.836 9.688 1 97.06 198 ARG B CA 1
ATOM 3487 C C . ARG B 1 198 ? -11.516 -10.211 9.031 1 97.06 198 ARG B C 1
ATOM 3489 O O . ARG B 1 198 ? -12.578 -10.812 8.844 1 97.06 198 ARG B O 1
ATOM 3496 N N . ASP B 1 199 ? -10.359 -10.625 8.602 1 97.44 199 ASP B N 1
ATOM 3497 C CA . ASP B 1 199 ? -10.18 -11.977 8.078 1 97.44 199 ASP B CA 1
ATOM 3498 C C . ASP B 1 199 ? -10.219 -13.008 9.203 1 97.44 199 ASP B C 1
ATOM 3500 O O . ASP B 1 199 ? -9.211 -13.234 9.875 1 97.44 199 ASP B O 1
ATOM 3504 N N . VAL B 1 200 ? -11.297 -13.734 9.383 1 95.31 200 VAL B N 1
ATOM 3505 C CA . VAL B 1 200 ? -11.492 -14.641 10.508 1 95.31 200 VAL B CA 1
ATOM 3506 C C . VAL B 1 200 ? -10.711 -15.93 10.266 1 95.31 200 VAL B C 1
ATOM 3508 O O . VAL B 1 200 ? -9.977 -16.391 11.148 1 95.31 200 VAL B O 1
ATOM 3511 N N . PRO B 1 201 ? -10.773 -16.516 9.008 1 95.62 201 PRO B N 1
ATOM 3512 C CA . PRO B 1 201 ? -10.039 -17.75 8.797 1 95.62 201 PRO B CA 1
ATOM 3513 C C . PRO B 1 201 ? -8.523 -17.562 8.883 1 95.62 201 PRO B C 1
ATOM 3515 O O . PRO B 1 201 ? -7.797 -18.516 9.195 1 95.62 201 PRO B O 1
ATOM 3518 N N . SER B 1 202 ? -8.016 -16.453 8.539 1 97.19 202 SER B N 1
ATOM 3519 C CA . SER B 1 202 ? -6.605 -16.094 8.617 1 97.19 202 SER B CA 1
ATOM 3520 C C . SER B 1 202 ? -6.406 -14.797 9.398 1 97.19 202 SER B C 1
ATOM 3522 O O . SER B 1 202 ? -6.203 -13.734 8.805 1 97.19 202 SER B O 1
ATOM 3524 N N . PRO B 1 203 ? -6.41 -14.906 10.695 1 97.5 203 PRO B N 1
ATOM 3525 C CA . PRO B 1 203 ? -6.391 -13.695 11.523 1 97.5 203 PRO B CA 1
ATOM 3526 C C . PRO B 1 203 ? -5.184 -12.805 11.242 1 97.5 203 PRO B C 1
ATOM 3528 O O . PRO B 1 203 ? -4.078 -13.305 11.016 1 97.5 203 PRO B O 1
ATOM 3531 N N . ILE B 1 204 ? -5.352 -11.5 11.305 1 97.88 204 ILE B N 1
ATOM 3532 C CA . ILE B 1 204 ? -4.352 -10.492 10.969 1 97.88 204 ILE B CA 1
ATOM 3533 C C . ILE B 1 204 ? -3.145 -10.633 11.891 1 97.88 204 ILE B C 1
ATOM 3535 O O . ILE B 1 204 ? -2.008 -10.391 11.477 1 97.88 204 ILE B O 1
ATOM 3539 N N . SER B 1 205 ? -3.342 -11.062 13.133 1 96.75 205 SER B N 1
ATOM 3540 C CA . SER B 1 205 ? -2.234 -11.258 14.062 1 96.75 205 SER B CA 1
ATOM 3541 C C . SER B 1 205 ? -1.218 -12.25 13.516 1 96.75 205 SER B C 1
ATOM 3543 O O . SER B 1 205 ? -0.011 -12.07 13.688 1 96.75 205 SER B O 1
ATOM 3545 N N . GLY B 1 206 ? -1.686 -13.328 12.82 1 97.38 206 GLY B N 1
ATOM 3546 C CA . GLY B 1 206 ? -0.789 -14.289 12.195 1 97.38 206 GLY B CA 1
ATOM 3547 C C . GLY B 1 206 ? 0.033 -13.688 11.07 1 97.38 206 GLY B C 1
ATOM 3548 O O . GLY B 1 206 ? 1.175 -14.094 10.844 1 97.38 206 GLY B O 1
ATOM 3549 N N . ILE B 1 207 ? -0.52 -12.711 10.383 1 98.38 207 ILE B N 1
ATOM 3550 C CA . ILE B 1 207 ? 0.17 -12.031 9.289 1 98.38 207 ILE B CA 1
ATOM 3551 C C . ILE B 1 207 ? 1.266 -11.133 9.852 1 98.38 207 ILE B C 1
ATOM 3553 O O . ILE B 1 207 ? 2.369 -11.07 9.305 1 98.38 207 ILE B O 1
ATOM 3557 N N . TYR B 1 208 ? 0.972 -10.406 10.977 1 97.56 208 TYR B N 1
ATOM 3558 C CA . TYR B 1 208 ? 2.006 -9.617 11.641 1 97.56 208 TYR B CA 1
ATOM 3559 C C . TYR B 1 208 ? 3.148 -10.508 12.117 1 97.56 208 TYR B C 1
ATOM 3561 O O . TYR B 1 208 ? 4.32 -10.164 11.945 1 97.56 208 TYR B O 1
ATOM 3569 N N . ASP B 1 209 ? 2.83 -11.703 12.656 1 97.44 209 ASP B N 1
ATOM 3570 C CA . ASP B 1 209 ? 3.846 -12.656 13.094 1 97.44 209 ASP B CA 1
ATOM 3571 C C . ASP B 1 209 ? 4.695 -13.133 11.914 1 97.44 209 ASP B C 1
ATOM 3573 O O . ASP B 1 209 ? 5.922 -13.211 12.023 1 97.44 209 ASP B O 1
ATOM 3577 N N . TYR B 1 210 ? 4.039 -13.516 10.828 1 98.5 210 TYR B N 1
ATOM 3578 C CA . TYR B 1 210 ? 4.738 -13.961 9.633 1 98.5 210 TYR B CA 1
ATOM 3579 C C . TYR B 1 210 ? 5.652 -12.867 9.094 1 98.5 210 TYR B C 1
ATOM 3581 O O . TYR B 1 210 ? 6.789 -13.133 8.703 1 98.5 210 TYR B O 1
ATOM 3589 N N . SER B 1 211 ? 5.188 -11.586 9.094 1 98.06 211 SER B N 1
ATOM 3590 C CA . SER B 1 211 ? 5.977 -10.438 8.664 1 98.06 211 SER B CA 1
ATOM 3591 C C . SER B 1 211 ? 7.203 -10.242 9.547 1 98.06 211 SER B C 1
ATOM 3593 O O . SER B 1 211 ? 8.297 -9.961 9.047 1 98.06 211 SER B O 1
ATOM 3595 N N . ALA B 1 212 ? 7.023 -10.383 10.797 1 97.31 212 ALA B N 1
ATOM 3596 C CA . ALA B 1 212 ? 8.141 -10.281 11.727 1 97.31 212 ALA B CA 1
ATOM 3597 C C . ALA B 1 212 ? 9.188 -11.359 11.461 1 97.31 212 ALA B C 1
ATOM 3599 O O . ALA B 1 212 ? 10.391 -11.102 11.516 1 97.31 212 ALA B O 1
ATOM 3600 N N . ALA B 1 213 ? 8.711 -12.594 11.18 1 98.06 213 ALA B N 1
ATOM 3601 C CA . ALA B 1 213 ? 9.617 -13.703 10.867 1 98.06 213 ALA B CA 1
ATOM 3602 C C . ALA B 1 213 ? 10.383 -13.438 9.578 1 98.06 213 ALA B C 1
ATOM 3604 O O . ALA B 1 213 ? 11.594 -13.688 9.508 1 98.06 213 ALA B O 1
ATOM 3605 N N . LEU B 1 214 ? 9.672 -12.938 8.555 1 98.5 214 LEU B N 1
ATOM 3606 C CA . LEU B 1 214 ? 10.328 -12.555 7.309 1 98.5 214 LEU B CA 1
ATOM 3607 C C . LEU B 1 214 ? 11.414 -11.516 7.566 1 98.5 214 LEU B C 1
ATOM 3609 O O . LEU B 1 214 ? 12.523 -11.625 7.023 1 98.5 214 LEU B O 1
ATOM 3613 N N . ASP B 1 215 ? 11.055 -10.562 8.391 1 97.5 215 ASP B N 1
ATOM 3614 C CA . ASP B 1 215 ? 11.992 -9.492 8.719 1 97.5 215 ASP B CA 1
ATOM 3615 C C . ASP B 1 215 ? 13.227 -10.039 9.438 1 97.5 215 ASP B C 1
ATOM 3617 O O . ASP B 1 215 ? 14.359 -9.703 9.086 1 97.5 215 ASP B O 1
ATOM 3621 N N . ALA B 1 216 ? 13.008 -10.859 10.414 1 97 216 ALA B N 1
ATOM 3622 C CA . ALA B 1 216 ? 14.094 -11.453 11.188 1 97 216 ALA B CA 1
ATOM 3623 C C . ALA B 1 216 ? 15.023 -12.266 10.289 1 97 216 ALA B C 1
ATOM 3625 O O . ALA B 1 216 ? 16.234 -12.312 10.523 1 97 216 ALA B O 1
ATOM 3626 N N . ALA B 1 217 ? 14.461 -12.875 9.25 1 97.81 217 ALA B N 1
ATOM 3627 C CA . ALA B 1 217 ? 15.227 -13.703 8.32 1 97.81 217 ALA B CA 1
ATOM 3628 C C . ALA B 1 217 ? 15.867 -12.859 7.227 1 97.81 217 ALA B C 1
ATOM 3630 O O . ALA B 1 217 ? 16.547 -13.383 6.348 1 97.81 217 ALA B O 1
ATOM 3631 N N . GLY B 1 218 ? 15.609 -11.562 7.207 1 97.19 218 GLY B N 1
ATOM 3632 C CA . GLY B 1 218 ? 16.188 -10.656 6.227 1 97.19 218 GLY B CA 1
ATOM 3633 C C . GLY B 1 218 ? 15.586 -10.797 4.848 1 97.19 218 GLY B C 1
ATOM 3634 O O . GLY B 1 218 ? 16.234 -10.5 3.842 1 97.19 218 GLY B O 1
ATOM 3635 N N . LYS B 1 219 ? 14.352 -11.336 4.75 1 98.06 219 LYS B N 1
ATOM 3636 C CA . LYS B 1 219 ? 13.672 -11.508 3.467 1 98.06 219 LYS B CA 1
ATOM 3637 C C . LYS B 1 219 ? 12.883 -10.25 3.1 1 98.06 219 LYS B C 1
ATOM 3639 O O . LYS B 1 219 ? 12.156 -9.703 3.93 1 98.06 219 LYS B O 1
ATOM 3644 N N . TYR B 1 220 ? 13 -9.781 1.886 1 97.69 220 TYR B N 1
ATOM 3645 C CA . TYR B 1 220 ? 12.281 -8.57 1.508 1 97.69 220 TYR B CA 1
ATOM 3646 C C . TYR B 1 220 ? 10.789 -8.852 1.338 1 97.69 220 TYR B C 1
ATOM 3648 O O . TYR B 1 220 ? 10.406 -9.789 0.641 1 97.69 220 TYR B O 1
ATOM 3656 N N . PHE B 1 221 ? 10.023 -8.055 1.953 1 98.69 221 PHE B N 1
ATOM 3657 C CA . PHE B 1 221 ? 8.578 -8.094 1.796 1 98.69 221 PHE B CA 1
ATOM 3658 C C . PHE B 1 221 ? 7.98 -6.699 1.943 1 98.69 221 PHE B C 1
ATOM 3660 O O . PHE B 1 221 ? 8.625 -5.789 2.469 1 98.69 221 PHE B O 1
ATOM 3667 N N . GLU B 1 222 ? 6.879 -6.508 1.406 1 98.81 222 GLU B N 1
ATOM 3668 C CA . GLU B 1 222 ? 5.953 -5.422 1.718 1 98.81 222 GLU B CA 1
ATOM 3669 C C . GLU B 1 222 ? 4.633 -5.957 2.254 1 98.81 222 GLU B C 1
ATOM 3671 O O . GLU B 1 222 ? 4.219 -7.07 1.912 1 98.81 222 GLU B O 1
ATOM 3676 N N . LEU B 1 223 ? 4.035 -5.215 3.156 1 98.88 223 LEU B N 1
ATOM 3677 C CA . LEU B 1 223 ? 2.746 -5.566 3.744 1 98.88 223 LEU B CA 1
ATOM 3678 C C . LEU B 1 223 ? 1.742 -4.43 3.574 1 98.88 223 LEU B C 1
ATOM 3680 O O . LEU B 1 223 ? 2.051 -3.273 3.873 1 98.88 223 LEU B O 1
ATOM 3684 N N . LYS B 1 224 ? 0.644 -4.68 3.018 1 98.88 224 LYS B N 1
ATOM 3685 C CA . LYS B 1 224 ? -0.482 -3.754 2.945 1 98.88 224 LYS B CA 1
ATOM 3686 C C . LYS B 1 224 ? -1.704 -4.316 3.666 1 98.88 224 LYS B C 1
ATOM 3688 O O . LYS B 1 224 ? -2.16 -5.418 3.355 1 98.88 224 LYS B O 1
ATOM 3693 N N . VAL B 1 225 ? -2.201 -3.605 4.652 1 98.75 225 VAL B N 1
ATOM 3694 C CA . VAL B 1 225 ? -3.336 -4.02 5.473 1 98.75 225 VAL B CA 1
ATOM 3695 C C . VAL B 1 225 ? -4.496 -3.047 5.277 1 98.75 225 VAL B C 1
ATOM 3697 O O . VAL B 1 225 ? -4.297 -1.831 5.258 1 98.75 225 VAL B O 1
ATOM 3700 N N . TYR B 1 226 ? -5.691 -3.555 5.117 1 98.44 226 TYR B N 1
ATOM 3701 C CA . TYR B 1 226 ? -6.922 -2.775 5.055 1 98.44 226 TYR B CA 1
ATOM 3702 C C . TYR B 1 226 ? -7.828 -3.092 6.238 1 98.44 226 TYR B C 1
ATOM 3704 O O . TYR B 1 226 ? -8.383 -4.188 6.328 1 98.44 226 TYR B O 1
ATOM 3712 N N . GLN B 1 227 ? -8 -2.127 7.125 1 98.12 227 GLN B N 1
ATOM 3713 C CA . GLN B 1 227 ? -8.859 -2.338 8.281 1 98.12 227 GLN B CA 1
ATOM 3714 C C . GLN B 1 227 ? -10.305 -2.611 7.855 1 98.12 227 GLN B C 1
ATOM 3716 O O . GLN B 1 227 ? -10.836 -1.928 6.98 1 98.12 227 GLN B O 1
ATOM 3721 N N . GLY B 1 228 ? -10.867 -3.65 8.344 1 97 228 GLY B N 1
ATOM 3722 C CA . GLY B 1 228 ? -12.281 -3.932 8.156 1 97 228 GLY B CA 1
ATOM 3723 C C . GLY B 1 228 ? -12.547 -4.934 7.047 1 97 228 GLY B C 1
ATOM 3724 O O . GLY B 1 228 ? -13.641 -5.492 6.957 1 97 228 GLY B O 1
ATOM 3725 N N . GLU B 1 229 ? -11.594 -5.133 6.172 1 96.81 229 GLU B N 1
ATOM 3726 C CA . GLU B 1 229 ? -11.781 -6.074 5.074 1 96.81 229 GLU B CA 1
ATOM 3727 C C . GLU B 1 229 ? -11.703 -7.516 5.562 1 96.81 229 GLU B C 1
ATOM 3729 O O . GLU B 1 229 ? -10.867 -7.848 6.41 1 96.81 229 GLU B O 1
ATOM 3734 N N . GLY B 1 230 ? -12.641 -8.328 5.098 1 95.69 230 GLY B N 1
ATOM 3735 C CA . GLY B 1 230 ? -12.695 -9.734 5.473 1 95.69 230 GLY B CA 1
ATOM 3736 C C . GLY B 1 230 ? -11.938 -10.641 4.52 1 95.69 230 GLY B C 1
ATOM 3737 O O . GLY B 1 230 ? -11.227 -10.156 3.639 1 95.69 230 GLY B O 1
ATOM 3738 N N . HIS B 1 231 ? -12.117 -11.984 4.797 1 94.25 231 HIS B N 1
ATOM 3739 C CA . HIS B 1 231 ? -11.477 -12.977 3.947 1 94.25 231 HIS B CA 1
ATOM 3740 C C . HIS B 1 231 ? -12.039 -12.938 2.531 1 94.25 231 HIS B C 1
ATOM 3742 O O . HIS B 1 231 ? -13.258 -12.906 2.342 1 94.25 231 HIS B O 1
ATOM 3748 N N . GLY B 1 232 ? -11.219 -12.82 1.479 1 95.06 232 GLY B N 1
ATOM 3749 C CA . GLY B 1 232 ? -11.672 -12.859 0.098 1 95.06 232 GLY B CA 1
ATOM 3750 C C . GLY B 1 232 ? -12.281 -11.547 -0.361 1 95.06 232 GLY B C 1
ATOM 3751 O O . GLY B 1 232 ? -13.188 -11.539 -1.201 1 95.06 232 GLY B O 1
ATOM 3752 N N . PHE B 1 233 ? -11.867 -10.453 0.161 1 93.44 233 PHE B N 1
ATOM 3753 C CA . PHE B 1 233 ? -12.516 -9.172 -0.077 1 93.44 233 PHE B CA 1
ATOM 3754 C C . PHE B 1 233 ? -12.312 -8.727 -1.52 1 93.44 233 PHE B C 1
ATOM 3756 O O . PHE B 1 233 ? -12.891 -7.727 -1.953 1 93.44 233 PHE B O 1
ATOM 3763 N N . MET B 1 234 ? -11.617 -9.516 -2.316 1 95.75 234 MET B N 1
ATOM 3764 C CA . MET B 1 234 ? -11.422 -9.164 -3.723 1 95.75 234 MET B CA 1
ATOM 3765 C C . MET B 1 234 ? -12.531 -9.75 -4.59 1 95.75 234 MET B C 1
ATOM 3767 O O . MET B 1 234 ? -12.695 -9.352 -5.742 1 95.75 234 MET B O 1
ATOM 3771 N N . ILE B 1 235 ? -13.211 -10.797 -4.105 1 95.12 235 ILE B N 1
ATOM 3772 C CA . ILE B 1 235 ? -14.258 -11.484 -4.852 1 95.12 235 ILE B CA 1
ATOM 3773 C C . ILE B 1 235 ? -15.547 -11.492 -4.039 1 95.12 235 ILE B C 1
ATOM 3775 O O . ILE B 1 235 ? -15.562 -11.93 -2.887 1 95.12 235 ILE B O 1
ATOM 3779 N N . ALA B 1 236 ? -16.625 -11 -4.609 1 90.75 236 ALA B N 1
ATOM 3780 C CA . ALA B 1 236 ? -17.953 -11.047 -4.023 1 90.75 236 ALA B CA 1
ATOM 3781 C C . ALA B 1 236 ? -18.953 -11.672 -4.984 1 90.75 236 ALA B C 1
ATOM 3783 O O . ALA B 1 236 ? -19.141 -11.188 -6.102 1 90.75 236 ALA B O 1
ATOM 3784 N N . SER B 1 237 ? -19.562 -12.711 -4.602 1 92.25 237 SER B N 1
ATOM 3785 C CA . SER B 1 237 ? -20.516 -13.438 -5.422 1 92.25 237 SER B CA 1
ATOM 3786 C C . SER B 1 237 ? -19.922 -13.844 -6.758 1 92.25 237 SER B C 1
ATOM 3788 O O . SER B 1 237 ? -20.547 -13.688 -7.805 1 92.25 237 SER B O 1
ATOM 3790 N N . GLY B 1 238 ? -18.688 -14.219 -6.68 1 93.25 238 GLY B N 1
ATOM 3791 C CA . GLY B 1 238 ? -18 -14.742 -7.844 1 93.25 238 GLY B CA 1
ATOM 3792 C C . GLY B 1 238 ? -17.453 -13.664 -8.758 1 93.25 238 GLY B C 1
ATOM 3793 O O . GLY B 1 238 ? -16.797 -13.961 -9.758 1 93.25 238 GLY B O 1
ATOM 3794 N N . GLU B 1 239 ? -17.766 -12.422 -8.367 1 94.56 239 GLU B N 1
ATOM 3795 C CA . GLU B 1 239 ? -17.344 -11.297 -9.188 1 94.56 239 GLU B CA 1
ATOM 3796 C C . GLU B 1 239 ? -16.281 -10.461 -8.484 1 94.56 239 GLU B C 1
ATOM 3798 O O . GLU B 1 239 ? -16.25 -10.406 -7.254 1 94.56 239 GLU B O 1
ATOM 3803 N N . ARG B 1 240 ? -15.453 -9.867 -9.281 1 91.94 240 ARG B N 1
ATOM 3804 C CA . ARG B 1 240 ? -14.445 -8.961 -8.742 1 91.94 240 ARG B CA 1
ATOM 3805 C C . ARG B 1 240 ? -15.094 -7.832 -7.949 1 91.94 240 ARG B C 1
ATOM 3807 O O . ARG B 1 240 ? -16.047 -7.203 -8.414 1 91.94 240 ARG B O 1
ATOM 3814 N N . GLU B 1 241 ? -14.617 -7.617 -6.758 1 92.5 241 GLU B N 1
ATOM 3815 C CA . GLU B 1 241 ? -15.102 -6.504 -5.941 1 92.5 241 GLU B CA 1
ATOM 3816 C C . GLU B 1 241 ? -14.586 -5.168 -6.473 1 92.5 241 GLU B C 1
ATOM 3818 O O . GLU B 1 241 ? -13.477 -5.094 -7.012 1 92.5 241 GLU B O 1
ATOM 3823 N N . VAL B 1 242 ? -15.461 -4.098 -6.289 1 89.56 242 VAL B N 1
ATOM 3824 C CA . VAL B 1 242 ? -15.078 -2.807 -6.844 1 89.56 242 VAL B CA 1
ATOM 3825 C C . VAL B 1 242 ? -15.078 -1.75 -5.742 1 89.56 242 VAL B C 1
ATOM 3827 O O . VAL B 1 242 ? -15.141 -0.55 -6.023 1 89.56 242 VAL B O 1
ATOM 3830 N N . SER B 1 243 ? -14.969 -2.178 -4.465 1 91.94 243 SER B N 1
ATOM 3831 C CA . SER B 1 243 ? -14.836 -1.232 -3.363 1 91.94 243 SER B CA 1
ATOM 3832 C C . SER B 1 243 ? -13.539 -0.445 -3.463 1 91.94 243 SER B C 1
ATOM 3834 O O . SER B 1 243 ? -12.648 -0.801 -4.238 1 91.94 243 SER B O 1
ATOM 3836 N N . PHE B 1 244 ? -13.367 0.629 -2.721 1 90.12 244 PHE B N 1
ATOM 3837 C CA . PHE B 1 244 ? -12.164 1.457 -2.709 1 90.12 244 PHE B CA 1
ATOM 3838 C C . PHE B 1 244 ? -10.953 0.642 -2.275 1 90.12 244 PHE B C 1
ATOM 3840 O O . PHE B 1 244 ? -9.891 0.728 -2.893 1 90.12 244 PHE B O 1
ATOM 3847 N N . ALA B 1 245 ? -11.156 -0.167 -1.211 1 94.19 245 ALA B N 1
ATOM 3848 C CA . ALA B 1 245 ? -10.062 -1.006 -0.736 1 94.19 245 ALA B CA 1
ATOM 3849 C C . ALA B 1 245 ? -9.633 -2.01 -1.804 1 94.19 245 ALA B C 1
ATOM 3851 O O . ALA B 1 245 ? -8.445 -2.195 -2.051 1 94.19 245 ALA B O 1
ATOM 3852 N N . ALA B 1 246 ? -10.641 -2.641 -2.475 1 95.94 246 ALA B N 1
ATOM 3853 C CA . ALA B 1 246 ? -10.344 -3.648 -3.488 1 95.94 246 ALA B CA 1
ATOM 3854 C C . ALA B 1 246 ? -9.609 -3.033 -4.676 1 95.94 246 ALA B C 1
ATOM 3856 O O . ALA B 1 246 ? -8.641 -3.604 -5.18 1 95.94 246 ALA B O 1
ATOM 3857 N N . ARG B 1 247 ? -10.078 -1.885 -5.09 1 94.12 247 ARG B N 1
ATOM 3858 C CA . ARG B 1 247 ? -9.453 -1.21 -6.223 1 94.12 247 ARG B CA 1
ATOM 3859 C C . ARG B 1 247 ? -8.016 -0.803 -5.887 1 94.12 247 ARG B C 1
ATOM 3861 O O . ARG B 1 247 ? -7.113 -0.97 -6.707 1 94.12 247 ARG B O 1
ATOM 3868 N N . ASP B 1 248 ? -7.84 -0.232 -4.711 1 95.62 248 ASP B N 1
ATOM 3869 C CA . ASP B 1 248 ? -6.492 0.141 -4.297 1 95.62 248 ASP B CA 1
ATOM 3870 C C . ASP B 1 248 ? -5.586 -1.086 -4.207 1 95.62 248 ASP B C 1
ATOM 3872 O O . ASP B 1 248 ? -4.438 -1.048 -4.652 1 95.62 248 ASP B O 1
ATOM 3876 N N . ALA B 1 249 ? -6.094 -2.135 -3.629 1 97.75 249 ALA B N 1
ATOM 3877 C CA . ALA B 1 249 ? -5.324 -3.363 -3.453 1 97.75 249 ALA B CA 1
ATOM 3878 C C . ALA B 1 249 ? -4.922 -3.955 -4.801 1 97.75 249 ALA B C 1
ATOM 3880 O O . ALA B 1 249 ? -3.805 -4.457 -4.953 1 97.75 249 ALA B O 1
ATOM 3881 N N . GLU B 1 250 ? -5.836 -3.936 -5.742 1 96.88 250 GLU B N 1
ATOM 3882 C CA . GLU B 1 250 ? -5.492 -4.359 -7.094 1 96.88 250 GLU B CA 1
ATOM 3883 C C . GLU B 1 250 ? -4.316 -3.555 -7.645 1 96.88 250 GLU B C 1
ATOM 3885 O O . GLU B 1 250 ? -3.396 -4.121 -8.242 1 96.88 250 GLU B O 1
ATOM 3890 N N . GLY B 1 251 ? -4.391 -2.279 -7.445 1 95.5 251 GLY B N 1
ATOM 3891 C CA . GLY B 1 251 ? -3.303 -1.414 -7.867 1 95.5 251 GLY B CA 1
ATOM 3892 C C . GLY B 1 251 ? -1.989 -1.728 -7.176 1 95.5 251 GLY B C 1
ATOM 3893 O O . GLY B 1 251 ? -0.923 -1.647 -7.793 1 95.5 251 GLY B O 1
ATOM 3894 N N . GLU B 1 252 ? -2.066 -2.074 -5.844 1 97 252 GLU B N 1
ATOM 3895 C CA . GLU B 1 252 ? -0.879 -2.488 -5.102 1 97 252 GLU B CA 1
ATOM 3896 C C . GLU B 1 252 ? -0.168 -3.643 -5.801 1 97 252 GLU B C 1
ATOM 3898 O O . GLU B 1 252 ? 1.05 -3.609 -5.984 1 97 252 GLU B O 1
ATOM 3903 N N . MET B 1 253 ? -0.91 -4.617 -6.207 1 98.25 253 MET B N 1
ATOM 3904 C CA . MET B 1 253 ? -0.333 -5.785 -6.871 1 98.25 253 MET B CA 1
ATOM 3905 C C . MET B 1 253 ? 0.297 -5.398 -8.203 1 98.25 253 MET B C 1
ATOM 3907 O O . MET B 1 253 ? 1.435 -5.773 -8.492 1 98.25 253 MET B O 1
ATOM 3911 N N . ALA B 1 254 ? -0.446 -4.633 -9.016 1 96.25 254 ALA B N 1
ATOM 3912 C CA . ALA B 1 254 ? 0.054 -4.25 -10.336 1 96.25 254 ALA B CA 1
ATOM 3913 C C . ALA B 1 254 ? 1.358 -3.465 -10.219 1 96.25 254 ALA B C 1
ATOM 3915 O O . ALA B 1 254 ? 2.324 -3.746 -10.93 1 96.25 254 ALA B O 1
ATOM 3916 N N . ARG B 1 255 ? 1.426 -2.543 -9.297 1 95 255 ARG B N 1
ATOM 3917 C CA . ARG B 1 255 ? 2.609 -1.705 -9.125 1 95 255 ARG B CA 1
ATOM 3918 C C . ARG B 1 255 ? 3.777 -2.512 -8.57 1 95 255 ARG B C 1
ATOM 3920 O O . ARG B 1 255 ? 4.93 -2.281 -8.945 1 95 255 ARG B O 1
ATOM 3927 N N . PHE B 1 256 ? 3.498 -3.41 -7.652 1 98.12 256 PHE B N 1
ATOM 3928 C CA . PHE B 1 256 ? 4.555 -4.25 -7.102 1 98.12 256 PHE B CA 1
ATOM 3929 C C . PHE B 1 256 ? 5.207 -5.082 -8.195 1 98.12 256 PHE B C 1
ATOM 3931 O O . PHE B 1 256 ? 6.438 -5.148 -8.281 1 98.12 256 PHE B O 1
ATOM 3938 N N . PHE B 1 257 ? 4.359 -5.691 -9.039 1 98.12 257 PHE B N 1
ATOM 3939 C CA . PHE B 1 257 ? 4.895 -6.477 -10.141 1 98.12 257 PHE B CA 1
ATOM 3940 C C . PHE B 1 257 ? 5.645 -5.59 -11.133 1 98.12 257 PHE B C 1
ATOM 3942 O O . PHE B 1 257 ? 6.684 -5.98 -11.656 1 98.12 257 PHE B O 1
ATOM 3949 N N . GLU B 1 258 ? 5.16 -4.43 -11.391 1 94.38 258 GLU B N 1
ATOM 3950 C CA . GLU B 1 258 ? 5.848 -3.506 -12.281 1 94.38 258 GLU B CA 1
ATOM 3951 C C . GLU B 1 258 ? 7.25 -3.178 -11.766 1 94.38 258 GLU B C 1
ATOM 3953 O O . GLU B 1 258 ? 8.203 -3.104 -12.547 1 94.38 258 GLU B O 1
ATOM 3958 N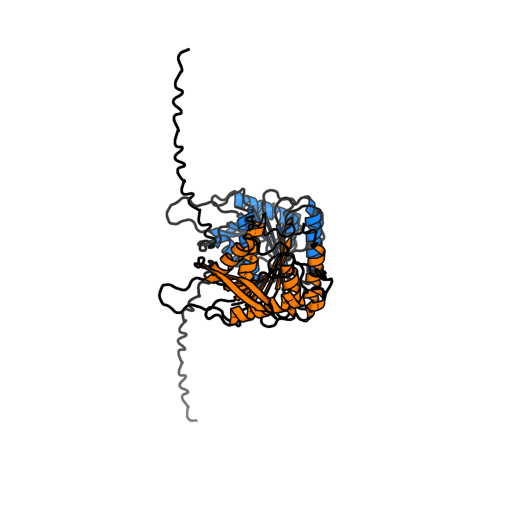 N . ARG B 1 259 ? 7.367 -3.025 -10.492 1 94.69 259 ARG B N 1
ATOM 3959 C CA . ARG B 1 259 ? 8.633 -2.627 -9.883 1 94.69 259 ARG B CA 1
ATOM 3960 C C . ARG B 1 259 ? 9.586 -3.811 -9.781 1 94.69 259 ARG B C 1
ATOM 3962 O O . ARG B 1 259 ? 10.805 -3.645 -9.875 1 94.69 259 ARG B O 1
ATOM 3969 N N . THR B 1 260 ? 9.023 -4.98 -9.633 1 97 260 THR B N 1
ATOM 3970 C CA . THR B 1 260 ? 9.883 -6.09 -9.227 1 97 260 THR B CA 1
ATOM 3971 C C . THR B 1 260 ? 10.133 -7.035 -10.398 1 97 260 THR B C 1
ATOM 3973 O O . THR B 1 260 ? 11.023 -7.883 -10.344 1 97 260 THR B O 1
ATOM 3976 N N . LEU B 1 261 ? 9.32 -6.973 -11.484 1 95.5 261 LEU B N 1
ATOM 3977 C CA . LEU B 1 261 ? 9.523 -7.848 -12.633 1 95.5 261 LEU B CA 1
ATOM 3978 C C . LEU B 1 261 ? 10.164 -7.086 -13.789 1 95.5 261 LEU B C 1
ATOM 3980 O O . LEU B 1 261 ? 10.625 -7.695 -14.758 1 95.5 261 LEU B O 1
ATOM 3984 N N . LYS B 1 262 ? 10.281 -5.738 -13.867 1 76.25 262 LYS B N 1
ATOM 3985 C CA . LYS B 1 262 ? 10.906 -5.02 -14.977 1 76.25 262 LYS B CA 1
ATOM 3986 C C . LYS B 1 262 ? 12.359 -4.684 -14.656 1 76.25 262 LYS B C 1
ATOM 3988 O O . LYS B 1 262 ? 12.727 -4.539 -13.492 1 76.25 262 LYS B O 1
#

Secondary structure (DSSP, 8-state):
---------------------------S--PPPPEEEEEEEEEETTEEEEEEEEEEPPPSSSPPPPPEEEEEEE--TT-S-HHHHHHHHHHHHTT-EEEEE-TTSS-SS--HHHHHHHHHHHHHHHHTSTTEEEEEEEEEEETHHHHHHHHHGGG-TTEEEEEEES--TT--GGGT---GGGGGGG--S-EEEEEEEE-SSS-HHHHHHHHHHHHHTT--EEEEEEEEEETTTTEETTEE--SHHHHHHHHHHHHHHHHHH-/---------------------------S---PPPEEEEEEEEEETTEEEEEEEEEEPPPSSSSPPPPEEEEEEE--TT-S-HHHHHHHHHHHHTT-EEEEE-TTSS-SS--HHHHHHHHHHHHHHHHTSTTEEEEEEEEEEETHHHHHHHHHGGG-TTEEEEEEES--TT--GGGT---GGGGGGG--S-EEEEEEEE-SSS-HHHHHHHHHHHHHTT--EEEEEEEEEETTTTEETTEE--SHHHHHHHHHHHHHHHHHH-